Protein AF-0000000086522159 (afdb_homodimer)

Solvent-accessible surface area (backbone atoms only — not comparable to full-atom values): 21070 Å² total; per-residue (Å²): 92,30,36,34,30,39,19,24,39,53,48,74,91,33,70,42,49,50,53,43,54,50,51,44,50,50,29,46,77,69,67,41,26,76,42,64,46,77,48,65,32,40,73,54,78,67,75,79,82,60,75,47,71,80,69,70,34,63,71,46,48,67,60,43,49,64,52,46,52,52,42,49,67,29,39,26,37,36,44,30,33,39,54,52,95,70,27,58,40,68,65,42,58,47,56,51,71,75,44,48,66,57,51,42,37,56,24,34,27,39,46,32,18,33,18,78,45,87,59,24,64,52,32,52,34,53,48,57,46,62,62,20,51,40,19,16,34,22,55,49,46,51,59,46,64,42,46,41,40,84,30,33,86,49,92,56,61,87,56,31,43,65,68,64,26,52,50,51,57,53,48,50,53,48,54,39,44,40,51,33,42,46,22,60,32,33,48,55,41,60,72,66,49,60,78,63,52,90,83,66,60,61,53,114,93,30,35,35,29,40,19,26,37,53,49,73,93,32,70,43,49,51,51,43,55,50,50,44,50,50,29,46,76,69,68,42,26,76,41,64,47,79,49,65,32,41,74,55,78,65,76,78,82,60,74,46,69,80,69,71,34,64,71,47,48,68,60,44,49,64,52,46,51,54,43,49,66,30,39,27,37,35,44,30,34,38,54,53,95,71,26,59,41,68,64,41,57,45,56,51,70,74,44,48,67,58,52,44,38,56,23,33,27,38,45,31,18,33,18,78,45,86,58,24,64,51,31,53,33,51,47,57,47,64,61,20,51,39,18,15,35,22,56,50,47,52,59,46,62,43,46,41,39,83,31,33,86,50,90,56,61,88,54,30,43,66,69,63,26,51,50,50,56,53,48,49,52,49,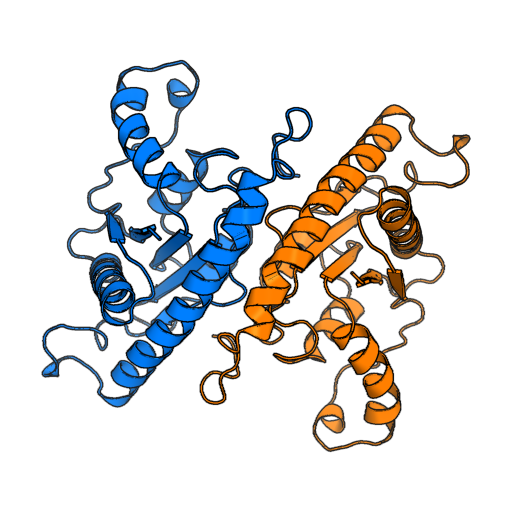54,38,44,41,49,33,41,44,21,60,32,33,48,56,39,61,71,68,48,60,79,63,50,89,83,65,58,62,52,116

Nearest PDB structures (foldseek):
  3gfr-assembly2_B  TM=8.279E-01  e=2.475E-09  Bacillus subtilis
  3gfq-assembly1_A  TM=8.383E-01  e=3.754E-09  Bacillus subtilis
  3gfs-assembly1_I  TM=8.110E-01  e=1.732E-09  Bacillus subtilis
  3k1y-assembly1_A  TM=7.826E-01  e=1.764E-08  Corynebacterium diphtheriae
  6dqp-assembly1_A  TM=7.479E-01  e=1.257E-07  Escherichia coli K-12

Foldseek 3Di:
DEEEEEQQDQAPPDLSVLVSVLLQVLCCVLVLDVYYYYDYCHVNLDDADDPCLVVVNPVNCVSCVVVLVVLQPHLAYEYEAEADPLEGDPSSLRVLVSAFCGSQALHEYEYEYEELADDGVSHVVVCVPPSQFGNHHHYDPDYHYHYNSQQESDPPPVSHDVVSNVVVSVVSSVVSNVSSVSSVVSVCVVVVCPSDDPVCNTGD/DEEEEEQQDQAPPDLSVLVSVLLQVLCCVLVLDVYYYYDYCHVNLDDADDPCLVVVNPVNCVSCVVVLVNLQPHLAYEYEAEADPLEGDPSSLRVLVSAFCGSQALHEYEYEYEELADDGVSHVVVCVVPSQFGNHHHYDPDYHYHYNSQQESDPPPVSHDVVSNVVVSVVSSVVSNVSSVSSVVSVCVVVVCPSDDPVCNTGD

Structure (mmCIF, N/CA/C/O backbone):
data_AF-0000000086522159-model_v1
#
loop_
_entity.id
_entity.type
_entity.pdbx_description
1 polymer 'NAD(P)H-dependent oxidoreductase'
#
loop_
_atom_site.group_PDB
_atom_site.id
_atom_site.type_symbol
_atom_site.label_atom_id
_atom_site.label_alt_id
_atom_site.label_comp_id
_atom_site.label_asym_id
_atom_site.label_entity_id
_atom_site.label_seq_id
_atom_site.pdbx_PDB_ins_code
_atom_site.Cartn_x
_atom_site.Cartn_y
_atom_site.Cartn_z
_atom_site.occupancy
_atom_site.B_iso_or_equiv
_atom_site.auth_seq_id
_atom_site.auth_comp_id
_atom_site.auth_asym_id
_atom_site.auth_atom_id
_atom_site.pdbx_PDB_model_num
ATOM 1 N N . MET A 1 1 ? 2.898 5.297 21.266 1 94.81 1 MET A N 1
ATOM 2 C CA . MET A 1 1 ? 3.09 5.324 19.812 1 94.81 1 MET A CA 1
ATOM 3 C C . MET A 1 1 ? 3.031 6.75 19.281 1 94.81 1 MET A C 1
ATOM 5 O O . MET A 1 1 ? 2.197 7.547 19.719 1 94.81 1 MET A O 1
ATOM 9 N N . LYS A 1 2 ? 3.945 7.098 18.438 1 98.69 2 LYS A N 1
ATOM 10 C CA . LYS A 1 2 ? 4.055 8.438 17.891 1 98.69 2 LYS A CA 1
ATOM 11 C C . LYS A 1 2 ? 3.633 8.461 16.422 1 98.69 2 LYS A C 1
ATOM 13 O O . LYS A 1 2 ? 4.137 7.68 15.609 1 98.69 2 LYS A O 1
ATOM 18 N N . ILE A 1 3 ? 2.662 9.359 16.109 1 98.88 3 ILE A N 1
ATOM 19 C CA . ILE A 1 3 ? 2.217 9.523 14.727 1 98.88 3 ILE A CA 1
ATOM 20 C C . ILE A 1 3 ? 2.572 10.922 14.227 1 98.88 3 ILE A C 1
ATOM 22 O O . ILE A 1 3 ? 2.291 11.914 14.898 1 98.88 3 ILE A O 1
ATOM 26 N N . MET A 1 4 ? 3.244 11.023 13.164 1 98.94 4 MET A N 1
ATOM 27 C CA . MET A 1 4 ? 3.568 12.305 12.547 1 98.94 4 MET A CA 1
ATOM 28 C C . MET A 1 4 ? 2.656 12.586 11.359 1 98.94 4 MET A C 1
ATOM 30 O O . MET A 1 4 ? 2.393 11.688 10.547 1 98.94 4 MET A O 1
ATOM 34 N N . LEU A 1 5 ? 2.1 13.766 11.312 1 98.94 5 LEU A N 1
ATOM 35 C CA . LEU A 1 5 ? 1.268 14.211 10.195 1 98.94 5 LEU A CA 1
ATOM 36 C C . LEU A 1 5 ? 2.033 15.172 9.297 1 98.94 5 LEU A C 1
ATOM 38 O O . LEU A 1 5 ? 2.535 16.203 9.766 1 98.94 5 LEU A O 1
ATOM 42 N N . ILE A 1 6 ? 2.188 14.797 8.031 1 98.81 6 ILE A N 1
ATOM 43 C CA . ILE A 1 6 ? 2.873 15.625 7.039 1 98.81 6 ILE A CA 1
ATOM 44 C C . ILE A 1 6 ? 1.85 16.406 6.215 1 98.81 6 ILE A C 1
ATOM 46 O O . ILE A 1 6 ? 1.111 15.812 5.422 1 98.81 6 ILE A O 1
ATOM 50 N N . SER A 1 7 ? 1.797 17.703 6.441 1 98.81 7 SER A N 1
ATOM 51 C CA . SER A 1 7 ? 0.912 18.562 5.668 1 98.81 7 SER A CA 1
ATOM 52 C C . SER A 1 7 ? 1.575 19.016 4.371 1 98.81 7 SER A C 1
ATOM 54 O O . SER A 1 7 ? 2.531 19.797 4.395 1 98.81 7 SER A O 1
ATOM 56 N N . GLY A 1 8 ? 1.04 18.672 3.23 1 98.38 8 GLY A N 1
ATOM 57 C CA . GLY A 1 8 ? 1.731 18.75 1.953 1 98.38 8 GLY A CA 1
ATOM 58 C C . GLY A 1 8 ? 1.525 20.062 1.241 1 98.38 8 GLY A C 1
ATOM 59 O O . GLY A 1 8 ? 2.17 20.344 0.225 1 98.38 8 GLY A O 1
ATOM 60 N N . SER A 1 9 ? 0.673 20.922 1.746 1 97.56 9 SER A N 1
ATOM 61 C CA . SER A 1 9 ? 0.435 22.219 1.104 1 97.56 9 SER A CA 1
ATOM 62 C C . SER A 1 9 ? 1.571 23.188 1.386 1 97.56 9 SER A C 1
ATOM 64 O O . SER A 1 9 ? 2.027 23.312 2.525 1 97.56 9 SER A O 1
ATOM 66 N N . HIS A 1 10 ? 1.956 23.891 0.335 1 95.94 10 HIS A N 1
ATOM 67 C CA . HIS A 1 10 ? 2.973 24.922 0.493 1 95.94 10 HIS A CA 1
ATOM 68 C C . HIS A 1 10 ? 2.35 26.25 0.932 1 95.94 10 HIS A C 1
ATOM 70 O O . HIS A 1 10 ? 3.064 27.203 1.249 1 95.94 10 HIS A O 1
ATOM 76 N N . ARG A 1 11 ? 1.117 26.328 0.998 1 96.19 11 ARG A N 1
ATOM 77 C CA . ARG A 1 11 ? 0.422 27.578 1.326 1 96.19 11 ARG A CA 1
ATOM 78 C C . ARG A 1 11 ? 0.356 27.781 2.836 1 96.19 11 ARG A C 1
ATOM 80 O O . ARG A 1 11 ? 0.158 26.828 3.59 1 96.19 11 ARG A O 1
ATOM 87 N N . MET A 1 12 ? 0.451 29.016 3.197 1 96.75 12 MET A N 1
ATOM 88 C CA . MET A 1 12 ? 0.231 29.359 4.598 1 96.75 12 MET A CA 1
ATOM 89 C C . MET A 1 12 ? -1.247 29.25 4.961 1 96.75 12 MET A C 1
ATOM 91 O O . MET A 1 12 ? -2.113 29.562 4.141 1 96.75 12 MET A O 1
ATOM 95 N N . ASN A 1 13 ? -1.503 28.828 6.145 1 95.12 13 ASN A N 1
ATOM 96 C CA . ASN A 1 13 ? -2.863 28.719 6.66 1 95.12 13 ASN A CA 1
ATOM 97 C C . ASN A 1 13 ? -3.74 27.875 5.734 1 95.12 13 ASN A C 1
ATOM 99 O O . ASN A 1 13 ? -4.852 28.281 5.387 1 95.12 13 ASN A O 1
ATOM 103 N N . SER A 1 14 ? -3.209 26.797 5.246 1 97.38 14 SER A N 1
ATOM 104 C CA . SER A 1 14 ? -3.885 25.953 4.266 1 97.38 14 SER A CA 1
ATOM 105 C C . SER A 1 14 ? -4.949 25.094 4.926 1 97.38 14 SER A C 1
ATOM 107 O O . SER A 1 14 ? -4.902 24.844 6.133 1 97.38 14 SER A O 1
ATOM 109 N N . GLN A 1 15 ? -5.902 24.641 4.141 1 97.94 15 GLN A N 1
ATOM 110 C CA . GLN A 1 15 ? -6.871 23.641 4.578 1 97.94 15 GLN A CA 1
ATOM 111 C C . GLN A 1 15 ? -6.176 22.344 4.984 1 97.94 15 GLN A C 1
ATOM 113 O O . GLN A 1 15 ? -6.617 21.656 5.91 1 97.94 15 GLN A O 1
ATOM 118 N N . SER A 1 16 ? -5.082 22.031 4.305 1 98.31 16 SER A N 1
ATOM 119 C CA . SER A 1 16 ? -4.309 20.844 4.652 1 98.31 16 SER A CA 1
ATOM 120 C C . SER A 1 16 ? -3.799 20.906 6.09 1 98.31 16 SER A C 1
ATOM 122 O O . SER A 1 16 ? -3.883 19.938 6.832 1 98.31 16 SER A O 1
ATOM 124 N N . GLU A 1 17 ? -3.291 22.016 6.469 1 98.06 17 GLU A N 1
ATOM 125 C CA . GLU A 1 17 ? -2.789 22.188 7.828 1 98.06 17 GLU A CA 1
ATOM 126 C C . GLU A 1 17 ? -3.922 22.125 8.852 1 98.06 17 GLU A C 1
ATOM 128 O O . GLU A 1 17 ? -3.768 21.531 9.914 1 98.06 17 GLU A O 1
ATOM 133 N N . LYS A 1 18 ? -5.07 22.719 8.539 1 98.44 18 LYS A N 1
ATOM 134 C CA . LYS A 1 18 ? -6.242 22.625 9.406 1 98.44 18 LYS A CA 1
ATOM 135 C C . LYS A 1 18 ? -6.621 21.172 9.672 1 98.44 18 LYS A C 1
ATOM 137 O O . LYS A 1 18 ? -6.781 20.781 10.828 1 98.44 18 LYS A O 1
ATOM 142 N N . VAL A 1 19 ? -6.699 20.406 8.625 1 98.81 19 VAL A N 1
ATOM 143 C CA . VAL A 1 19 ? -7.098 19 8.742 1 98.81 19 VAL A CA 1
ATOM 144 C C . VAL A 1 19 ? -6.035 18.234 9.508 1 98.81 19 VAL A C 1
ATOM 146 O O . VAL A 1 19 ? -6.355 17.375 10.352 1 98.81 19 VAL A O 1
ATOM 149 N N . ALA A 1 20 ? -4.746 18.531 9.273 1 98.88 20 ALA A N 1
ATOM 150 C CA . ALA A 1 20 ? -3.65 17.859 9.961 1 98.88 20 ALA A CA 1
ATOM 151 C C . ALA A 1 20 ? -3.748 18.062 11.477 1 98.88 20 ALA A C 1
ATOM 153 O O . ALA A 1 20 ? -3.635 17.109 12.242 1 98.88 20 ALA A O 1
ATOM 154 N N . HIS A 1 21 ? -3.961 19.266 11.875 1 98.75 21 HIS A N 1
ATOM 155 C CA . HIS A 1 21 ? -4.047 19.578 13.297 1 98.75 21 HIS A CA 1
ATOM 156 C C . HIS A 1 21 ? -5.281 18.922 13.922 1 98.75 21 HIS A C 1
ATOM 158 O O . HIS A 1 21 ? -5.219 18.422 15.047 1 98.75 21 HIS A O 1
ATOM 164 N N . TYR A 1 22 ? -6.367 18.938 13.234 1 98.81 22 TYR A N 1
ATOM 165 C CA . TYR A 1 22 ? -7.555 18.266 13.75 1 98.81 22 TYR A CA 1
ATOM 166 C C . TYR A 1 22 ? -7.289 16.781 13.953 1 98.81 22 TYR A C 1
ATOM 168 O O . TYR A 1 22 ? -7.609 16.234 15.008 1 98.81 22 TYR A O 1
ATOM 176 N N . MET A 1 23 ? -6.734 16.156 12.914 1 98.88 23 MET A N 1
ATOM 177 C CA . MET A 1 23 ? -6.496 14.711 12.992 1 98.88 23 MET A CA 1
ATOM 178 C C . MET A 1 23 ? -5.48 14.383 14.078 1 98.88 23 MET A C 1
ATOM 180 O O . MET A 1 23 ? -5.598 13.359 14.75 1 98.88 23 MET A O 1
ATOM 184 N N . ALA A 1 24 ? -4.453 15.242 14.25 1 98.88 24 ALA A N 1
ATOM 185 C CA . ALA A 1 24 ? -3.488 15.055 15.328 1 98.88 24 ALA A CA 1
ATOM 186 C C . ALA A 1 24 ? -4.184 15 16.688 1 98.88 24 ALA A C 1
ATOM 188 O O . ALA A 1 24 ? -3.926 14.102 17.484 1 98.88 24 ALA A O 1
ATOM 189 N N . GLN A 1 25 ? -5.047 15.938 16.891 1 98.75 25 GLN A N 1
ATOM 190 C CA . GLN A 1 25 ? -5.777 15.992 18.156 1 98.75 25 GLN A CA 1
ATOM 191 C C . GLN A 1 25 ? -6.742 14.812 18.281 1 98.75 25 GLN A C 1
ATOM 193 O O . GLN A 1 25 ? -6.883 14.234 19.359 1 98.75 25 GLN A O 1
ATOM 198 N N . SER A 1 26 ? -7.434 14.461 17.203 1 98.81 26 SER A N 1
ATOM 199 C CA . SER A 1 26 ? -8.359 13.328 17.188 1 98.81 26 SER A CA 1
ATOM 200 C C . SER A 1 26 ? -7.66 12.039 17.609 1 98.81 26 SER A C 1
ATOM 202 O O . SER A 1 26 ? -8.203 11.258 18.391 1 98.81 26 SER A O 1
ATOM 204 N N . LEU A 1 27 ? -6.426 11.773 17.078 1 98.88 27 LEU A N 1
ATOM 205 C CA . LEU A 1 27 ? -5.652 10.578 17.422 1 98.88 27 LEU A CA 1
ATOM 206 C C . LEU A 1 27 ? -5.375 10.531 18.922 1 98.88 27 LEU A C 1
ATOM 208 O O . LEU A 1 27 ? -5.457 9.461 19.531 1 98.88 27 LEU A O 1
ATOM 212 N N . LEU A 1 28 ? -5.035 11.68 19.531 1 98.81 28 LEU A N 1
ATOM 213 C CA . LEU A 1 28 ? -4.766 11.75 20.953 1 98.81 28 LEU A CA 1
ATOM 214 C C . LEU A 1 28 ? -6.043 11.547 21.766 1 98.81 28 LEU A C 1
ATOM 216 O O . LEU A 1 28 ? -6.07 10.75 22.703 1 98.81 28 LEU A O 1
ATOM 220 N N . ASP A 1 29 ? -7.09 12.18 21.375 1 98.69 29 ASP A N 1
ATOM 221 C CA . ASP A 1 29 ? -8.352 12.156 22.094 1 98.69 29 ASP A CA 1
ATOM 222 C C . ASP A 1 29 ? -8.938 10.75 22.141 1 98.69 29 ASP A C 1
ATOM 224 O O . ASP A 1 29 ? -9.602 10.375 23.109 1 98.69 29 ASP A O 1
ATOM 228 N N . ASN A 1 30 ? -8.672 9.992 21.109 1 98.5 30 ASN A N 1
ATOM 229 C CA . ASN A 1 30 ? -9.273 8.664 21.016 1 98.5 30 ASN A CA 1
ATOM 230 C C . ASN A 1 30 ? -8.281 7.578 21.422 1 98.5 30 ASN A C 1
ATOM 232 O O . ASN A 1 30 ? -8.523 6.391 21.172 1 98.5 30 ASN A O 1
ATOM 236 N N . GLY A 1 31 ? -7.105 7.965 21.938 1 98.38 31 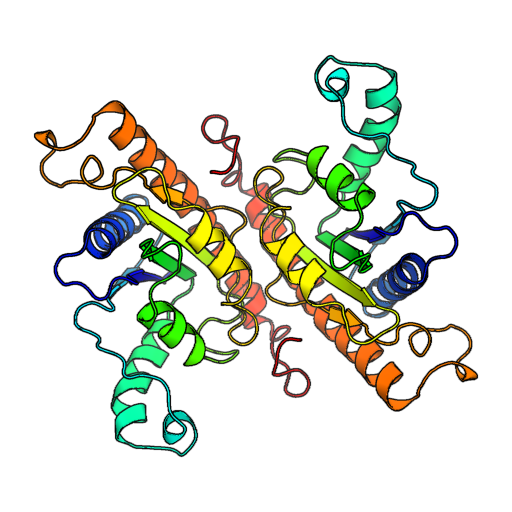GLY A N 1
ATOM 237 C CA . GLY A 1 31 ? -6.109 7.008 22.406 1 98.38 31 GLY A CA 1
ATOM 238 C C . GLY A 1 31 ? -5.461 6.227 21.281 1 98.38 31 GLY A C 1
ATOM 239 O O . GLY A 1 31 ? -5.023 5.09 21.469 1 98.38 31 GLY A O 1
ATOM 240 N N . GLN A 1 32 ? -5.461 6.809 20.125 1 98.56 32 GLN A N 1
ATOM 241 C CA . GLN A 1 32 ? -4.938 6.133 18.938 1 98.56 32 GLN A CA 1
ATOM 242 C C . GLN A 1 32 ? -3.471 6.488 18.703 1 98.56 32 GLN A C 1
ATOM 244 O O . GLN A 1 32 ? -2.809 5.891 17.859 1 98.56 32 GLN A O 1
ATOM 249 N N . ALA A 1 33 ? -2.967 7.434 19.469 1 98.75 33 ALA A N 1
ATOM 250 C CA . ALA A 1 33 ? -1.561 7.812 19.578 1 98.75 33 ALA A CA 1
ATOM 251 C C . ALA A 1 33 ? -1.253 8.391 20.953 1 98.75 33 ALA A C 1
ATOM 253 O O . ALA A 1 33 ? -2.131 8.961 21.609 1 98.75 33 ALA A O 1
ATOM 254 N N . THR A 1 34 ? -0.061 8.219 21.406 1 98.62 34 THR A N 1
ATOM 255 C CA . THR A 1 34 ? 0.351 8.836 22.656 1 98.62 34 THR A CA 1
ATOM 256 C C . THR A 1 34 ? 1.009 10.188 22.422 1 98.62 34 THR A C 1
ATOM 258 O O . THR A 1 34 ? 1.12 11.008 23.328 1 98.62 34 THR A O 1
ATOM 261 N N . ALA A 1 35 ? 1.518 10.391 21.25 1 98.75 35 ALA A N 1
ATOM 262 C CA . ALA A 1 35 ? 2.104 11.656 20.812 1 98.75 35 ALA A CA 1
ATOM 263 C C . ALA A 1 35 ? 1.871 11.883 19.312 1 98.75 35 ALA A C 1
ATOM 265 O O . ALA A 1 35 ? 1.85 10.93 18.531 1 98.75 35 ALA A O 1
ATOM 266 N N . THR A 1 36 ? 1.706 13.125 18.953 1 98.81 36 THR A N 1
ATOM 267 C CA . THR A 1 36 ? 1.588 13.508 17.547 1 98.81 36 THR A CA 1
ATOM 268 C C . THR A 1 36 ? 2.461 14.719 17.25 1 98.81 36 THR A C 1
ATOM 270 O O . THR A 1 36 ? 2.807 15.484 18.141 1 98.8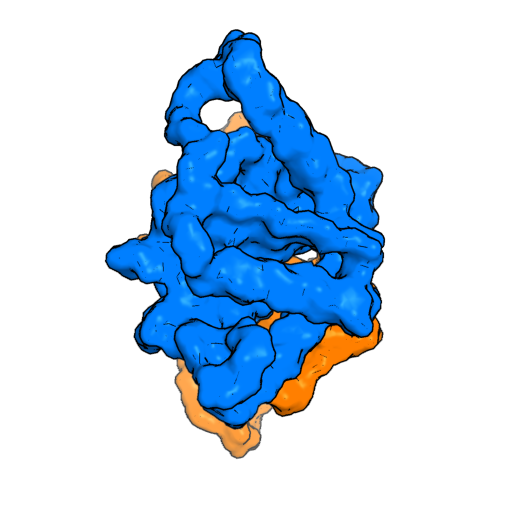1 36 THR A O 1
ATOM 273 N N . GLU A 1 37 ? 2.838 14.875 16.031 1 98.38 37 GLU A N 1
ATOM 274 C CA . GLU A 1 37 ? 3.555 16.047 15.523 1 98.38 37 GLU A CA 1
ATOM 275 C C . GLU A 1 37 ? 3.139 16.359 14.086 1 98.38 37 GLU A C 1
ATOM 277 O O . GLU A 1 37 ? 3.047 15.461 13.25 1 98.38 37 GLU A O 1
ATOM 282 N N . VAL A 1 38 ? 2.869 17.625 13.883 1 98.62 38 VAL A N 1
ATOM 283 C CA . VAL A 1 38 ? 2.547 18.062 12.523 1 98.62 38 VAL A CA 1
ATOM 284 C C . VAL A 1 38 ? 3.77 18.719 11.891 1 98.62 38 VAL A C 1
ATOM 286 O O . VAL A 1 38 ? 4.344 19.656 12.453 1 98.62 38 VAL A O 1
ATOM 289 N N . PHE A 1 39 ? 4.223 18.203 10.828 1 98.5 39 PHE A N 1
ATOM 290 C CA . PHE A 1 39 ? 5.211 18.859 9.977 1 98.5 39 PHE A CA 1
ATOM 291 C C . PHE A 1 39 ? 4.555 19.453 8.734 1 98.5 39 PHE A C 1
ATOM 293 O O . PHE A 1 39 ? 4.062 18.719 7.875 1 98.5 39 PHE A O 1
ATOM 300 N N . SER A 1 40 ? 4.621 20.719 8.625 1 98.38 40 SER A N 1
ATOM 301 C CA . SER A 1 40 ? 3.953 21.422 7.531 1 98.38 40 SER A CA 1
ATOM 302 C C . SER A 1 40 ? 4.957 21.891 6.484 1 98.38 40 SER A C 1
ATOM 304 O O . SER A 1 40 ? 6.031 22.375 6.828 1 98.38 40 SER A O 1
ATOM 306 N N . LEU A 1 41 ? 4.543 21.75 5.211 1 98.12 41 LEU A N 1
ATOM 307 C CA . LEU A 1 41 ? 5.391 22.234 4.125 1 98.12 41 LEU A CA 1
ATOM 308 C C . LEU A 1 41 ? 5.07 23.688 3.799 1 98.12 41 LEU A C 1
ATOM 310 O O . LEU A 1 41 ? 5.609 24.25 2.842 1 98.12 41 LEU A O 1
ATOM 314 N N . ALA A 1 42 ? 4.191 24.281 4.594 1 97.94 42 ALA A N 1
ATOM 315 C CA . ALA A 1 42 ? 3.871 25.703 4.426 1 97.94 42 ALA A CA 1
ATOM 316 C C . ALA A 1 42 ? 5.133 26.547 4.461 1 97.94 42 ALA A C 1
ATOM 318 O O . ALA A 1 42 ? 5.992 26.375 5.328 1 97.94 42 ALA A O 1
ATOM 319 N N . GLY A 1 43 ? 5.219 27.453 3.436 1 96.62 43 GLY A N 1
ATOM 320 C CA . GLY A 1 43 ? 6.363 28.344 3.365 1 96.62 43 GLY A CA 1
ATOM 321 C C . GLY A 1 43 ? 7.594 27.703 2.758 1 96.62 43 GLY A C 1
ATOM 322 O O . GLY A 1 43 ? 8.688 28.25 2.811 1 96.62 43 GLY A O 1
ATOM 323 N N . ASN A 1 44 ? 7.492 26.469 2.33 1 95.38 44 ASN A N 1
ATOM 324 C CA . ASN A 1 44 ? 8.539 25.766 1.609 1 95.38 44 ASN A CA 1
ATOM 325 C C . ASN A 1 44 ? 9.797 25.594 2.463 1 95.38 44 ASN A C 1
ATOM 327 O O . ASN A 1 44 ? 10.891 25.969 2.045 1 95.38 44 ASN A O 1
ATOM 331 N N . PRO A 1 45 ? 9.648 24.906 3.545 1 95.5 45 PRO A N 1
ATOM 332 C CA . PRO A 1 45 ? 10.797 24.75 4.445 1 95.5 45 PRO A CA 1
ATOM 333 C C . PRO A 1 45 ? 11.875 23.828 3.873 1 95.5 45 PRO A C 1
ATOM 335 O O . PRO A 1 45 ? 13 23.797 4.383 1 95.5 45 PRO A O 1
ATOM 338 N N . LEU A 1 46 ? 11.562 23.031 2.859 1 95.06 46 LEU A N 1
ATOM 339 C CA . LEU A 1 46 ? 12.516 22.125 2.229 1 95.06 46 LEU A CA 1
ATOM 340 C C . LEU A 1 46 ? 12.844 22.578 0.811 1 95.06 46 LEU A C 1
ATOM 342 O O . LEU A 1 46 ? 11.953 22.703 -0.029 1 95.06 46 LEU A O 1
ATOM 346 N N . PRO A 1 47 ? 14.156 22.844 0.564 1 92.81 47 PRO A N 1
ATOM 347 C CA . PRO A 1 47 ? 14.523 23.125 -0.825 1 92.81 47 PRO A CA 1
ATOM 348 C C . PRO A 1 47 ? 14.352 21.906 -1.736 1 92.81 47 PRO A C 1
ATOM 350 O O . PRO A 1 47 ? 14.227 20.781 -1.252 1 92.81 47 PRO A O 1
ATOM 353 N N . LEU A 1 48 ? 14.344 22.219 -3.035 1 93.56 48 LEU A N 1
ATOM 354 C CA . LEU A 1 48 ? 14.352 21.109 -3.982 1 93.56 48 LEU A CA 1
ATOM 355 C C . LEU A 1 48 ? 15.625 20.281 -3.844 1 93.56 48 LEU A C 1
ATOM 357 O O . LEU A 1 48 ? 16.719 20.844 -3.678 1 93.56 48 LEU A O 1
ATOM 361 N N . TRP A 1 49 ? 15.367 19.078 -3.838 1 88.62 49 TRP A N 1
ATOM 362 C CA . TRP A 1 49 ? 16.438 18.094 -3.725 1 88.62 49 TRP A CA 1
ATOM 363 C C . TRP A 1 49 ? 17.562 18.406 -4.695 1 88.62 49 TRP A C 1
ATOM 365 O O . TRP A 1 49 ? 17.328 18.781 -5.848 1 88.62 49 TRP A O 1
ATOM 375 N N . ASP A 1 50 ? 18.844 18.344 -4.23 1 88.69 50 ASP A N 1
ATOM 376 C CA . ASP A 1 50 ? 20.016 18.391 -5.094 1 88.69 50 ASP A CA 1
ATOM 377 C C . ASP A 1 50 ? 21.141 17.484 -4.562 1 88.69 50 ASP A C 1
ATOM 379 O O . ASP A 1 50 ? 20.953 16.797 -3.561 1 88.69 50 ASP A O 1
ATOM 383 N N . GLU A 1 51 ? 22.172 17.297 -5.234 1 88.31 51 GLU A N 1
ATOM 384 C CA . GLU A 1 51 ? 23.234 16.344 -4.957 1 88.31 51 GLU A CA 1
ATOM 385 C C . GLU A 1 51 ? 23.906 16.625 -3.613 1 88.31 51 GLU A C 1
ATOM 387 O O . GLU A 1 51 ? 24.641 15.789 -3.086 1 88.31 51 GLU A O 1
ATOM 392 N N . GLY A 1 52 ? 23.641 17.75 -3.053 1 87 52 GLY A N 1
ATOM 393 C CA . GLY A 1 52 ? 24.203 18.109 -1.766 1 87 52 GLY A CA 1
ATOM 394 C C . GLY A 1 52 ? 23.75 17.203 -0.638 1 87 52 GLY A C 1
ATOM 395 O O . GLY A 1 52 ? 24.453 17.062 0.374 1 87 52 GLY A O 1
ATOM 396 N N . ILE A 1 53 ? 22.656 16.578 -0.746 1 85.88 53 ILE A N 1
ATOM 397 C CA . ILE A 1 53 ? 22.094 15.695 0.276 1 85.88 53 ILE A CA 1
ATOM 398 C C . ILE A 1 53 ? 23.031 14.508 0.501 1 85.88 53 ILE A C 1
ATOM 400 O O . ILE A 1 53 ? 23.219 14.07 1.637 1 85.88 53 ILE A O 1
ATOM 404 N N . TRP A 1 54 ? 23.781 14.062 -0.527 1 81.5 54 TRP A N 1
ATOM 405 C CA . TRP A 1 54 ? 24.594 12.852 -0.444 1 81.5 54 TRP A CA 1
ATOM 406 C C . TRP A 1 54 ? 26.062 13.203 -0.278 1 81.5 54 TRP A C 1
ATOM 408 O O . TRP A 1 54 ? 26.891 12.32 -0.001 1 81.5 54 TRP A O 1
ATOM 418 N N . ASN A 1 55 ? 26.391 14.492 -0.499 1 87.44 55 ASN A N 1
ATOM 419 C CA . ASN A 1 55 ? 27.812 14.844 -0.45 1 87.44 55 ASN A CA 1
ATOM 420 C C . ASN A 1 55 ? 28.188 15.461 0.893 1 87.44 55 ASN A C 1
ATOM 422 O O . ASN A 1 55 ? 29.219 16.125 1.006 1 87.44 55 ASN A O 1
ATOM 426 N N . GLY A 1 56 ? 27.344 15.297 1.875 1 85 56 GLY A N 1
ATOM 427 C CA . GLY A 1 56 ? 27.672 15.758 3.213 1 85 56 GLY A CA 1
ATOM 428 C C . GLY A 1 56 ? 27.578 17.266 3.359 1 85 56 GLY A C 1
ATOM 429 O O . GLY A 1 56 ? 28.297 17.859 4.172 1 85 56 GLY A O 1
ATOM 430 N N . ASP A 1 57 ? 26.797 17.906 2.539 1 91 57 ASP A N 1
ATOM 431 C CA . ASP A 1 57 ? 26.594 19.344 2.621 1 91 57 ASP A CA 1
ATOM 432 C C . ASP A 1 57 ? 26.031 19.75 3.982 1 91 57 ASP A C 1
ATOM 434 O O . ASP A 1 57 ? 25.016 19.219 4.418 1 91 57 ASP A O 1
ATOM 438 N N . ALA A 1 58 ? 26.656 20.703 4.617 1 92.19 58 ALA A N 1
ATOM 439 C CA . ALA A 1 58 ? 26.328 21.094 5.988 1 92.19 58 ALA A CA 1
ATOM 440 C C . ALA A 1 58 ? 24.922 21.703 6.066 1 92.19 58 ALA A C 1
ATOM 442 O O . ALA A 1 58 ? 24.203 21.5 7.047 1 92.19 58 ALA A O 1
ATOM 443 N N . ALA A 1 59 ? 24.625 22.453 5.066 1 91.81 59 ALA A N 1
ATOM 444 C CA . ALA A 1 59 ? 23.297 23.078 5.055 1 91.81 59 ALA A CA 1
ATOM 445 C C . ALA A 1 59 ? 22.203 22.031 5.008 1 91.81 59 ALA A C 1
ATOM 447 O O . ALA A 1 59 ? 21.203 22.141 5.719 1 91.81 59 ALA A O 1
ATOM 448 N N . TRP A 1 60 ? 22.344 21.016 4.238 1 92.81 60 TRP A N 1
ATOM 449 C CA . TRP A 1 60 ? 21.391 19.922 4.148 1 92.81 60 TRP A CA 1
ATOM 450 C C . TRP A 1 60 ? 21.344 19.125 5.445 1 92.81 60 TRP A C 1
ATOM 452 O O . TRP A 1 60 ? 20.266 18.75 5.922 1 92.81 60 TRP A O 1
ATOM 462 N N . GLN A 1 61 ? 22.5 18.891 6 1 92.5 61 GLN A N 1
ATOM 463 C CA . GLN A 1 61 ? 22.547 18.141 7.25 1 92.5 61 GLN A CA 1
ATOM 464 C C . GLN A 1 61 ? 21.797 18.891 8.359 1 92.5 61 GLN A C 1
ATOM 466 O O . GLN A 1 61 ? 21.062 18.281 9.141 1 92.5 61 GLN A O 1
ATOM 471 N N . ALA A 1 62 ? 22 20.203 8.438 1 94.44 62 ALA A N 1
ATOM 472 C CA . ALA A 1 62 ? 21.344 21.016 9.453 1 94.44 62 ALA A CA 1
ATOM 473 C C . ALA A 1 62 ? 19.828 20.984 9.289 1 94.44 62 ALA A C 1
ATOM 475 O O . ALA A 1 62 ? 19.094 21.031 10.273 1 94.44 62 ALA A O 1
ATOM 476 N N . LEU A 1 63 ? 19.438 20.875 8.078 1 93.31 63 LEU A N 1
ATOM 477 C CA . LEU A 1 63 ? 18.016 20.891 7.77 1 93.31 63 LEU A CA 1
ATOM 478 C C . LEU A 1 63 ? 17.391 19.516 7.98 1 93.31 63 LEU A C 1
ATOM 480 O O . LEU A 1 63 ? 16.328 19.391 8.602 1 93.31 63 LEU A O 1
ATOM 484 N N . LEU A 1 64 ? 18.078 18.469 7.582 1 94.25 64 LEU A N 1
ATOM 485 C CA . LEU A 1 64 ? 17.438 17.156 7.465 1 94.25 64 LEU A CA 1
ATOM 486 C C . LEU A 1 64 ? 17.641 16.328 8.734 1 94.25 64 LEU A C 1
ATOM 488 O O . LEU A 1 64 ? 16.828 15.477 9.062 1 94.25 64 LEU A O 1
ATOM 492 N N . ASN A 1 65 ? 18.734 16.562 9.477 1 95.06 65 ASN A N 1
ATOM 493 C CA . ASN A 1 65 ? 19.031 15.719 10.633 1 95.06 65 ASN A CA 1
ATOM 494 C C . ASN A 1 65 ? 17.922 15.773 11.672 1 95.06 65 ASN A C 1
ATOM 496 O O . ASN A 1 65 ? 17.422 14.734 12.117 1 95.06 65 ASN A O 1
ATOM 500 N N . PRO A 1 66 ? 17.484 17.016 12.055 1 96.56 66 PRO A N 1
ATOM 501 C CA . PRO A 1 66 ? 16.391 17.047 13.023 1 96.56 66 PRO A CA 1
ATOM 502 C C . PRO A 1 66 ? 15.117 16.375 12.508 1 96.56 66 PRO A C 1
ATOM 504 O O . PRO A 1 66 ? 14.406 15.727 13.273 1 96.56 66 PRO A O 1
ATOM 507 N N . LEU A 1 67 ? 14.836 16.594 11.242 1 96.62 67 LEU A N 1
ATOM 508 C CA . LEU A 1 67 ? 13.656 15.977 10.641 1 96.62 67 LEU A CA 1
ATOM 509 C C . LEU A 1 67 ? 13.805 14.453 10.586 1 96.62 67 LEU A C 1
ATOM 511 O O . LEU A 1 67 ? 12.844 13.727 10.836 1 96.62 67 LEU A O 1
ATOM 515 N N . SER A 1 68 ? 14.992 14.008 10.266 1 96.5 68 SER A N 1
ATOM 516 C CA . SER A 1 68 ? 15.297 12.586 10.234 1 96.5 68 SER A CA 1
ATOM 517 C C . SER A 1 68 ? 15.031 11.938 11.594 1 96.5 68 SER A C 1
ATOM 519 O O . SER A 1 68 ? 14.445 10.852 11.664 1 96.5 68 SER A O 1
ATOM 521 N N . GLU A 1 69 ? 15.422 12.562 12.609 1 97.5 69 GLU A N 1
ATOM 522 C CA . GLU A 1 69 ? 15.211 12.047 13.961 1 97.5 69 GLU A CA 1
ATOM 523 C C . GLU A 1 69 ? 13.727 11.938 14.281 1 97.5 69 GLU A C 1
ATOM 525 O O . GLU A 1 69 ? 13.281 10.945 14.859 1 97.5 69 GLU A O 1
ATOM 530 N N . LYS A 1 70 ? 12.977 12.938 13.898 1 97.88 70 LYS A N 1
ATOM 531 C CA . LYS A 1 70 ? 11.547 12.938 14.164 1 97.88 70 LYS A CA 1
ATOM 532 C C . LYS A 1 70 ? 10.836 11.844 13.375 1 97.88 70 LYS A C 1
ATOM 534 O O . LYS A 1 70 ? 9.984 11.141 13.906 1 97.88 70 LYS A O 1
ATOM 539 N N . LEU A 1 71 ? 11.203 11.75 12.102 1 98.25 71 LEU A N 1
ATOM 540 C CA . LEU A 1 71 ? 10.625 10.711 11.258 1 98.25 71 LEU A CA 1
ATOM 541 C C . LEU A 1 71 ? 10.961 9.328 11.805 1 98.25 71 LEU A C 1
ATOM 543 O O . LEU A 1 71 ? 10.086 8.461 11.891 1 98.25 71 LEU A O 1
ATOM 547 N N . ALA A 1 72 ? 12.203 9.164 12.242 1 97.56 72 ALA A N 1
ATOM 548 C CA . ALA A 1 72 ? 12.664 7.875 12.758 1 97.56 72 ALA A CA 1
ATOM 549 C C . ALA A 1 72 ? 11.938 7.508 14.047 1 97.56 72 ALA A C 1
ATOM 551 O O . ALA A 1 72 ? 11.656 6.336 14.297 1 97.56 72 ALA A O 1
ATOM 552 N N . ALA A 1 73 ? 11.609 8.492 14.805 1 97.44 73 ALA A N 1
ATOM 553 C CA . ALA A 1 73 ? 10.984 8.266 16.109 1 97.44 73 ALA A CA 1
ATOM 554 C C . ALA A 1 73 ? 9.484 8.031 15.953 1 97.44 73 ALA A C 1
ATOM 556 O O . ALA A 1 73 ? 8.82 7.602 16.891 1 97.44 73 ALA A O 1
ATOM 557 N N . SER A 1 74 ? 8.938 8.281 14.781 1 98.62 74 SER A N 1
ATOM 558 C CA . SER A 1 74 ? 7.512 8.07 14.539 1 98.62 74 SER A CA 1
ATOM 559 C C . SER A 1 74 ? 7.215 6.613 14.219 1 98.62 74 SER A C 1
ATOM 561 O O . SER A 1 74 ? 8.039 5.93 13.602 1 98.62 74 SER A O 1
ATOM 563 N N . ASP A 1 75 ? 6.055 6.156 14.602 1 98.62 75 ASP A N 1
ATOM 564 C CA . ASP A 1 75 ? 5.648 4.777 14.359 1 98.62 75 ASP A CA 1
ATOM 565 C C . ASP A 1 75 ? 4.719 4.676 13.148 1 98.62 75 ASP A C 1
ATOM 567 O O . ASP A 1 75 ? 4.484 3.584 12.633 1 98.62 75 ASP A O 1
ATOM 571 N N . GLY A 1 76 ? 4.211 5.785 12.703 1 98.75 76 GLY A N 1
ATOM 572 C CA . GLY A 1 76 ? 3.324 5.879 11.555 1 98.75 76 GLY A CA 1
ATOM 573 C C . GLY A 1 76 ? 3.107 7.301 11.086 1 98.75 76 GLY A C 1
ATOM 574 O O . GLY A 1 76 ? 3.549 8.25 11.734 1 98.75 76 GLY A O 1
ATOM 575 N N . PHE A 1 77 ? 2.383 7.414 9.969 1 98.94 77 PHE A N 1
ATOM 576 C CA . PHE A 1 77 ? 2.277 8.727 9.344 1 98.94 77 PHE A CA 1
ATOM 577 C C . PHE A 1 77 ? 0.867 8.953 8.812 1 98.94 77 PHE A C 1
ATOM 579 O O . PHE A 1 77 ? 0.154 8 8.492 1 98.94 77 PHE A O 1
ATOM 586 N N . VAL A 1 78 ? 0.472 10.18 8.805 1 98.94 78 VAL A N 1
ATOM 587 C CA . VAL A 1 78 ? -0.626 10.68 7.98 1 98.94 78 VAL A CA 1
ATOM 588 C C . VAL A 1 78 ? -0.085 11.625 6.914 1 98.94 78 VAL A C 1
ATOM 590 O O . VAL A 1 78 ? 0.598 12.602 7.234 1 98.94 78 VAL A O 1
ATOM 593 N N . ILE A 1 79 ? -0.309 11.266 5.688 1 98.94 79 ILE A N 1
ATOM 594 C CA . ILE A 1 79 ? 0.157 12.086 4.574 1 98.94 79 ILE A CA 1
ATOM 595 C C . ILE A 1 79 ? -1.01 12.883 3.996 1 98.94 79 ILE A C 1
ATOM 597 O O . ILE A 1 79 ? -1.928 12.305 3.404 1 98.94 79 ILE A O 1
ATOM 601 N N . LEU A 1 80 ? -0.995 14.188 4.172 1 98.88 80 LEU A N 1
ATOM 602 C CA . LEU A 1 80 ? -2.078 15.039 3.693 1 98.88 80 LEU A CA 1
ATOM 603 C C . LEU A 1 80 ? -1.678 15.766 2.414 1 98.88 80 LEU A C 1
ATOM 605 O O . LEU A 1 80 ? -0.708 16.531 2.406 1 98.88 80 LEU A O 1
ATOM 609 N N . SER A 1 81 ? -2.406 15.539 1.347 1 98.69 81 SER A N 1
ATOM 610 C CA . SER A 1 81 ? -2.117 16.141 0.048 1 98.69 81 SER A CA 1
ATOM 611 C C . SER A 1 81 ? -3.316 16.922 -0.479 1 98.69 81 SER A C 1
ATOM 613 O O . SER A 1 81 ? -4.387 16.359 -0.703 1 98.69 81 SER A O 1
ATOM 615 N N . PRO A 1 82 ? -3.176 18.234 -0.673 1 98.19 82 PRO A N 1
ATOM 616 C CA . PRO A 1 82 ? -4.168 18.891 -1.532 1 98.19 82 PRO A CA 1
ATOM 617 C C . PRO A 1 82 ? -4.051 18.469 -2.994 1 98.19 82 PRO A C 1
ATOM 619 O O . PRO A 1 82 ? -3.1 17.781 -3.367 1 98.19 82 PRO A O 1
ATOM 622 N N . GLU A 1 83 ? -5.035 18.734 -3.732 1 97.19 83 GLU A N 1
ATOM 623 C CA . GLU A 1 83 ? -4.992 18.5 -5.172 1 97.19 83 GLU A CA 1
ATOM 624 C C . GLU A 1 83 ? -4.777 19.797 -5.941 1 97.19 83 GLU A C 1
ATOM 626 O O . GLU A 1 83 ? -5.648 20.672 -5.949 1 97.19 83 GLU A O 1
ATOM 631 N N . TRP A 1 84 ? -3.688 19.922 -6.57 1 95.75 84 TRP A N 1
ATOM 632 C CA . TRP A 1 84 ? -3.375 21.078 -7.402 1 95.75 84 TRP A CA 1
ATOM 633 C C . TRP A 1 84 ? -3.197 20.672 -8.859 1 95.75 84 TRP A C 1
ATOM 635 O O . TRP A 1 84 ? -2.307 19.875 -9.188 1 95.75 84 TRP A O 1
ATOM 645 N N . HIS A 1 85 ? -4.023 21.141 -9.727 1 94 85 HIS A N 1
ATOM 646 C CA . HIS A 1 85 ? -4.023 20.812 -11.148 1 94 85 HIS A CA 1
ATOM 647 C C . HIS A 1 85 ? -4.023 19.312 -11.367 1 94 85 HIS A C 1
ATOM 649 O O . HIS A 1 85 ? -3.299 18.797 -12.227 1 94 85 HIS A O 1
ATOM 655 N N . GLY A 1 86 ? -4.672 18.672 -10.484 1 93.38 86 GLY A N 1
ATOM 656 C CA . GLY A 1 86 ? -4.859 17.234 -10.625 1 93.38 86 GLY A CA 1
ATOM 657 C C . GLY A 1 86 ? -3.68 16.422 -10.117 1 93.38 86 GLY A C 1
ATOM 658 O O . GLY A 1 86 ? -3.547 15.242 -10.445 1 93.38 86 GLY A O 1
ATOM 659 N N . GLN A 1 87 ? -2.824 17.047 -9.352 1 95.56 87 GLN A N 1
ATOM 660 C CA . GLN A 1 87 ? -1.629 16.312 -8.953 1 95.56 87 GLN A CA 1
ATOM 661 C C . GLN A 1 87 ? -1.276 16.594 -7.492 1 95.56 87 GLN A C 1
ATOM 663 O O . GLN A 1 87 ? -1.854 17.484 -6.867 1 95.56 87 GLN A O 1
ATOM 668 N N . VAL A 1 88 ? -0.402 15.766 -6.906 1 97.75 88 VAL A N 1
ATOM 669 C CA . VAL A 1 88 ? 0.248 16.016 -5.625 1 97.75 88 VAL A CA 1
ATOM 670 C C . VAL A 1 88 ? 1.175 17.219 -5.742 1 97.75 88 VAL A C 1
ATOM 672 O O . VAL A 1 88 ? 1.908 17.359 -6.723 1 97.75 88 VAL A O 1
ATOM 675 N N . PRO A 1 89 ? 1.137 18.125 -4.762 1 97.5 89 PRO A N 1
ATOM 676 C CA . PRO A 1 89 ? 2.016 19.297 -4.828 1 97.5 89 PRO A CA 1
ATOM 677 C C . PRO A 1 89 ? 3.492 18.922 -4.926 1 97.5 89 PRO A C 1
ATOM 679 O O . PRO A 1 89 ? 3.93 17.953 -4.297 1 97.5 89 PRO A O 1
ATOM 682 N N . ALA A 1 90 ? 4.254 19.781 -5.609 1 96.44 90 ALA A N 1
ATOM 683 C CA . ALA A 1 90 ? 5.664 19.5 -5.879 1 96.44 90 ALA A CA 1
ATOM 684 C C . ALA A 1 90 ? 6.457 19.391 -4.582 1 96.44 90 ALA A C 1
ATOM 686 O O . ALA A 1 90 ? 7.371 18.562 -4.48 1 96.44 90 ALA A O 1
ATOM 687 N N . GLY A 1 91 ? 6.121 20.156 -3.588 1 96.88 91 GLY A N 1
ATOM 688 C CA . GLY A 1 91 ? 6.828 20.094 -2.318 1 96.88 91 GLY A CA 1
ATOM 689 C C . GLY A 1 91 ? 6.691 18.766 -1.614 1 96.88 91 GLY A C 1
ATOM 690 O O . GLY A 1 91 ? 7.648 18.266 -1.023 1 96.88 91 GLY A O 1
ATOM 691 N N . LEU A 1 92 ? 5.516 18.219 -1.656 1 98 92 LEU A N 1
ATOM 692 C CA . LEU A 1 92 ? 5.289 16.922 -1.035 1 98 92 LEU A CA 1
ATOM 693 C C . LEU A 1 92 ? 6.008 15.812 -1.802 1 98 92 LEU A C 1
ATOM 695 O O . LEU A 1 92 ? 6.578 14.898 -1.198 1 98 92 LEU A O 1
ATOM 699 N N . LYS A 1 93 ? 5.977 15.906 -3.113 1 96.88 93 LYS A N 1
ATOM 700 C CA . LYS A 1 93 ? 6.75 14.953 -3.908 1 96.88 93 LYS A CA 1
ATOM 701 C C . LYS A 1 93 ? 8.234 15.055 -3.586 1 96.88 93 LYS A C 1
ATOM 703 O O . LYS A 1 93 ? 8.922 14.031 -3.459 1 96.88 93 LYS A O 1
ATOM 708 N N . ASN A 1 94 ? 8.734 16.281 -3.467 1 96.38 94 ASN A N 1
ATOM 709 C CA . ASN A 1 94 ? 10.125 16.516 -3.086 1 96.38 94 ASN A CA 1
ATOM 710 C C . ASN A 1 94 ? 10.445 15.891 -1.728 1 96.38 94 ASN A C 1
ATOM 712 O O . ASN A 1 94 ? 11.5 15.289 -1.549 1 96.38 94 ASN A O 1
ATOM 716 N N . PHE A 1 95 ? 9.547 15.992 -0.781 1 97.12 95 PHE A N 1
ATOM 717 C CA . PHE A 1 95 ? 9.719 15.43 0.552 1 97.12 95 PHE A CA 1
ATOM 718 C C . PHE A 1 95 ? 10.055 13.945 0.471 1 97.12 95 PHE A C 1
ATOM 720 O O . PHE A 1 95 ? 11 13.477 1.11 1 97.12 95 PHE A O 1
ATOM 727 N N . PHE A 1 96 ? 9.383 13.188 -0.372 1 96.31 96 PHE A N 1
ATOM 728 C CA . PHE A 1 96 ? 9.539 11.742 -0.432 1 96.31 96 PHE A CA 1
ATOM 729 C C . PHE A 1 96 ? 10.852 11.359 -1.11 1 96.31 96 PHE A C 1
ATOM 731 O O . PHE A 1 96 ? 11.328 10.234 -0.966 1 96.31 96 PHE A O 1
ATOM 738 N N . LEU A 1 97 ? 11.469 12.242 -1.849 1 93.69 97 LEU A N 1
ATOM 739 C CA . LEU A 1 97 ? 12.742 11.977 -2.508 1 93.69 97 LEU A CA 1
ATOM 740 C C . LEU A 1 97 ? 13.891 12.07 -1.516 1 93.69 97 LEU A C 1
ATOM 742 O O . LEU A 1 97 ? 15 11.617 -1.801 1 93.69 97 LEU A O 1
ATOM 746 N N . LEU A 1 98 ? 13.633 12.633 -0.395 1 92.94 98 LEU A N 1
ATOM 747 C CA . LEU A 1 98 ? 14.711 12.969 0.53 1 92.94 98 LEU A CA 1
ATOM 748 C C . LEU A 1 98 ? 15.078 11.766 1.397 1 92.94 98 LEU A C 1
ATOM 750 O O . LEU A 1 98 ? 16.109 11.781 2.08 1 92.94 98 LEU A O 1
ATOM 754 N N . TRP A 1 99 ? 14.203 10.75 1.341 1 92.56 99 TRP A N 1
ATOM 755 C CA . TRP A 1 99 ? 14.367 9.664 2.299 1 92.56 99 TRP A CA 1
ATOM 756 C C . TRP A 1 99 ? 14.523 8.328 1.584 1 92.56 99 TRP A C 1
ATOM 758 O O . TRP A 1 99 ? 13.812 8.047 0.616 1 92.56 99 TRP A O 1
ATOM 768 N N . GLY A 1 100 ? 15.461 7.527 2.059 1 89.25 100 GLY A N 1
ATOM 769 C CA . GLY A 1 100 ? 15.633 6.16 1.592 1 89.25 100 GLY A CA 1
ATOM 770 C C . GLY A 1 100 ? 14.945 5.137 2.477 1 89.25 100 GLY A C 1
ATOM 771 O O . GLY A 1 100 ? 13.906 5.426 3.074 1 89.25 100 GLY A O 1
ATOM 772 N N . ALA A 1 101 ? 15.461 3.934 2.533 1 88.25 101 ALA A N 1
ATOM 773 C CA . ALA A 1 101 ? 14.828 2.818 3.234 1 88.25 101 ALA A CA 1
ATOM 774 C C . ALA A 1 101 ? 15.156 2.855 4.727 1 88.25 101 ALA A C 1
ATOM 776 O O . ALA A 1 101 ? 15.539 1.84 5.309 1 88.25 101 ALA A O 1
ATOM 777 N N . GLY A 1 102 ? 14.961 4.039 5.371 1 92.19 102 GLY A N 1
ATOM 778 C CA . GLY A 1 102 ? 15.258 4.195 6.785 1 92.19 102 GLY A CA 1
ATOM 779 C C . GLY A 1 102 ? 14.094 4.758 7.582 1 92.19 102 GLY A C 1
ATOM 780 O O . GLY A 1 102 ? 13.289 4.004 8.133 1 92.19 102 GLY A O 1
ATOM 781 N N . GLU A 1 103 ? 13.891 6.016 7.531 1 94.94 103 GLU A N 1
ATOM 782 C CA . GLU A 1 103 ? 13.039 6.742 8.469 1 94.94 103 GLU A CA 1
ATOM 783 C C . GLU A 1 103 ? 11.57 6.367 8.281 1 94.94 103 GLU A C 1
ATOM 785 O O . GLU A 1 103 ? 10.82 6.262 9.25 1 94.94 103 GLU A O 1
ATOM 790 N N . LEU A 1 104 ? 11.172 6.082 7.031 1 97.38 104 LEU A N 1
ATOM 791 C CA . LEU A 1 104 ? 9.766 5.848 6.738 1 97.38 104 LEU A CA 1
ATOM 792 C C . LEU A 1 104 ? 9.492 4.363 6.512 1 97.38 104 LEU A C 1
ATOM 794 O O . LEU A 1 104 ? 8.336 3.932 6.5 1 97.38 104 LEU A O 1
ATOM 798 N N . ALA A 1 105 ? 10.531 3.576 6.441 1 97.25 105 ALA A N 1
ATOM 799 C CA . ALA A 1 105 ? 10.461 2.232 5.879 1 97.25 105 ALA A CA 1
ATOM 800 C C . ALA A 1 105 ? 9.633 1.307 6.762 1 97.25 105 ALA A C 1
ATOM 802 O O . ALA A 1 105 ? 9.898 1.178 7.961 1 97.25 105 ALA A O 1
ATOM 803 N N . HIS A 1 106 ? 8.57 0.716 6.055 1 98.19 106 HIS A N 1
ATOM 804 C CA . HIS A 1 106 ? 7.711 -0.298 6.652 1 98.19 106 HIS A CA 1
ATOM 805 C C . HIS A 1 106 ? 6.949 0.264 7.848 1 98.19 106 HIS A C 1
ATOM 807 O O . HIS A 1 106 ? 6.645 -0.465 8.797 1 98.19 106 HIS A O 1
ATOM 813 N N . LYS A 1 107 ? 6.789 1.56 7.844 1 98.5 107 LYS A N 1
ATOM 814 C CA . LYS A 1 107 ? 5.852 2.234 8.734 1 98.5 107 LYS A CA 1
ATOM 815 C C . LYS A 1 107 ? 4.543 2.559 8.016 1 98.5 107 LYS A C 1
ATOM 817 O O . LYS A 1 107 ? 4.555 2.941 6.84 1 98.5 107 LYS A O 1
ATOM 822 N N . PRO A 1 108 ? 3.426 2.336 8.727 1 98.81 108 PRO A N 1
ATOM 823 C CA . PRO A 1 108 ? 2.141 2.57 8.062 1 98.81 108 PRO A CA 1
ATOM 824 C C . PRO A 1 108 ? 1.845 4.055 7.852 1 98.81 108 PRO A C 1
ATOM 826 O O . PRO A 1 108 ? 2.254 4.887 8.664 1 98.81 108 PRO A O 1
ATOM 829 N N . ALA A 1 109 ? 1.139 4.332 6.781 1 98.88 109 ALA A N 1
ATOM 830 C CA . ALA A 1 109 ? 0.736 5.707 6.492 1 98.88 109 ALA A CA 1
ATOM 831 C C . ALA A 1 109 ? -0.692 5.758 5.957 1 98.88 109 ALA A C 1
ATOM 833 O O . ALA A 1 109 ? -1.091 4.918 5.148 1 98.88 109 ALA A O 1
ATOM 834 N N . LEU A 1 110 ? -1.424 6.668 6.449 1 98.88 110 LEU A N 1
ATOM 835 C CA . LEU A 1 110 ? -2.762 6.992 5.965 1 98.88 110 LEU A CA 1
ATOM 836 C C . LEU A 1 110 ? -2.723 8.18 5.016 1 98.88 110 LEU A C 1
ATOM 838 O O . LEU A 1 110 ? -2.256 9.266 5.387 1 98.88 110 LEU A O 1
ATOM 842 N N . ILE A 1 111 ? -3.195 7.957 3.77 1 98.81 111 ILE A N 1
ATOM 843 C CA . ILE A 1 111 ? -3.295 9.055 2.814 1 98.81 111 ILE A CA 1
ATOM 844 C C . ILE A 1 111 ? -4.594 9.828 3.047 1 98.81 111 ILE A C 1
ATOM 846 O O . ILE A 1 111 ? -5.66 9.227 3.184 1 98.81 111 ILE A O 1
ATOM 850 N N . VAL A 1 112 ? -4.484 11.125 3.125 1 98.88 112 VAL A N 1
ATOM 851 C CA . VAL A 1 112 ? -5.629 12.023 3.191 1 98.88 112 VAL A CA 1
ATOM 852 C C . VAL A 1 112 ? -5.531 13.07 2.076 1 98.88 112 VAL A C 1
ATOM 854 O O . VAL A 1 112 ? -4.633 13.914 2.084 1 98.88 112 VAL A O 1
ATOM 857 N N . SER A 1 113 ? -6.395 13 1.125 1 98.62 113 SER A N 1
ATOM 858 C CA . SER A 1 113 ? -6.449 14.031 0.09 1 98.62 113 SER A CA 1
ATOM 859 C C . SER A 1 113 ? -7.48 15.102 0.428 1 98.62 113 SER A C 1
ATOM 861 O O . SER A 1 113 ? -8.547 14.797 0.965 1 98.62 113 SER A O 1
ATOM 863 N N . ILE A 1 114 ? -7.148 16.297 0.132 1 97.75 114 ILE A N 1
ATOM 864 C CA . ILE A 1 114 ? -7.949 17.469 0.483 1 97.75 114 ILE A CA 1
ATOM 865 C C . ILE A 1 114 ? -8.312 18.234 -0.782 1 97.75 114 ILE A C 1
ATOM 867 O O . ILE A 1 114 ? -7.453 18.516 -1.615 1 97.75 114 ILE A O 1
ATOM 871 N N . SER A 1 115 ? -9.57 18.562 -0.937 1 96.25 115 SER A N 1
ATOM 872 C CA . SER A 1 115 ? -10.016 19.312 -2.109 1 96.25 115 SER A CA 1
ATOM 873 C C . SER A 1 115 ? -11.07 20.344 -1.735 1 96.25 115 SER A C 1
ATOM 875 O O . SER A 1 115 ? -11.93 20.078 -0.886 1 96.25 115 SER A O 1
ATOM 877 N N . SER A 1 116 ? -11.031 21.453 -2.387 1 95.06 116 SER A N 1
ATOM 878 C CA . SER A 1 116 ? -12.062 22.484 -2.24 1 95.06 116 SER A CA 1
ATOM 879 C C . SER A 1 116 ? -13.289 22.156 -3.084 1 95.06 116 SER A C 1
ATOM 881 O O . SER A 1 116 ? -14.344 22.766 -2.912 1 95.06 116 SER A O 1
ATOM 883 N N . SER A 1 117 ? -13.18 21.203 -3.949 1 94.38 117 SER A N 1
ATOM 884 C CA . SER A 1 117 ? -14.266 20.781 -4.824 1 94.38 117 SER A CA 1
ATOM 885 C C . SER A 1 117 ? -14.477 19.281 -4.773 1 94.38 117 SER A C 1
ATOM 887 O O . SER A 1 117 ? -14.383 18.672 -3.707 1 94.38 117 SER A O 1
ATOM 889 N N . ASP A 1 118 ? -14.758 18.688 -5.918 1 91.56 118 ASP A N 1
ATOM 890 C CA . ASP A 1 118 ? -15.125 17.266 -5.926 1 91.56 118 ASP A CA 1
ATOM 891 C C . ASP A 1 118 ? -13.922 16.391 -6.262 1 91.56 118 ASP A C 1
ATOM 893 O O . ASP A 1 118 ? -14.062 15.18 -6.445 1 91.56 118 ASP A O 1
ATOM 897 N N . GLY A 1 119 ? -12.812 16.938 -6.293 1 93.81 119 GLY A N 1
ATOM 898 C CA . GLY A 1 119 ? -11.625 16.172 -6.648 1 93.81 119 GLY A CA 1
ATOM 899 C C . GLY A 1 119 ? -11.078 15.352 -5.492 1 93.81 119 GLY A C 1
ATOM 900 O O . GLY A 1 119 ? -11.82 14.969 -4.59 1 93.81 119 GLY A O 1
ATOM 901 N N . GLY A 1 120 ? -9.781 14.883 -5.559 1 95.06 120 GLY A N 1
ATOM 902 C CA . GLY A 1 120 ? -9.102 14.234 -4.449 1 95.06 120 GLY A CA 1
ATOM 903 C C . GLY A 1 120 ? -8.633 12.828 -4.77 1 95.06 120 GLY A C 1
ATOM 904 O O . GLY A 1 120 ? -7.719 12.312 -4.129 1 95.06 120 GLY A O 1
ATOM 905 N N . ALA A 1 121 ? -9.203 12.234 -5.777 1 95.19 121 ALA A N 1
ATOM 906 C CA . ALA A 1 121 ? -8.859 10.852 -6.09 1 95.19 121 ALA A CA 1
ATOM 907 C C . ALA A 1 121 ? -7.473 10.758 -6.719 1 95.19 121 ALA A C 1
ATOM 909 O O . ALA A 1 121 ? -6.734 9.797 -6.469 1 95.19 121 ALA A O 1
ATOM 910 N N . TYR A 1 122 ? -7.105 11.727 -7.508 1 95.5 122 TYR A N 1
ATOM 911 C CA . TYR A 1 122 ? -5.852 11.664 -8.25 1 95.5 122 TYR A CA 1
ATOM 912 C C . TYR A 1 122 ? -4.656 11.664 -7.309 1 95.5 122 TYR A C 1
ATOM 914 O O . TYR A 1 122 ? -3.752 10.836 -7.445 1 95.5 122 TYR A O 1
ATOM 922 N N . PRO A 1 123 ? -4.602 12.484 -6.277 1 97.06 123 PRO A N 1
ATOM 923 C CA . PRO A 1 123 ? -3.447 12.445 -5.375 1 97.06 123 PRO A CA 1
ATOM 924 C C . PRO A 1 123 ? -3.326 11.125 -4.629 1 97.06 123 PRO A C 1
ATOM 926 O O . PRO A 1 123 ? -2.213 10.656 -4.363 1 97.06 123 PRO A O 1
ATOM 929 N N . VAL A 1 124 ? -4.457 10.531 -4.27 1 97.62 124 VAL A N 1
ATOM 930 C CA . VAL A 1 124 ? -4.422 9.234 -3.609 1 97.62 124 VAL A CA 1
ATOM 931 C C . VAL A 1 124 ? -3.746 8.211 -4.52 1 97.62 124 VAL A C 1
ATOM 933 O O . VAL A 1 124 ? -2.809 7.523 -4.105 1 97.62 124 VAL A O 1
ATOM 936 N N . ALA A 1 125 ? -4.211 8.219 -5.766 1 96.44 125 ALA A N 1
ATOM 937 C CA . ALA A 1 125 ? -3.658 7.293 -6.75 1 96.44 125 ALA A CA 1
ATOM 938 C C . ALA A 1 125 ? -2.172 7.555 -6.973 1 96.44 125 ALA A C 1
ATOM 940 O O . ALA A 1 125 ? -1.367 6.621 -7.004 1 96.44 125 ALA A O 1
ATOM 941 N N . GLU A 1 126 ? -1.844 8.781 -7.129 1 96.62 126 GLU A N 1
ATOM 942 C CA . GLU A 1 126 ? -0.47 9.188 -7.41 1 96.62 126 GLU A CA 1
ATOM 943 C C . GLU A 1 126 ? 0.469 8.773 -6.281 1 96.62 126 GLU A C 1
ATOM 945 O O . GLU A 1 126 ? 1.542 8.219 -6.531 1 96.62 126 GLU A O 1
ATOM 950 N N . LEU A 1 127 ? 0.11 8.984 -5.051 1 97.5 127 LEU A N 1
ATOM 951 C CA . LEU A 1 127 ? 0.943 8.641 -3.902 1 97.5 127 LEU A CA 1
ATOM 952 C C . LEU A 1 127 ? 1.122 7.129 -3.799 1 97.5 127 LEU A C 1
ATOM 954 O O . LEU A 1 127 ? 2.221 6.648 -3.512 1 97.5 127 LEU A O 1
ATOM 958 N N . ARG A 1 128 ? 0.112 6.379 -4.043 1 96.62 128 ARG A N 1
ATOM 959 C CA . ARG A 1 128 ? 0.19 4.922 -3.965 1 96.62 128 ARG A CA 1
ATOM 960 C C . ARG A 1 128 ? 1.084 4.359 -5.066 1 96.62 128 ARG A C 1
ATOM 962 O O . ARG A 1 128 ? 1.793 3.375 -4.852 1 96.62 128 ARG A O 1
ATOM 969 N N . MET A 1 129 ? 1.143 5.055 -6.148 1 94.5 129 MET A N 1
ATOM 970 C CA . MET A 1 129 ? 1.88 4.57 -7.312 1 94.5 129 MET A CA 1
ATOM 971 C C . MET A 1 129 ? 3.375 4.82 -7.152 1 94.5 129 MET A C 1
ATOM 973 O O . MET A 1 129 ? 4.195 4.047 -7.648 1 94.5 129 MET A O 1
ATOM 977 N N . SER A 1 130 ? 3.896 5.875 -6.578 1 90.06 130 SER A N 1
ATOM 978 C CA . SER A 1 130 ? 5.305 6.207 -6.77 1 90.06 130 SER A CA 1
ATOM 979 C C . SER A 1 130 ? 5.922 6.758 -5.488 1 90.06 130 SER A C 1
ATOM 981 O O . SER A 1 130 ? 7.129 6.984 -5.426 1 90.06 130 SER A O 1
ATOM 983 N N . SER A 1 131 ? 5.336 7.004 -4.414 1 92.25 131 SER A N 1
ATOM 984 C CA . SER A 1 131 ? 5.945 7.668 -3.27 1 92.25 131 SER A CA 1
ATOM 985 C C . SER A 1 131 ? 6.422 6.66 -2.232 1 92.25 131 SER A C 1
ATOM 987 O O . SER A 1 131 ? 6.754 7.031 -1.104 1 92.25 131 SER A O 1
ATOM 989 N N . TYR A 1 132 ? 6.672 5.414 -2.631 1 94.75 132 TYR A N 1
ATOM 990 C CA . TYR A 1 132 ? 6.996 4.391 -1.646 1 94.75 132 TYR A CA 1
ATOM 991 C C . TYR A 1 132 ? 8.273 3.654 -2.025 1 94.75 132 TYR A C 1
ATOM 993 O O . TYR A 1 132 ? 8.914 3.023 -1.178 1 94.75 132 TYR A O 1
ATOM 1001 N N . LYS A 1 133 ? 8.641 3.668 -3.262 1 93.12 133 LYS A N 1
ATOM 1002 C CA . LYS A 1 133 ? 9.508 2.654 -3.854 1 93.12 133 LYS A CA 1
ATOM 1003 C C . LYS A 1 133 ? 10.789 2.484 -3.043 1 93.12 133 LYS A C 1
ATOM 1005 O O . LYS A 1 133 ? 11.141 1.368 -2.658 1 93.12 133 LYS A O 1
ATOM 1010 N N . ASN A 1 134 ? 11.438 3.596 -2.758 1 93.62 134 ASN A N 1
ATOM 1011 C CA . ASN A 1 134 ? 12.734 3.469 -2.1 1 93.62 134 ASN A CA 1
ATOM 1012 C C . ASN A 1 134 ? 12.648 3.82 -0.617 1 93.62 134 ASN A C 1
ATOM 1014 O O . ASN A 1 134 ? 13.461 3.363 0.184 1 93.62 134 ASN A O 1
ATOM 1018 N N . ASN A 1 135 ? 11.641 4.598 -0.26 1 94.75 135 ASN A N 1
ATOM 1019 C CA . ASN A 1 135 ? 11.508 4.895 1.163 1 94.75 135 ASN A CA 1
ATOM 1020 C C . ASN A 1 135 ? 10.648 3.855 1.878 1 94.75 135 ASN A C 1
ATOM 1022 O O . ASN A 1 135 ? 10.617 3.814 3.109 1 94.75 135 ASN A O 1
ATOM 1026 N N . ARG A 1 136 ? 9.914 2.998 1.184 1 97 136 ARG A N 1
ATOM 1027 C CA . ARG A 1 136 ? 9.242 1.775 1.612 1 97 136 ARG A CA 1
ATOM 1028 C C . ARG A 1 136 ? 8.133 2.082 2.611 1 97 136 ARG A C 1
ATOM 1030 O O . ARG A 1 136 ? 7.832 1.265 3.484 1 97 136 ARG A O 1
ATOM 1037 N N . ILE A 1 137 ? 7.586 3.305 2.545 1 98.06 137 ILE A N 1
ATOM 1038 C CA . ILE A 1 137 ? 6.426 3.633 3.367 1 98.06 137 ILE A CA 1
ATOM 1039 C C . ILE A 1 137 ? 5.266 2.705 3.018 1 98.06 137 ILE A C 1
ATOM 1041 O O . ILE A 1 137 ? 5.035 2.406 1.843 1 98.06 137 ILE A O 1
ATOM 1045 N N . CYS A 1 138 ? 4.555 2.178 4 1 98.5 138 CYS A N 1
ATOM 1046 C CA . CYS A 1 138 ? 3.467 1.229 3.799 1 98.5 138 CYS A CA 1
ATOM 1047 C C . CYS A 1 138 ? 2.115 1.929 3.867 1 98.5 138 CYS A C 1
ATOM 1049 O O . CYS A 1 138 ? 1.572 2.135 4.953 1 98.5 138 CYS A O 1
ATOM 1051 N N . TYR A 1 139 ? 1.522 2.17 2.729 1 98.5 139 TYR A N 1
ATOM 1052 C CA . TYR A 1 139 ? 0.211 2.809 2.713 1 98.5 139 TYR A CA 1
ATOM 1053 C C . TYR A 1 139 ? -0.881 1.82 3.107 1 98.5 139 TYR A C 1
ATOM 1055 O O . TYR A 1 139 ? -0.938 0.706 2.584 1 98.5 139 TYR A O 1
ATOM 1063 N N . LEU A 1 140 ? -1.722 2.25 3.996 1 98.25 140 LEU A N 1
ATOM 1064 C CA . LEU A 1 140 ? -2.877 1.462 4.41 1 98.25 140 LEU A CA 1
ATOM 1065 C C . LEU A 1 140 ? -3.838 1.249 3.246 1 98.25 140 LEU A C 1
ATOM 1067 O O . LEU A 1 140 ? -3.955 2.107 2.369 1 98.25 140 LEU A O 1
ATOM 1071 N N . PRO A 1 141 ? -4.484 0.063 3.238 1 97.12 141 PRO A N 1
ATOM 1072 C CA . PRO A 1 141 ? -5.566 -0.08 2.262 1 97.12 141 PRO A CA 1
ATOM 1073 C C . PRO A 1 141 ? -6.832 0.665 2.672 1 97.12 141 PRO A C 1
ATOM 1075 O O . PRO A 1 141 ? -7.934 0.111 2.592 1 97.12 141 PRO A O 1
ATOM 1078 N N . GLU A 1 142 ? -6.672 1.816 3.168 1 96.19 142 GLU A N 1
ATOM 1079 C CA . GLU A 1 142 ? -7.637 2.836 3.572 1 96.19 142 GLU A CA 1
ATOM 1080 C C . GLU A 1 142 ? -7.102 4.238 3.303 1 96.19 142 GLU A C 1
ATOM 1082 O O . GLU A 1 142 ? -5.895 4.473 3.369 1 96.19 142 GLU A O 1
ATOM 1087 N N . HIS A 1 143 ? -7.965 5.125 2.906 1 98.25 143 HIS A N 1
ATOM 1088 C CA . HIS A 1 143 ? -7.617 6.531 2.732 1 98.25 143 HIS A CA 1
ATOM 1089 C C . HIS A 1 143 ? -8.828 7.43 2.943 1 98.25 143 HIS A C 1
ATOM 1091 O O . HIS A 1 143 ? -9.953 6.938 3.064 1 98.25 143 HIS A O 1
ATOM 1097 N N . LEU A 1 144 ? -8.602 8.688 3.086 1 98.56 144 LEU A N 1
ATOM 1098 C CA . LEU A 1 144 ? -9.672 9.688 3.168 1 98.56 144 LEU A CA 1
ATOM 1099 C C . LEU A 1 144 ? -9.586 10.664 2.002 1 98.56 144 LEU A C 1
ATOM 1101 O O . LEU A 1 144 ? -8.492 11.078 1.604 1 98.56 144 LEU A O 1
ATOM 1105 N N . ILE A 1 145 ? -10.695 10.977 1.427 1 98.5 145 ILE A N 1
ATOM 1106 C CA . ILE A 1 145 ? -10.844 12.078 0.483 1 98.5 145 ILE A CA 1
ATOM 1107 C C . ILE A 1 145 ? -11.82 13.109 1.04 1 98.5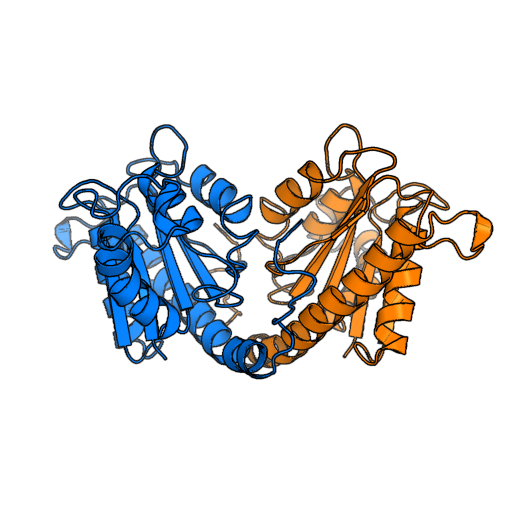 145 ILE A C 1
ATOM 1109 O O . ILE A 1 145 ? -13.039 12.883 1.041 1 98.5 145 ILE A O 1
ATOM 1113 N N . ILE A 1 146 ? -11.273 14.172 1.552 1 98.44 146 ILE A N 1
ATOM 1114 C CA . ILE A 1 146 ? -12.102 15.219 2.141 1 98.44 146 ILE A CA 1
ATOM 1115 C C . ILE A 1 146 ? -12.414 16.281 1.091 1 98.44 146 ILE A C 1
ATOM 1117 O O . ILE A 1 146 ? -11.586 17.156 0.828 1 98.44 146 ILE A O 1
ATOM 1121 N N . ARG A 1 147 ? -13.539 16.219 0.578 1 97.12 147 ARG A N 1
ATOM 1122 C CA . ARG A 1 147 ? -14.023 17.125 -0.449 1 97.12 147 ARG A CA 1
ATOM 1123 C C . ARG A 1 147 ? -14.766 18.312 0.174 1 97.12 147 ARG A C 1
ATOM 1125 O O . ARG A 1 147 ? -15.273 18.203 1.296 1 97.12 147 ARG A O 1
ATOM 1132 N N . ASN A 1 148 ? -14.891 19.375 -0.61 1 97.38 148 ASN A N 1
ATOM 1133 C CA . ASN A 1 148 ? -15.5 20.594 -0.08 1 97.38 148 ASN A CA 1
ATOM 1134 C C . ASN A 1 148 ? -15.016 20.891 1.334 1 97.38 148 ASN A C 1
ATOM 1136 O O . ASN A 1 148 ? -15.82 21.109 2.238 1 97.38 148 ASN A O 1
ATOM 1140 N N . VAL A 1 149 ? -13.734 20.906 1.506 1 98.19 149 VAL A N 1
ATOM 1141 C CA . VAL A 1 149 ? -13.062 20.859 2.801 1 98.19 149 VAL A CA 1
ATOM 1142 C C . VAL A 1 149 ? -13.398 22.125 3.594 1 98.19 149 VAL A C 1
ATOM 1144 O O . VAL A 1 149 ? -13.375 22.125 4.828 1 98.19 149 VAL A O 1
ATOM 1147 N N . GLU A 1 150 ? -13.758 23.203 3.014 1 98 150 GLU A N 1
ATOM 1148 C CA . GLU A 1 150 ? -14.102 24.453 3.703 1 98 150 GLU A CA 1
ATOM 1149 C C . GLU A 1 150 ? -15.352 24.281 4.559 1 98 150 GLU A C 1
ATOM 1151 O O . GLU A 1 150 ? -15.617 25.094 5.445 1 98 150 GLU A O 1
ATOM 1156 N N . SER A 1 151 ? -16.094 23.203 4.371 1 98.38 151 SER A N 1
ATOM 1157 C CA . SER A 1 151 ? -17.359 23.031 5.062 1 98.38 151 SER A CA 1
ATOM 1158 C C . SER A 1 151 ? -17.266 21.969 6.148 1 98.38 151 SER A C 1
ATOM 1160 O O . SER A 1 151 ? -18.281 21.531 6.684 1 98.38 151 SER A O 1
ATOM 1162 N N . VAL A 1 152 ? -16.047 21.531 6.445 1 98.56 152 VAL A N 1
ATOM 1163 C CA . VAL A 1 152 ? -15.922 20.5 7.469 1 98.56 152 VAL A CA 1
ATOM 1164 C C . VAL A 1 152 ? -14.711 20.781 8.352 1 98.56 152 VAL A C 1
ATOM 1166 O O . VAL A 1 152 ? -13.797 21.5 7.949 1 98.56 152 VAL A O 1
ATOM 1169 N N . LEU A 1 153 ? -14.758 20.312 9.594 1 98.5 153 LEU A N 1
ATOM 1170 C CA . LEU A 1 153 ? -13.656 20.266 10.547 1 98.5 153 LEU A CA 1
ATOM 1171 C C . LEU A 1 153 ? -13.211 21.656 10.945 1 98.5 153 LEU A C 1
ATOM 1173 O O . LEU A 1 153 ? -12.047 21.875 11.297 1 98.5 153 LEU A O 1
ATOM 1177 N N . ASN A 1 154 ? -14.039 22.594 10.781 1 98.12 154 ASN A N 1
ATOM 1178 C CA . ASN A 1 154 ? -13.758 23.938 11.273 1 98.12 154 ASN A CA 1
ATOM 1179 C C . ASN A 1 154 ? -14.008 24.047 12.773 1 98.12 154 ASN A C 1
ATOM 1181 O O . ASN A 1 154 ? -14.914 23.406 13.305 1 98.12 154 ASN A O 1
ATOM 1185 N N . ALA A 1 155 ? -13.203 24.875 13.43 1 96.38 155 ALA A N 1
ATOM 1186 C CA . ALA A 1 155 ? -13.414 25.141 14.852 1 96.38 155 ALA A CA 1
ATOM 1187 C C . ALA A 1 155 ? -14.766 25.797 15.094 1 96.38 155 ALA A C 1
ATOM 1189 O O . ALA A 1 155 ? -15.445 25.5 16.078 1 96.38 155 ALA A O 1
ATOM 1190 N N . ASP A 1 156 ? -15.094 26.688 14.156 1 96.69 156 ASP A N 1
ATOM 1191 C CA . ASP A 1 156 ? -16.406 27.328 14.18 1 96.69 156 ASP A CA 1
ATOM 1192 C C . ASP A 1 156 ? -17.484 26.406 13.609 1 96.69 156 ASP A C 1
ATOM 1194 O O . ASP A 1 156 ? -17.578 26.234 12.391 1 96.69 156 ASP A O 1
ATOM 1198 N N . ALA A 1 157 ? -18.25 25.859 14.43 1 95.62 157 ALA A N 1
ATOM 1199 C CA . ALA A 1 157 ? -19.234 24.844 14.055 1 95.62 157 ALA A CA 1
ATOM 1200 C C . ALA A 1 157 ? -20.219 25.391 13.023 1 95.62 157 ALA A C 1
ATOM 1202 O O . ALA A 1 157 ? -20.766 24.641 12.211 1 95.62 157 ALA A O 1
ATOM 1203 N N . SER A 1 158 ? -20.453 26.656 13.016 1 97.38 158 SER A N 1
ATOM 1204 C CA . SER A 1 158 ? -21.422 27.266 12.109 1 97.38 158 SER A CA 1
ATOM 1205 C C . SER A 1 158 ? -20.938 27.188 10.664 1 97.38 158 SER A C 1
ATOM 1207 O O . SER A 1 158 ? -21.734 27.375 9.734 1 97.38 158 SER A O 1
ATOM 1209 N N . LYS A 1 159 ? -19.75 26.938 10.461 1 97.94 159 LYS A N 1
ATOM 1210 C CA . LYS A 1 159 ? -19.172 26.859 9.125 1 97.94 159 LYS A CA 1
ATOM 1211 C C . LYS A 1 159 ? -19.25 25.438 8.57 1 97.94 159 LYS A C 1
ATOM 1213 O O . LYS A 1 159 ? -18.938 25.219 7.395 1 97.94 159 LYS A O 1
ATOM 1218 N N . ASN A 1 160 ? -19.594 24.516 9.422 1 98.38 160 ASN A N 1
ATOM 1219 C CA . ASN A 1 160 ? -19.594 23.109 9.023 1 98.38 160 ASN A CA 1
ATOM 1220 C C . ASN A 1 160 ? -20.984 22.688 8.539 1 98.38 160 ASN A C 1
ATOM 1222 O O . ASN A 1 160 ? -22 23.078 9.109 1 98.38 160 ASN A O 1
ATOM 1226 N N . ASN A 1 161 ? -20.969 21.969 7.398 1 98.19 161 ASN A N 1
ATOM 1227 C CA . ASN A 1 161 ? -22.156 21.188 7.082 1 98.19 161 ASN A CA 1
ATOM 1228 C C . ASN A 1 161 ? -22.344 20.031 8.07 1 98.19 161 ASN A C 1
ATOM 1230 O O . ASN A 1 161 ? -21.531 19.125 8.125 1 98.19 161 ASN A O 1
ATOM 1234 N N . PRO A 1 162 ? -23.391 20.047 8.859 1 97.62 162 PRO A N 1
ATOM 1235 C CA . PRO A 1 162 ? -23.484 19.141 10.008 1 97.62 162 PRO A CA 1
ATOM 1236 C C . PRO A 1 162 ? -23.359 17.672 9.617 1 97.62 162 PRO A C 1
ATOM 1238 O O . PRO A 1 162 ? -22.578 16.922 10.234 1 97.62 162 PRO A O 1
ATOM 1241 N N . GLU A 1 163 ? -24.047 17.234 8.594 1 97.5 163 GLU A N 1
ATOM 1242 C CA . GLU A 1 163 ? -24.031 15.82 8.219 1 97.5 163 GLU A CA 1
ATOM 1243 C C . GLU A 1 163 ? -22.672 15.398 7.684 1 97.5 163 GLU A C 1
ATOM 1245 O O . GLU A 1 163 ? -22.125 14.383 8.117 1 97.5 163 GLU A O 1
ATOM 1250 N N . THR A 1 164 ? -22.188 16.203 6.789 1 97.62 164 THR A N 1
ATOM 1251 C CA . THR A 1 164 ? -20.891 15.891 6.184 1 97.62 164 THR A CA 1
ATOM 1252 C C . THR A 1 164 ? -19.781 15.961 7.223 1 97.62 164 THR A C 1
ATOM 1254 O O . THR A 1 164 ? -18.859 15.133 7.215 1 97.62 164 THR A O 1
ATOM 1257 N N . ASP A 1 165 ? -19.828 16.922 8.031 1 98.5 165 ASP A N 1
ATOM 1258 C CA . ASP A 1 165 ? -18.828 17.078 9.086 1 98.5 165 ASP A CA 1
ATOM 1259 C C . ASP A 1 165 ? -18.828 15.875 10.023 1 98.5 165 ASP A C 1
ATOM 1261 O O . ASP A 1 165 ? -17.766 15.344 10.352 1 98.5 165 ASP A O 1
ATOM 1265 N N . ARG A 1 166 ? -20 15.461 10.477 1 97.81 166 ARG A N 1
ATOM 1266 C CA . ARG A 1 166 ? -20.109 14.289 11.336 1 97.81 166 ARG A CA 1
ATOM 1267 C C . ARG A 1 166 ? -19.531 13.055 10.656 1 97.81 166 ARG A C 1
ATOM 1269 O O . ARG A 1 166 ? -18.797 12.281 11.281 1 97.81 166 ARG A O 1
ATOM 1276 N N . TYR A 1 167 ? -19.844 12.938 9.398 1 97.75 167 TYR A N 1
ATOM 1277 C CA . TYR A 1 167 ? -19.344 11.805 8.633 1 97.75 167 TYR A CA 1
ATOM 1278 C C . TYR A 1 167 ? -17.828 11.75 8.672 1 97.75 167 TYR A C 1
ATOM 1280 O O . TYR A 1 167 ? -17.234 10.711 9 1 97.75 167 TYR A O 1
ATOM 1288 N N . PHE A 1 168 ? -17.172 12.836 8.383 1 98.44 168 PHE A N 1
ATOM 1289 C CA . PHE A 1 168 ? -15.719 12.836 8.289 1 98.44 168 PHE A CA 1
ATOM 1290 C C . PHE A 1 168 ? -15.086 12.695 9.672 1 98.44 168 PHE A C 1
ATOM 1292 O O . PHE A 1 168 ? -14.055 12.039 9.82 1 98.44 168 PHE A O 1
ATOM 1299 N N . ARG A 1 169 ? -15.672 13.32 10.672 1 98.5 169 ARG A N 1
ATOM 1300 C CA . ARG A 1 169 ? -15.141 13.156 12.023 1 98.5 169 ARG A CA 1
ATOM 1301 C C . ARG A 1 169 ? -15.172 11.688 12.453 1 98.5 169 ARG A C 1
ATOM 1303 O O . ARG A 1 169 ? -14.195 11.172 13 1 98.5 169 ARG A O 1
ATOM 1310 N N . GLU A 1 170 ? -16.266 11.016 12.148 1 98.19 170 GLU A N 1
ATOM 1311 C CA . GLU A 1 170 ? -16.391 9.602 12.484 1 98.19 170 GLU A CA 1
ATOM 1312 C C . GLU A 1 170 ? -15.445 8.75 11.641 1 98.19 170 GLU A C 1
ATOM 1314 O O . GLU A 1 170 ? -14.828 7.805 12.148 1 98.19 170 GLU A O 1
ATOM 1319 N N . ARG A 1 171 ? -15.32 9.031 10.398 1 98.12 171 ARG A N 1
ATOM 1320 C CA . ARG A 1 171 ? -14.461 8.25 9.508 1 98.12 171 ARG A CA 1
ATOM 1321 C C . ARG A 1 171 ? -12.992 8.445 9.859 1 98.12 171 ARG A C 1
ATOM 1323 O O . ARG A 1 171 ? -12.188 7.52 9.734 1 98.12 171 ARG A O 1
ATOM 1330 N N . ILE A 1 172 ? -12.664 9.68 10.266 1 98.69 172 ILE A N 1
ATOM 1331 C CA . ILE A 1 172 ? -11.305 9.961 10.703 1 98.69 172 ILE A CA 1
ATOM 1332 C C . ILE A 1 172 ? -10.961 9.094 11.914 1 98.69 172 ILE A C 1
ATOM 1334 O O . ILE A 1 172 ? -9.867 8.539 12 1 98.69 172 ILE A O 1
ATOM 1338 N N . VAL A 1 173 ? -11.875 8.953 12.844 1 98.56 173 VAL A N 1
ATOM 1339 C CA . VAL A 1 173 ? -11.656 8.109 14.016 1 98.56 173 VAL A CA 1
ATOM 1340 C C . VAL A 1 173 ? -11.484 6.656 13.586 1 98.56 173 VAL A C 1
ATOM 1342 O O . VAL A 1 173 ? -10.586 5.965 14.07 1 98.56 173 VAL A O 1
ATOM 1345 N N . TYR A 1 174 ? -12.289 6.219 12.68 1 98.31 174 TYR A N 1
ATOM 1346 C CA . TYR A 1 174 ? -12.195 4.852 12.172 1 98.31 174 TYR A CA 1
ATOM 1347 C C . TYR A 1 174 ? -10.836 4.602 11.523 1 98.31 174 TYR A C 1
ATOM 1349 O O . TYR A 1 174 ? -10.141 3.652 11.891 1 98.31 174 TYR A O 1
ATOM 1357 N N . ALA A 1 175 ? -10.461 5.492 10.594 1 98.56 175 ALA A N 1
ATOM 1358 C CA . ALA A 1 175 ? -9.188 5.352 9.883 1 98.56 175 ALA A CA 1
ATOM 1359 C C . ALA A 1 175 ? -8.008 5.461 10.844 1 98.56 175 ALA A C 1
ATOM 1361 O O . ALA A 1 175 ? -7.004 4.766 10.68 1 98.56 175 ALA A O 1
ATOM 1362 N N . GLY A 1 176 ? -8.125 6.34 11.844 1 98.75 176 GLY A N 1
ATOM 1363 C CA . GLY A 1 176 ? -7.094 6.473 12.859 1 98.75 176 GLY A CA 1
ATOM 1364 C C . GLY A 1 176 ? -6.883 5.203 13.664 1 98.75 176 GLY A C 1
ATOM 1365 O O . GLY A 1 176 ? -5.754 4.883 14.047 1 98.75 176 GLY A O 1
ATOM 1366 N N . GLY A 1 177 ? -7.973 4.516 13.961 1 98.56 177 GLY A N 1
ATOM 1367 C CA . GLY A 1 177 ? -7.867 3.234 14.641 1 98.56 177 GLY A CA 1
ATOM 1368 C C . GLY A 1 177 ? -7.102 2.195 13.852 1 98.56 177 GLY A C 1
ATOM 1369 O O . GLY A 1 177 ? -6.285 1.459 14.406 1 98.56 177 GLY A O 1
ATOM 1370 N N . ILE A 1 178 ? -7.375 2.174 12.57 1 98.5 178 ILE A N 1
ATOM 1371 C CA . ILE A 1 178 ? -6.668 1.244 11.703 1 98.5 178 ILE A CA 1
ATOM 1372 C C . ILE A 1 178 ? -5.18 1.597 11.672 1 98.5 178 ILE A C 1
ATOM 1374 O O . ILE A 1 178 ? -4.324 0.718 11.797 1 98.5 178 ILE A O 1
ATOM 1378 N N . LEU A 1 179 ? -4.867 2.893 11.523 1 98.81 179 LEU A N 1
ATOM 1379 C CA . LEU A 1 179 ? -3.482 3.352 11.508 1 98.81 179 LEU A CA 1
ATOM 1380 C C . LEU A 1 179 ? -2.758 2.939 12.781 1 98.81 179 LEU A C 1
ATOM 1382 O O . LEU A 1 179 ? -1.635 2.434 12.727 1 98.81 179 LEU A O 1
ATOM 1386 N N . SER A 1 180 ? -3.4 3.139 13.867 1 98.75 180 SER A N 1
ATOM 1387 C CA . SER A 1 180 ? -2.828 2.795 15.164 1 98.75 180 SER A CA 1
ATOM 1388 C C . SER A 1 180 ? -2.531 1.303 15.266 1 98.75 180 SER A C 1
ATOM 1390 O O . SER A 1 180 ? -1.453 0.907 15.711 1 98.75 180 SER A O 1
ATOM 1392 N N . ALA A 1 181 ? -3.469 0.471 14.844 1 98.62 181 ALA A N 1
ATOM 1393 C CA . ALA A 1 181 ? -3.289 -0.978 14.898 1 98.62 181 ALA A CA 1
ATOM 1394 C C . ALA A 1 181 ? -2.127 -1.418 14.008 1 98.62 181 ALA A C 1
ATOM 1396 O O . ALA A 1 181 ? -1.323 -2.266 14.406 1 98.62 181 ALA A O 1
ATOM 1397 N N . TYR A 1 182 ? -2.047 -0.853 12.844 1 98.81 182 TYR A N 1
ATOM 1398 C CA . TYR A 1 182 ? -0.951 -1.174 11.938 1 98.81 182 TYR A CA 1
ATOM 1399 C C . TYR A 1 182 ? 0.386 -0.734 12.523 1 98.81 182 TYR A C 1
ATOM 1401 O O . TYR A 1 182 ? 1.387 -1.445 12.406 1 98.81 182 TYR A O 1
ATOM 1409 N N . ALA A 1 183 ? 0.392 0.492 13.078 1 98.69 183 ALA A N 1
ATOM 1410 C CA . ALA A 1 183 ? 1.627 1.015 13.656 1 98.69 183 ALA A CA 1
ATOM 1411 C C . ALA A 1 183 ? 2.16 0.082 14.742 1 98.69 183 ALA A C 1
ATOM 1413 O O . ALA A 1 183 ? 3.361 -0.191 14.797 1 98.69 183 ALA A O 1
ATOM 1414 N N . ASN A 1 184 ? 1.293 -0.403 15.523 1 98.12 184 ASN A N 1
ATOM 1415 C CA . ASN A 1 184 ? 1.688 -1.348 16.562 1 98.12 184 ASN A CA 1
ATOM 1416 C C . ASN A 1 184 ? 2.182 -2.662 15.969 1 98.12 184 ASN A C 1
ATOM 1418 O O . ASN A 1 184 ? 3.215 -3.189 16.391 1 98.12 184 ASN A O 1
ATOM 1422 N N . ALA A 1 185 ? 1.479 -3.162 15.047 1 98.31 185 ALA A N 1
ATOM 1423 C CA . ALA A 1 185 ? 1.786 -4.465 14.461 1 98.31 185 ALA A CA 1
ATOM 1424 C C . ALA A 1 185 ? 3.115 -4.43 13.711 1 98.31 185 ALA A C 1
ATOM 1426 O O . ALA A 1 185 ? 3.906 -5.375 13.797 1 98.31 185 ALA A O 1
ATOM 1427 N N . LEU A 1 186 ? 3.41 -3.363 13 1 98.31 186 LEU A N 1
ATOM 1428 C CA . LEU A 1 186 ? 4.559 -3.334 12.094 1 98.31 186 LEU A CA 1
ATOM 1429 C C . LEU A 1 186 ? 5.836 -2.99 12.852 1 98.31 186 LEU A C 1
ATOM 1431 O O . LEU A 1 186 ? 6.934 -3.072 12.297 1 98.31 186 LEU A O 1
ATOM 1435 N N . LYS A 1 187 ? 5.668 -2.57 14.109 1 96.88 187 LYS A N 1
ATOM 1436 C CA . LYS A 1 187 ? 6.852 -2.4 14.945 1 96.88 187 LYS A CA 1
ATOM 1437 C C . LYS A 1 187 ? 7.668 -3.689 15.016 1 96.88 187 LYS A C 1
ATOM 1439 O O . LYS A 1 187 ? 8.891 -3.662 14.891 1 96.88 187 LYS A O 1
ATOM 1444 N N . GLY A 1 188 ? 6.949 -4.797 15.148 1 95.69 188 GLY A N 1
ATOM 1445 C CA . GLY A 1 188 ? 7.629 -6.082 15.195 1 95.69 188 GLY A CA 1
ATOM 1446 C C . GLY A 1 188 ? 8.344 -6.43 13.898 1 95.69 188 GLY A C 1
ATOM 1447 O O . GLY A 1 188 ? 9.422 -7.012 13.922 1 95.69 188 GLY A O 1
ATOM 1448 N N . VAL A 1 189 ? 7.758 -6.066 12.805 1 97.38 189 VAL A N 1
ATOM 1449 C CA . VAL A 1 189 ? 8.359 -6.316 11.5 1 97.38 189 VAL A CA 1
ATOM 1450 C C . VAL A 1 189 ? 9.664 -5.535 11.375 1 97.38 189 VAL A C 1
ATOM 1452 O O . VAL A 1 189 ? 10.703 -6.098 11 1 97.38 189 VAL A O 1
ATOM 1455 N N . ARG A 1 190 ? 9.625 -4.281 11.727 1 96.38 190 ARG A N 1
ATOM 1456 C CA . ARG A 1 190 ? 10.805 -3.43 11.641 1 96.38 190 ARG A CA 1
ATOM 1457 C C . ARG A 1 190 ? 11.898 -3.908 12.594 1 96.38 190 ARG A C 1
ATOM 1459 O O . ARG A 1 190 ? 13.078 -3.936 12.234 1 96.38 190 ARG A O 1
ATOM 1466 N N . GLU A 1 191 ? 11.555 -4.395 13.766 1 95.62 191 GLU A N 1
ATOM 1467 C CA . GLU A 1 191 ? 12.508 -4.785 14.789 1 95.62 191 GLU A CA 1
ATOM 1468 C C . GLU A 1 191 ? 13.094 -6.164 14.508 1 95.62 191 GLU A C 1
ATOM 1470 O O . GLU A 1 191 ? 14.148 -6.523 15.039 1 95.62 191 GLU A O 1
ATOM 1475 N N . SER A 1 192 ? 12.406 -6.949 13.711 1 95 192 SER A N 1
ATOM 1476 C CA . SER A 1 192 ? 12.859 -8.305 13.406 1 95 192 SER A CA 1
ATOM 1477 C C . SER A 1 192 ? 14.133 -8.281 12.57 1 95 192 SER A C 1
ATOM 1479 O O . SER A 1 192 ? 14.859 -9.281 12.508 1 95 192 SER A O 1
ATOM 1481 N N . GLY A 1 193 ? 14.359 -7.172 11.789 1 93.5 193 GLY A N 1
ATOM 1482 C CA . GLY A 1 193 ? 15.508 -7.047 10.914 1 93.5 193 GLY A CA 1
ATOM 1483 C C . GLY A 1 193 ? 15.273 -7.617 9.523 1 93.5 193 GLY A C 1
ATOM 1484 O O . GLY A 1 193 ? 16.125 -7.477 8.641 1 93.5 193 GLY A O 1
ATOM 1485 N N . ILE A 1 194 ? 14.086 -8.18 9.312 1 94.12 194 ILE A N 1
ATOM 1486 C CA . ILE A 1 194 ? 13.789 -8.883 8.07 1 94.12 194 ILE A CA 1
ATOM 1487 C C . ILE A 1 194 ? 13.742 -7.887 6.914 1 94.12 194 ILE A C 1
ATOM 1489 O O . ILE A 1 194 ? 13.93 -8.266 5.754 1 94.12 194 ILE A O 1
ATOM 1493 N N . THR A 1 195 ? 13.508 -6.598 7.223 1 93.94 195 THR A N 1
ATOM 1494 C CA . THR A 1 195 ? 13.305 -5.598 6.176 1 93.94 195 THR A CA 1
ATOM 1495 C C . THR A 1 195 ? 14.625 -4.965 5.77 1 93.94 195 THR A C 1
ATOM 1497 O O . THR A 1 195 ? 14.672 -4.156 4.84 1 93.94 195 THR A O 1
ATOM 1500 N N . HIS A 1 196 ? 15.656 -5.289 6.434 1 90.12 196 HIS A N 1
ATOM 1501 C CA . HIS A 1 196 ? 16.969 -4.719 6.145 1 90.12 196 HIS A CA 1
ATOM 1502 C C . HIS A 1 196 ? 17.75 -5.605 5.188 1 90.12 196 HIS A C 1
ATOM 1504 O O . HIS A 1 196 ? 17.797 -6.828 5.355 1 90.12 196 HIS A O 1
ATOM 1510 N N . SER A 1 197 ? 18.25 -4.961 4.199 1 90.62 197 SER A N 1
ATOM 1511 C CA . SER A 1 197 ? 19.109 -5.66 3.254 1 90.62 197 SER A CA 1
ATOM 1512 C C . SER A 1 197 ? 20.172 -4.723 2.676 1 90.62 197 SER A C 1
ATOM 1514 O O . SER A 1 197 ? 19.859 -3.617 2.236 1 90.62 197 SER A O 1
ATOM 1516 N N . ASP A 1 198 ? 21.406 -5.168 2.633 1 89 198 ASP A N 1
ATOM 1517 C CA . ASP A 1 198 ? 22.469 -4.414 1.981 1 89 198 ASP A CA 1
ATOM 1518 C C . ASP A 1 198 ? 22.5 -4.695 0.48 1 89 198 ASP A C 1
ATOM 1520 O O . ASP A 1 198 ? 23.094 -3.926 -0.287 1 89 198 ASP A O 1
ATOM 1524 N N . VAL A 1 199 ? 21.891 -5.73 0.142 1 91.06 199 VAL A N 1
ATOM 1525 C CA . VAL A 1 199 ? 21.938 -6.18 -1.245 1 91.06 199 VAL A CA 1
ATOM 1526 C C . VAL A 1 199 ? 20.781 -5.543 -2.027 1 91.06 199 VAL A C 1
ATOM 1528 O O . VAL A 1 199 ? 20.984 -5.055 -3.143 1 91.06 199 VAL A O 1
ATOM 1531 N N . PHE A 1 200 ? 19.641 -5.516 -1.427 1 92.31 200 PHE A N 1
ATOM 1532 C CA . PHE A 1 200 ? 18.453 -4.996 -2.098 1 92.31 200 PHE A CA 1
ATOM 1533 C C . PHE A 1 200 ? 18.031 -3.658 -1.495 1 92.31 200 PHE A C 1
ATOM 1535 O O . PHE A 1 200 ? 16.922 -3.527 -0.978 1 92.31 200 PHE A O 1
ATOM 1542 N N . ARG A 1 201 ? 18.812 -2.654 -1.656 1 86.94 201 ARG A N 1
ATOM 1543 C CA . ARG A 1 201 ? 18.641 -1.346 -1.031 1 86.94 201 ARG A CA 1
ATOM 1544 C C . ARG A 1 201 ? 17.531 -0.556 -1.7 1 86.94 201 ARG A C 1
ATOM 1546 O O . ARG A 1 201 ? 16.844 0.237 -1.049 1 86.94 201 ARG A O 1
ATOM 1553 N N . PHE A 1 202 ? 17.359 -0.814 -3.07 1 90.56 202 PHE A N 1
ATOM 1554 C CA . PHE A 1 202 ? 16.406 -0.042 -3.844 1 90.56 202 PHE A CA 1
ATOM 1555 C C . PHE A 1 202 ? 15.25 -0.924 -4.309 1 90.56 202 PHE A C 1
ATOM 1557 O O . PHE A 1 202 ? 15.445 -2.094 -4.641 1 90.56 202 PHE A O 1
ATOM 1564 N N . GLY A 1 203 ? 14.109 -0.291 -4.262 1 88.94 203 GLY A N 1
ATOM 1565 C CA . GLY A 1 203 ? 12.977 -0.955 -4.891 1 88.94 203 GLY A CA 1
ATOM 1566 C C . GLY A 1 203 ? 13.125 -1.094 -6.395 1 88.94 203 GLY A C 1
ATOM 1567 O O . GLY A 1 203 ? 13.93 -0.393 -7.012 1 88.94 203 GLY A O 1
ATOM 1568 N N . MET A 1 204 ? 12.328 -2.012 -6.934 1 91.12 204 MET A N 1
ATOM 1569 C CA . MET A 1 204 ? 12.383 -2.215 -8.375 1 91.12 204 MET A CA 1
ATOM 1570 C C . MET A 1 204 ? 11.438 -1.259 -9.094 1 91.12 204 MET A C 1
ATOM 1572 O O . MET A 1 204 ? 10.391 -0.892 -8.562 1 91.12 204 MET A O 1
ATOM 1576 N N . MET B 1 1 ? 1.371 -20.531 8.742 1 94.75 1 MET B N 1
ATOM 1577 C CA . MET B 1 1 ? 0.876 -19.438 7.918 1 94.75 1 MET B CA 1
ATOM 1578 C C . MET B 1 1 ? 0.664 -19.906 6.48 1 94.75 1 MET B C 1
ATOM 1580 O O . MET B 1 1 ? 1.48 -20.641 5.934 1 94.75 1 MET B O 1
ATOM 1584 N N . LYS B 1 2 ? -0.439 -19.562 5.91 1 98.69 2 LYS B N 1
ATOM 1585 C CA . LYS B 1 2 ? -0.811 -19.953 4.559 1 98.69 2 LYS B CA 1
ATOM 1586 C C . LYS B 1 2 ? -0.725 -18.781 3.59 1 98.69 2 LYS B C 1
ATOM 1588 O O . LYS B 1 2 ? -1.311 -17.734 3.834 1 98.69 2 LYS B O 1
ATOM 1593 N N . ILE B 1 3 ? 0.054 -18.984 2.504 1 98.88 3 ILE B N 1
ATOM 1594 C CA . ILE B 1 3 ? 0.171 -17.953 1.473 1 98.88 3 ILE B CA 1
ATOM 1595 C C . ILE B 1 3 ? -0.432 -18.469 0.167 1 98.88 3 ILE B C 1
ATOM 1597 O O . ILE B 1 3 ? -0.124 -19.578 -0.275 1 98.88 3 ILE B O 1
ATOM 1601 N N . MET B 1 4 ? -1.328 -17.766 -0.389 1 98.94 4 MET B N 1
ATOM 1602 C CA . MET B 1 4 ? -1.913 -18.109 -1.682 1 98.94 4 MET B CA 1
ATOM 1603 C C . MET B 1 4 ? -1.315 -17.25 -2.795 1 98.94 4 MET B C 1
ATOM 1605 O O . MET B 1 4 ? -1.14 -16.047 -2.627 1 98.94 4 MET B O 1
ATOM 1609 N N . LEU B 1 5 ? -0.906 -17.891 -3.875 1 98.94 5 LEU B N 1
ATOM 1610 C CA . LEU B 1 5 ? -0.386 -17.203 -5.055 1 98.94 5 LEU B CA 1
ATOM 1611 C C . LEU B 1 5 ? -1.427 -17.172 -6.168 1 98.94 5 LEU B C 1
ATOM 1613 O O . LEU B 1 5 ? -1.92 -18.219 -6.59 1 98.94 5 LEU B O 1
ATOM 1617 N N . ILE B 1 6 ? -1.813 -15.961 -6.586 1 98.81 6 ILE B N 1
ATOM 1618 C CA . ILE B 1 6 ? -2.781 -15.773 -7.66 1 98.81 6 ILE B CA 1
ATOM 1619 C C . ILE B 1 6 ? -2.049 -15.492 -8.969 1 98.81 6 ILE B C 1
ATOM 1621 O O . ILE B 1 6 ? -1.44 -14.438 -9.141 1 98.81 6 ILE B O 1
ATOM 1625 N N . SER B 1 7 ? -2.094 -16.469 -9.867 1 98.81 7 SER B N 1
ATOM 1626 C CA . SER B 1 7 ? -1.492 -16.297 -11.188 1 98.81 7 SER B CA 1
ATOM 1627 C C . SER B 1 7 ? -2.463 -15.641 -12.164 1 98.81 7 SER B C 1
ATOM 1629 O O . SER B 1 7 ? -3.469 -16.25 -12.547 1 98.81 7 SER B O 1
ATOM 1631 N N . GLY B 1 8 ? -2.154 -14.477 -12.664 1 98.38 8 GLY B N 1
ATOM 1632 C CA . GLY B 1 8 ? -3.111 -13.602 -13.32 1 98.38 8 GLY B CA 1
ATOM 1633 C C . GLY B 1 8 ? -3.207 -13.836 -14.82 1 98.38 8 GLY B C 1
ATOM 1634 O O . GLY B 1 8 ? -4.082 -13.281 -15.484 1 98.38 8 GLY B O 1
ATOM 1635 N N . SER B 1 9 ? -2.354 -14.672 -15.383 1 97.62 9 SER B N 1
ATOM 1636 C CA . SER B 1 9 ? -2.404 -14.938 -16.812 1 97.62 9 SER B CA 1
ATOM 1637 C C . SER B 1 9 ? -3.549 -15.883 -17.156 1 97.62 9 SER B C 1
ATOM 1639 O O . SER B 1 9 ? -3.744 -16.906 -16.5 1 97.62 9 SER B O 1
ATOM 1641 N N . HIS B 1 10 ? -4.234 -15.531 -18.219 1 95.88 10 HIS B N 1
ATOM 1642 C CA . HIS B 1 10 ? -5.297 -16.406 -18.719 1 95.88 10 HIS B CA 1
ATOM 1643 C C . HIS B 1 10 ? -4.742 -17.484 -19.641 1 95.88 10 HIS B C 1
ATOM 1645 O O . HIS B 1 10 ? -5.473 -18.391 -20.047 1 95.88 10 HIS B O 1
ATOM 1651 N N . ARG B 1 11 ? -3.537 -17.453 -19.938 1 96.19 11 ARG B N 1
ATOM 1652 C CA . ARG B 1 11 ? -2.926 -18.406 -20.875 1 96.19 11 ARG B CA 1
ATOM 1653 C C . ARG B 1 11 ? -2.551 -19.703 -20.156 1 96.19 11 ARG B C 1
ATOM 1655 O O . ARG B 1 11 ? -2.094 -19.672 -19.016 1 96.19 11 ARG B O 1
ATOM 1662 N N . MET B 1 12 ? -2.695 -20.75 -20.891 1 96.75 12 MET B N 1
ATOM 1663 C CA . MET B 1 12 ? -2.215 -22.031 -20.391 1 96.75 12 MET B CA 1
ATOM 1664 C C . MET B 1 12 ? -0.692 -22.094 -20.422 1 96.75 12 MET B C 1
ATOM 1666 O O . MET B 1 12 ? -0.063 -21.547 -21.328 1 96.75 12 MET B O 1
ATOM 1670 N N . ASN B 1 13 ? -0.141 -22.734 -19.453 1 95.12 13 ASN B N 1
ATOM 1671 C CA . ASN B 1 13 ? 1.303 -22.922 -19.344 1 95.12 13 ASN B CA 1
ATOM 1672 C C . ASN B 1 13 ? 2.041 -21.578 -19.422 1 95.12 13 ASN B C 1
ATOM 1674 O O . ASN B 1 13 ? 3 -21.438 -20.188 1 95.12 13 ASN B O 1
ATOM 1678 N N . SER B 1 14 ? 1.526 -20.609 -18.75 1 97.38 14 SER B N 1
ATOM 1679 C CA . SER B 1 14 ? 2.057 -19.25 -18.812 1 97.38 14 SER B CA 1
ATOM 1680 C C . SER B 1 14 ? 3.324 -19.109 -17.984 1 97.38 14 SER B C 1
ATOM 1682 O O . SER B 1 14 ? 3.568 -19.906 -17.078 1 97.38 14 SER B O 1
ATOM 1684 N N . GLN B 1 15 ? 4.125 -18.109 -18.297 1 97.94 15 GLN B N 1
ATOM 1685 C CA . GLN B 1 15 ? 5.266 -17.734 -17.469 1 97.94 15 GLN B CA 1
ATOM 1686 C C . GLN B 1 15 ? 4.816 -17.328 -16.062 1 97.94 15 GLN B C 1
ATOM 1688 O O . GLN B 1 15 ? 5.52 -17.578 -15.086 1 97.94 15 GLN B O 1
ATOM 1693 N N . SER B 1 16 ? 3.646 -16.719 -15.992 1 98.31 16 SER B N 1
ATOM 1694 C CA . SER B 1 16 ? 3.096 -16.344 -14.695 1 98.31 16 SER B CA 1
ATOM 1695 C C . SER B 1 16 ? 2.908 -17.562 -13.797 1 98.31 16 SER B C 1
ATOM 1697 O O . SER B 1 16 ? 3.26 -17.531 -12.617 1 98.31 16 SER B O 1
ATOM 1699 N N . GLU B 1 17 ? 2.387 -18.594 -14.328 1 98.06 17 GLU B N 1
ATOM 1700 C CA . GLU B 1 17 ? 2.18 -19.828 -13.555 1 98.06 17 GLU B CA 1
ATOM 1701 C C . GLU B 1 17 ? 3.51 -20.453 -13.156 1 98.06 17 GLU B C 1
ATOM 1703 O O . GLU B 1 17 ? 3.656 -20.938 -12.031 1 98.06 17 GLU B O 1
ATOM 1708 N N . LYS B 1 18 ? 4.488 -20.453 -14.047 1 98.5 18 LYS B N 1
ATOM 1709 C CA . LYS B 1 18 ? 5.824 -20.953 -13.727 1 98.5 18 LYS B CA 1
ATOM 1710 C C . LYS B 1 18 ? 6.402 -20.219 -12.516 1 98.5 18 LYS B C 1
ATOM 1712 O O . LYS B 1 18 ? 6.855 -20.859 -11.562 1 98.5 18 LYS B O 1
ATOM 1717 N N . VAL B 1 19 ? 6.34 -18.922 -12.547 1 98.81 19 VAL B N 1
ATOM 1718 C CA . VAL B 1 19 ? 6.902 -18.109 -11.469 1 98.81 19 VAL B CA 1
ATOM 1719 C C . VAL B 1 19 ? 6.117 -18.344 -10.18 1 98.81 19 VAL B C 1
ATOM 1721 O O . VAL B 1 19 ? 6.707 -18.438 -9.102 1 98.81 19 VAL B O 1
ATOM 1724 N N . ALA B 1 20 ? 4.789 -18.484 -10.273 1 98.88 20 ALA B N 1
ATOM 1725 C CA . ALA B 1 20 ? 3.945 -18.719 -9.102 1 98.88 20 ALA B CA 1
ATOM 1726 C C . ALA B 1 20 ? 4.344 -20.016 -8.406 1 98.88 20 ALA B C 1
ATOM 1728 O O . ALA B 1 20 ? 4.504 -20.047 -7.18 1 98.88 20 ALA B O 1
ATOM 1729 N N . HIS B 1 21 ? 4.508 -21.062 -9.164 1 98.75 21 HIS B N 1
ATOM 1730 C CA . HIS B 1 21 ? 4.867 -22.344 -8.586 1 98.75 21 HIS B CA 1
ATOM 1731 C C . HIS B 1 21 ? 6.27 -22.312 -7.984 1 98.75 21 HIS B C 1
ATOM 1733 O O . HIS B 1 21 ? 6.504 -22.875 -6.914 1 98.75 21 HIS B O 1
ATOM 1739 N N . TYR B 1 22 ? 7.168 -21.656 -8.633 1 98.81 22 TYR B N 1
ATOM 1740 C CA . TYR B 1 22 ? 8.508 -21.516 -8.062 1 98.81 22 TYR B CA 1
ATOM 1741 C C . TYR B 1 22 ? 8.453 -20.797 -6.723 1 98.81 22 TYR B C 1
ATOM 1743 O O . TYR B 1 22 ? 9.047 -21.25 -5.746 1 98.81 22 TYR B O 1
ATOM 1751 N N . MET B 1 23 ? 7.746 -19.656 -6.719 1 98.88 23 MET B N 1
ATOM 1752 C CA . MET B 1 23 ? 7.684 -18.859 -5.5 1 98.88 23 MET B CA 1
ATOM 1753 C C . MET B 1 23 ? 6.973 -19.609 -4.383 1 98.88 23 MET B C 1
ATOM 1755 O O . MET B 1 23 ? 7.34 -19.484 -3.215 1 98.88 23 MET B O 1
ATOM 1759 N N . ALA B 1 24 ? 5.926 -20.391 -4.73 1 98.88 24 ALA B N 1
ATOM 1760 C CA . ALA B 1 24 ? 5.242 -21.219 -3.742 1 98.88 24 ALA B CA 1
ATOM 1761 C C . ALA B 1 24 ? 6.219 -22.172 -3.059 1 98.88 24 ALA B C 1
ATOM 1763 O O . ALA B 1 24 ? 6.242 -22.266 -1.829 1 98.88 24 ALA B O 1
ATOM 1764 N N . GLN B 1 25 ? 6.996 -22.812 -3.854 1 98.69 25 GLN B N 1
ATOM 1765 C CA . GLN B 1 25 ? 7.973 -23.75 -3.316 1 98.69 25 GLN B CA 1
ATOM 1766 C C . GLN B 1 25 ? 9.062 -23.031 -2.533 1 98.69 25 GLN B C 1
ATOM 1768 O O . GLN B 1 25 ? 9.5 -23.5 -1.48 1 98.69 25 GLN B O 1
ATOM 1773 N N . SER B 1 26 ? 9.539 -21.891 -3.045 1 98.81 26 SER B N 1
ATOM 1774 C CA . SER B 1 26 ? 10.555 -21.094 -2.365 1 98.81 26 SER B CA 1
ATOM 1775 C C . SER B 1 26 ? 10.102 -20.703 -0.961 1 98.81 26 SER B C 1
ATOM 1777 O O . SER B 1 26 ? 10.883 -20.781 -0.01 1 98.81 26 SER B O 1
ATOM 1779 N N . LEU B 1 27 ? 8.828 -20.25 -0.785 1 98.88 27 LEU B N 1
ATOM 1780 C CA . LEU B 1 27 ? 8.281 -19.875 0.513 1 98.88 27 LEU B CA 1
ATOM 1781 C C . LEU B 1 27 ? 8.336 -21.047 1.491 1 98.88 27 LEU B C 1
ATOM 1783 O O . LEU B 1 27 ? 8.664 -20.859 2.666 1 98.88 27 LEU B O 1
ATOM 1787 N N . LEU B 1 28 ? 8.016 -22.25 1.015 1 98.81 28 LEU B N 1
ATOM 1788 C CA . LEU B 1 28 ? 8.055 -23.453 1.853 1 98.81 28 LEU B CA 1
ATOM 1789 C C . LEU B 1 28 ? 9.492 -23.812 2.207 1 98.81 28 LEU B C 1
ATOM 1791 O O . LEU B 1 28 ? 9.812 -24.047 3.377 1 98.81 28 LEU B O 1
ATOM 1795 N N . ASP B 1 29 ? 10.344 -23.781 1.251 1 98.69 29 ASP B N 1
ATOM 1796 C CA . ASP B 1 29 ? 11.734 -24.203 1.425 1 98.69 29 ASP B CA 1
ATOM 1797 C C . ASP B 1 29 ? 12.461 -23.312 2.424 1 98.69 29 ASP B C 1
ATOM 1799 O O . ASP B 1 29 ? 13.352 -23.766 3.139 1 98.69 29 ASP B O 1
ATOM 1803 N N . ASN B 1 30 ? 12.07 -22.078 2.469 1 98.5 30 ASN B N 1
ATOM 1804 C CA . ASN B 1 30 ? 12.773 -21.125 3.322 1 98.5 30 ASN B CA 1
ATOM 1805 C C . ASN B 1 30 ? 12.016 -20.875 4.625 1 98.5 30 ASN B C 1
ATOM 1807 O O . ASN B 1 30 ? 12.328 -19.922 5.355 1 98.5 30 ASN B O 1
ATOM 1811 N N . GLY B 1 31 ? 10.938 -21.641 4.875 1 98.38 31 GLY B N 1
ATOM 1812 C CA . GLY B 1 31 ? 10.18 -21.531 6.109 1 98.38 31 GLY B CA 1
ATOM 1813 C C . GLY B 1 31 ? 9.391 -20.234 6.207 1 98.38 31 GLY B C 1
ATOM 1814 O O . GLY B 1 31 ? 9.133 -19.734 7.305 1 98.38 31 GLY B O 1
ATOM 1815 N N . GLN B 1 32 ? 9.078 -19.688 5.078 1 98.56 32 GLN B N 1
ATOM 1816 C CA . GLN B 1 32 ? 8.391 -18.406 5.031 1 98.56 32 GLN B CA 1
ATOM 1817 C C . GLN B 1 32 ? 6.875 -18.594 4.938 1 98.56 32 GLN B C 1
ATOM 1819 O O . GLN B 1 32 ? 6.117 -17.625 5.047 1 98.56 32 GLN B O 1
ATOM 1824 N N . ALA B 1 33 ? 6.469 -19.828 4.754 1 98.75 33 ALA B N 1
ATOM 1825 C CA . ALA B 1 33 ? 5.086 -20.297 4.824 1 98.75 33 ALA B CA 1
ATOM 1826 C C . ALA B 1 33 ? 5.023 -21.766 5.242 1 98.75 33 ALA B C 1
ATOM 1828 O O . ALA B 1 33 ? 5.961 -22.531 4.988 1 98.75 33 ALA B O 1
ATOM 1829 N N . THR B 1 34 ? 3.975 -22.125 5.891 1 98.62 34 THR B N 1
ATOM 1830 C CA . THR B 1 34 ? 3.783 -23.531 6.238 1 98.62 34 THR B CA 1
ATOM 1831 C C . THR B 1 34 ? 2.943 -24.234 5.18 1 98.62 34 THR B C 1
ATOM 1833 O O . THR B 1 34 ? 2.939 -25.469 5.102 1 98.62 34 THR B O 1
ATOM 1836 N N . ALA B 1 35 ? 2.182 -23.5 4.449 1 98.75 35 ALA B N 1
ATOM 1837 C CA . ALA B 1 35 ? 1.381 -24 3.336 1 98.75 35 ALA B CA 1
ATOM 1838 C C . ALA B 1 35 ? 1.258 -22.953 2.234 1 98.75 35 ALA B C 1
ATOM 1840 O O . ALA B 1 35 ? 1.209 -21.75 2.518 1 98.75 35 ALA B O 1
ATOM 1841 N N . THR B 1 36 ? 1.21 -23.422 1.02 1 98.81 36 THR B N 1
ATOM 1842 C CA . THR B 1 36 ? 0.979 -22.547 -0.126 1 98.81 36 THR B CA 1
ATOM 1843 C C . THR B 1 36 ? -0.062 -23.156 -1.064 1 98.81 36 THR B C 1
ATOM 1845 O O . THR B 1 36 ? -0.281 -24.359 -1.06 1 98.81 36 THR B O 1
ATOM 1848 N N . GLU B 1 37 ? -0.715 -22.344 -1.811 1 98.38 37 GLU B N 1
ATOM 1849 C CA . GLU B 1 37 ? -1.646 -22.734 -2.865 1 98.38 37 GLU B CA 1
ATOM 1850 C C . GLU B 1 37 ? -1.584 -21.766 -4.043 1 98.38 37 GLU B C 1
ATOM 1852 O O . GLU B 1 37 ? -1.576 -20.547 -3.855 1 98.38 37 GLU B O 1
ATOM 1857 N N . VAL B 1 38 ? -1.492 -22.359 -5.219 1 98.62 38 VAL B N 1
ATOM 1858 C CA . VAL B 1 38 ? -1.521 -21.531 -6.426 1 98.62 38 VAL B CA 1
ATOM 1859 C C . VAL B 1 38 ? -2.914 -21.578 -7.043 1 98.62 38 VAL B C 1
ATOM 1861 O O . VAL B 1 38 ? -3.449 -22.656 -7.32 1 98.62 38 VAL B O 1
ATOM 1864 N N . PHE B 1 39 ? -3.533 -20.484 -7.148 1 98.56 39 PHE B N 1
ATOM 1865 C CA . PHE B 1 39 ? -4.75 -20.312 -7.938 1 98.56 39 PHE B CA 1
ATOM 1866 C C . PHE B 1 39 ? -4.441 -19.641 -9.273 1 98.56 39 PHE B C 1
ATOM 1868 O O . PHE B 1 39 ? -4.078 -18.469 -9.305 1 98.56 39 PHE B O 1
ATOM 1875 N N . SER B 1 40 ? -4.668 -20.344 -10.328 1 98.38 40 SER B N 1
ATOM 1876 C CA . SER B 1 40 ? -4.336 -19.844 -11.656 1 98.38 40 SER B CA 1
ATOM 1877 C C . SER B 1 40 ? -5.59 -19.422 -12.422 1 98.38 40 SER B C 1
ATOM 1879 O O . SER B 1 40 ? -6.609 -20.109 -12.367 1 98.38 40 SER B O 1
ATOM 1881 N N . LEU B 1 41 ? -5.457 -18.297 -13.148 1 98.12 41 LEU B N 1
ATOM 1882 C CA . LEU B 1 41 ? -6.566 -17.844 -13.984 1 98.12 41 LEU B CA 1
ATOM 1883 C C . LEU B 1 41 ? -6.484 -18.453 -15.383 1 98.12 41 LEU B C 1
ATOM 1885 O O . LEU B 1 41 ? -7.277 -18.109 -16.266 1 98.12 41 LEU B O 1
ATOM 1889 N N . ALA B 1 42 ? -5.52 -19.328 -15.562 1 97.94 42 ALA B N 1
ATOM 1890 C CA . ALA B 1 42 ? -5.398 -20.031 -16.844 1 97.94 42 ALA B CA 1
ATOM 1891 C C . ALA B 1 42 ? -6.707 -20.719 -17.219 1 97.94 42 ALA B C 1
ATOM 1893 O O . ALA B 1 42 ? -7.332 -21.375 -16.375 1 97.94 42 ALA B O 1
ATOM 1894 N N . GLY B 1 43 ? -7.109 -20.469 -18.5 1 96.62 43 GLY B N 1
ATOM 1895 C CA . GLY B 1 43 ? -8.336 -21.094 -18.984 1 96.62 43 GLY B CA 1
ATOM 1896 C C . GLY B 1 43 ? -9.586 -20.344 -18.578 1 96.62 43 GLY B C 1
ATOM 1897 O O . GLY B 1 43 ? -10.695 -20.844 -18.734 1 96.62 43 GLY B O 1
ATOM 1898 N N . ASN B 1 44 ? -9.445 -19.234 -17.891 1 95.44 44 ASN B N 1
ATOM 1899 C CA . ASN B 1 44 ? -10.539 -18.344 -17.531 1 95.44 44 ASN B CA 1
ATOM 1900 C C . ASN B 1 44 ? -11.555 -19.047 -16.625 1 95.44 44 ASN B C 1
ATOM 1902 O O . ASN B 1 44 ? -12.75 -19.062 -16.922 1 95.44 44 ASN B O 1
ATOM 1906 N N . PRO B 1 45 ? -11.109 -19.453 -15.477 1 95.38 45 PRO B N 1
ATOM 1907 C CA . PRO B 1 45 ? -12.008 -20.188 -14.586 1 95.38 45 PRO B CA 1
ATOM 1908 C C . PRO B 1 45 ? -13.086 -19.297 -13.977 1 95.38 45 PRO B C 1
ATOM 1910 O O . PRO B 1 45 ? -14.062 -19.797 -13.414 1 95.38 45 PRO B O 1
ATOM 1913 N N . LEU B 1 46 ? -12.922 -17.984 -14 1 94.94 46 LEU B N 1
ATOM 1914 C CA . LEU B 1 46 ? -13.891 -17.031 -13.453 1 94.94 46 LEU B CA 1
ATOM 1915 C C . LEU B 1 46 ? -14.562 -16.25 -14.57 1 94.94 46 LEU B C 1
ATOM 1917 O O . LEU B 1 46 ? -13.891 -15.57 -15.352 1 94.94 46 LEU B O 1
ATOM 1921 N N . PRO B 1 47 ? -15.906 -16.344 -14.633 1 92.69 47 PRO B N 1
ATOM 1922 C CA . PRO B 1 47 ? -16.594 -15.469 -15.586 1 92.69 47 PRO B CA 1
ATOM 1923 C C . PRO B 1 47 ? -16.5 -13.992 -15.211 1 92.69 47 PRO B C 1
ATOM 1925 O O . PRO B 1 47 ? -16.141 -13.664 -14.07 1 92.69 47 PRO B O 1
ATOM 1928 N N . LEU B 1 48 ? -16.812 -13.172 -16.219 1 93.44 48 LEU B N 1
ATOM 1929 C CA . LEU B 1 48 ? -16.906 -11.75 -15.898 1 93.44 48 LEU B CA 1
ATOM 1930 C C . LEU B 1 48 ? -18.031 -11.484 -14.906 1 93.44 48 LEU B C 1
ATOM 1932 O O . LEU B 1 48 ? -19.109 -12.07 -15.016 1 93.44 48 LEU B O 1
ATOM 1936 N N . TRP B 1 49 ? -17.641 -10.734 -14 1 88.56 49 TRP B N 1
ATOM 1937 C CA . TRP B 1 49 ? -18.562 -10.328 -12.938 1 88.56 49 TRP B CA 1
ATOM 1938 C C . TRP B 1 49 ? -19.906 -9.883 -13.516 1 88.56 49 TRP B C 1
ATOM 1940 O O . TRP B 1 49 ? -19.938 -9.188 -14.531 1 88.56 49 TRP B O 1
ATOM 1950 N N . ASP B 1 50 ? -21.031 -10.336 -12.922 1 88.62 50 ASP B N 1
ATOM 1951 C CA . ASP B 1 50 ? -22.375 -9.828 -13.219 1 88.62 50 ASP B CA 1
ATOM 1952 C C . ASP B 1 50 ? -23.234 -9.805 -11.961 1 88.62 50 ASP B C 1
ATOM 1954 O O . ASP B 1 50 ? -22.781 -10.141 -10.875 1 88.62 50 ASP B O 1
ATOM 1958 N N . GLU B 1 51 ? -24.375 -9.266 -11.992 1 88.25 51 GLU B N 1
ATOM 1959 C CA . GLU B 1 51 ? -25.25 -9.008 -10.852 1 88.25 51 GLU B CA 1
ATOM 1960 C C . GLU B 1 51 ? -25.641 -10.305 -10.141 1 88.25 51 GLU B C 1
ATOM 1962 O O . GLU B 1 51 ? -26.141 -10.281 -9.016 1 88.25 51 GLU B O 1
ATOM 1967 N N . GLY B 1 52 ? -25.375 -11.406 -10.75 1 87.31 52 GLY B N 1
ATOM 1968 C CA . GLY B 1 52 ? -25.688 -12.695 -10.148 1 87.31 52 GLY B CA 1
ATOM 1969 C C . GLY B 1 52 ? -24.906 -12.961 -8.875 1 87.31 52 GLY B C 1
ATOM 1970 O O . GLY B 1 52 ? -25.344 -13.734 -8.023 1 87.31 52 GLY B O 1
ATOM 1971 N N . ILE B 1 53 ? -23.781 -12.383 -8.695 1 85.94 53 ILE B N 1
ATOM 1972 C CA . ILE B 1 53 ? -22.922 -12.57 -7.535 1 85.94 53 ILE B CA 1
ATOM 1973 C C . ILE B 1 53 ? -23.641 -12.102 -6.277 1 85.94 53 ILE B C 1
ATOM 1975 O O . ILE B 1 53 ? -23.531 -12.734 -5.219 1 85.94 53 ILE B O 1
ATOM 1979 N N . TRP B 1 54 ? -24.531 -11.094 -6.367 1 81.38 54 TRP B N 1
ATOM 1980 C CA . TRP B 1 54 ? -25.156 -10.484 -5.195 1 81.38 54 TRP B CA 1
ATOM 1981 C C . TRP B 1 54 ? -26.594 -10.969 -5.039 1 81.38 54 TRP B C 1
ATOM 1983 O O . TRP B 1 54 ? -27.234 -10.703 -4.02 1 81.38 54 TRP B O 1
ATOM 1993 N N . ASN B 1 55 ? -27.109 -11.656 -6.09 1 87.5 55 ASN B N 1
ATOM 1994 C CA . ASN B 1 55 ? -28.5 -12.047 -6.027 1 87.5 55 ASN B CA 1
ATOM 1995 C C . ASN B 1 55 ? -28.656 -13.516 -5.645 1 87.5 55 ASN B C 1
ATOM 1997 O O . ASN B 1 55 ? -29.703 -14.117 -5.883 1 87.5 55 ASN B O 1
ATOM 2001 N N . GLY B 1 56 ? -27.609 -14.086 -5.121 1 84.88 56 GLY B N 1
ATOM 2002 C CA . GLY B 1 56 ? -27.703 -15.453 -4.629 1 84.88 56 GLY B CA 1
ATOM 2003 C C . GLY B 1 56 ? -27.75 -16.484 -5.742 1 84.88 56 GLY B C 1
ATOM 2004 O O . GLY B 1 56 ? -28.344 -17.547 -5.578 1 84.88 56 GLY B O 1
ATOM 2005 N N . ASP B 1 57 ? -27.219 -16.172 -6.887 1 91.06 57 ASP B N 1
ATOM 2006 C CA . ASP B 1 57 ? -27.172 -17.094 -8.008 1 91.06 57 ASP B CA 1
ATOM 2007 C C . ASP B 1 57 ? -26.375 -18.344 -7.648 1 91.06 57 ASP B C 1
ATOM 2009 O O . ASP B 1 57 ? -25.234 -18.25 -7.195 1 91.06 57 ASP B O 1
ATOM 2013 N N . ALA B 1 58 ? -26.938 -19.5 -7.891 1 92.06 58 ALA B N 1
ATOM 2014 C CA . ALA B 1 58 ? -26.375 -20.766 -7.461 1 92.06 58 ALA B CA 1
ATOM 2015 C C . ALA B 1 58 ? -25.062 -21.062 -8.195 1 92.06 58 ALA B C 1
ATOM 2017 O O . ALA B 1 58 ? -24.141 -21.641 -7.621 1 92.06 58 ALA B O 1
ATOM 2018 N N . ALA B 1 59 ? -25.047 -20.719 -9.438 1 91.75 59 ALA B N 1
ATOM 2019 C CA . ALA B 1 59 ? -23.844 -20.953 -10.211 1 91.75 59 ALA B CA 1
ATOM 2020 C C . ALA B 1 59 ? -22.672 -20.156 -9.656 1 91.75 59 ALA B C 1
ATOM 2022 O O . ALA B 1 59 ? -21.547 -20.688 -9.539 1 91.75 59 ALA B O 1
ATOM 2023 N N . TRP B 1 60 ? -22.859 -18.938 -9.281 1 92.75 60 TRP B N 1
ATOM 2024 C CA . TRP B 1 60 ? -21.828 -18.094 -8.688 1 92.75 60 TRP B CA 1
ATOM 2025 C C . TRP B 1 60 ? -21.438 -18.625 -7.316 1 92.75 60 TRP B C 1
ATOM 2027 O O . TRP B 1 60 ? -20.25 -18.656 -6.98 1 92.75 60 TRP B O 1
ATOM 2037 N N . GLN B 1 61 ? -22.406 -19.016 -6.566 1 92.38 61 GLN B N 1
ATOM 2038 C CA . GLN B 1 61 ? -22.109 -19.547 -5.238 1 92.38 61 GLN B CA 1
ATOM 2039 C C . GLN B 1 61 ? -21.234 -20.797 -5.324 1 92.38 61 GLN B C 1
ATOM 2041 O O . GLN B 1 61 ? -20.281 -20.953 -4.555 1 92.38 61 GLN B O 1
ATOM 2046 N N . ALA B 1 62 ? -21.547 -21.688 -6.262 1 94.38 62 ALA B N 1
ATOM 2047 C CA . ALA B 1 62 ? -20.781 -22.922 -6.453 1 94.38 62 ALA B CA 1
ATOM 2048 C C . ALA B 1 62 ? -19.344 -22.609 -6.848 1 94.38 62 ALA B C 1
ATOM 2050 O O . ALA B 1 62 ? -18.422 -23.344 -6.461 1 94.38 62 ALA B O 1
ATOM 2051 N N . LEU B 1 63 ? -19.188 -21.562 -7.547 1 93.25 63 LEU B N 1
ATOM 2052 C CA . LEU B 1 63 ? -17.875 -21.188 -8.047 1 93.25 63 LEU B CA 1
ATOM 2053 C C . LEU B 1 63 ? -17.078 -20.438 -6.98 1 93.25 63 LEU B C 1
ATOM 2055 O O . LEU B 1 63 ? -15.906 -20.734 -6.746 1 93.25 63 LEU B O 1
ATOM 2059 N N . LEU B 1 64 ? -17.719 -19.547 -6.25 1 94.19 64 LEU B N 1
ATOM 2060 C CA . LEU B 1 64 ? -16.984 -18.578 -5.43 1 94.19 64 LEU B CA 1
ATOM 2061 C C . LEU B 1 64 ? -16.828 -19.094 -4.004 1 94.19 64 LEU B C 1
ATOM 2063 O O . LEU B 1 64 ? -15.867 -18.75 -3.318 1 94.19 64 LEU B O 1
ATOM 2067 N N . ASN B 1 65 ? -17.75 -19.938 -3.525 1 95.06 65 ASN B N 1
ATOM 2068 C CA . ASN B 1 65 ? -17.703 -20.359 -2.127 1 95.06 65 ASN B CA 1
ATOM 2069 C C . ASN B 1 65 ? -16.406 -21.078 -1.801 1 95.06 65 ASN B C 1
ATOM 2071 O O . ASN B 1 65 ? -15.727 -20.734 -0.835 1 95.06 65 ASN B O 1
ATOM 2075 N N . PRO B 1 66 ? -16.031 -22.094 -2.623 1 96.5 66 PRO B N 1
ATOM 2076 C CA . PRO B 1 66 ? -14.773 -22.766 -2.314 1 96.5 66 PRO B CA 1
ATOM 2077 C C . PRO B 1 66 ? -13.57 -21.812 -2.379 1 96.5 66 PRO B C 1
ATOM 2079 O O . PRO B 1 66 ? -12.648 -21.938 -1.573 1 96.5 66 PRO B O 1
ATOM 2082 N N . LEU B 1 67 ? -13.586 -20.922 -3.348 1 96.69 67 LEU B N 1
ATOM 2083 C CA . LEU B 1 67 ? -12.508 -19.953 -3.473 1 96.69 67 LEU B CA 1
ATOM 2084 C C . LEU B 1 67 ? -12.5 -18.984 -2.291 1 96.69 67 LEU B C 1
ATOM 2086 O O . LEU B 1 67 ? -11.438 -18.625 -1.778 1 96.69 67 LEU B O 1
ATOM 2090 N N . SER B 1 68 ? -13.672 -18.594 -1.868 1 96.44 68 SER B N 1
ATOM 2091 C CA . SER B 1 68 ? -13.82 -17.719 -0.703 1 96.44 68 SER B CA 1
ATOM 2092 C C . SER B 1 68 ? -13.195 -18.359 0.537 1 96.44 68 SER B C 1
ATOM 2094 O O . SER B 1 68 ? -12.5 -17.688 1.299 1 96.44 68 SER B O 1
ATOM 2096 N N . GLU B 1 69 ? -13.422 -19.578 0.716 1 97.5 69 GLU B N 1
ATOM 2097 C CA . GLU B 1 69 ? -12.875 -20.297 1.861 1 97.5 69 GLU B CA 1
ATOM 2098 C C . GLU B 1 69 ? -11.352 -20.328 1.814 1 97.5 69 GLU B C 1
ATOM 2100 O O . GLU B 1 69 ? -10.688 -20.125 2.834 1 97.5 69 GLU B O 1
ATOM 2105 N N . LYS B 1 70 ? -10.812 -20.562 0.653 1 97.88 70 LYS B N 1
ATOM 2106 C CA . LYS B 1 70 ? -9.367 -20.625 0.491 1 97.88 70 LYS B CA 1
ATOM 2107 C C . LYS B 1 70 ? -8.727 -19.25 0.729 1 97.88 70 LYS B C 1
ATOM 2109 O O . LYS B 1 70 ? -7.707 -19.141 1.411 1 97.88 70 LYS B O 1
ATOM 2114 N N . LEU B 1 71 ? -9.352 -18.234 0.137 1 98.25 71 LEU B N 1
ATOM 2115 C CA . LEU B 1 71 ? -8.867 -16.875 0.334 1 98.25 71 LEU B CA 1
ATOM 2116 C C . LEU B 1 71 ? -8.922 -16.484 1.807 1 98.25 71 LEU B C 1
ATOM 2118 O O . LEU B 1 71 ? -7.965 -15.93 2.344 1 98.25 71 LEU B O 1
ATOM 2122 N N . ALA B 1 72 ? -10.023 -16.859 2.461 1 97.56 72 ALA B N 1
ATOM 2123 C CA . ALA B 1 72 ? -10.219 -16.516 3.867 1 97.56 72 ALA B CA 1
ATOM 2124 C C . ALA B 1 72 ? -9.188 -17.234 4.75 1 97.56 72 ALA B C 1
ATOM 2126 O O . ALA B 1 72 ? -8.734 -16.672 5.754 1 97.56 72 ALA B O 1
ATOM 2127 N N . ALA B 1 73 ? -8.812 -18.391 4.363 1 97.5 73 ALA B N 1
ATOM 2128 C CA . ALA B 1 73 ? -7.898 -19.203 5.156 1 97.5 73 ALA B CA 1
ATOM 2129 C C . ALA B 1 73 ? -6.449 -18.781 4.93 1 97.5 73 ALA B C 1
ATOM 2131 O O . ALA B 1 73 ? -5.551 -19.188 5.672 1 97.5 73 ALA B O 1
ATOM 2132 N N . SER B 1 74 ? -6.199 -17.953 3.93 1 98.62 74 SER B N 1
ATOM 2133 C CA . SER B 1 74 ? -4.848 -17.484 3.643 1 98.62 74 SER B CA 1
ATOM 2134 C C . SER B 1 74 ? -4.473 -16.312 4.527 1 98.62 74 SER B C 1
ATOM 2136 O O . SER B 1 74 ? -5.332 -15.492 4.883 1 98.62 74 SER B O 1
ATOM 2138 N N . ASP B 1 75 ? -3.219 -16.188 4.852 1 98.62 75 ASP B N 1
ATOM 2139 C CA . ASP B 1 75 ? -2.727 -15.117 5.703 1 98.62 75 ASP B CA 1
ATOM 2140 C C . ASP B 1 75 ? -2.076 -14.016 4.875 1 98.62 75 ASP B C 1
ATOM 2142 O O . ASP B 1 75 ? -1.844 -12.906 5.371 1 98.62 75 ASP B O 1
ATOM 2146 N N . GLY B 1 76 ? -1.794 -14.289 3.639 1 98.75 76 GLY B N 1
ATOM 2147 C CA . GLY B 1 76 ? -1.193 -13.352 2.701 1 98.75 76 GLY B CA 1
ATOM 2148 C C . GLY B 1 76 ? -1.238 -13.836 1.264 1 98.75 76 GLY B C 1
ATOM 2149 O O . GLY B 1 76 ? -1.625 -14.977 1 1 98.75 76 GLY B O 1
ATOM 2150 N N . PHE B 1 77 ? -0.793 -12.961 0.365 1 98.94 77 PHE B N 1
ATOM 2151 C CA . PHE B 1 77 ? -0.967 -13.258 -1.051 1 98.94 77 PHE B CA 1
ATOM 2152 C C . PHE B 1 77 ? 0.261 -12.844 -1.849 1 98.94 77 PHE B C 1
ATOM 2154 O O . PHE B 1 77 ? 0.985 -11.93 -1.447 1 98.94 77 PHE B O 1
ATOM 2161 N N . VAL B 1 78 ? 0.511 -13.539 -2.895 1 98.94 78 VAL B N 1
ATOM 2162 C CA . VAL B 1 78 ? 1.346 -13.094 -4.004 1 98.94 78 VAL B CA 1
ATOM 2163 C C . VAL B 1 78 ? 0.488 -12.898 -5.25 1 98.94 78 VAL B C 1
ATOM 2165 O O . VAL B 1 78 ? -0.21 -13.82 -5.68 1 98.94 78 VAL B O 1
ATOM 2168 N N . ILE B 1 79 ? 0.474 -11.703 -5.738 1 98.94 79 ILE B N 1
ATOM 2169 C CA . ILE B 1 79 ? -0.31 -11.383 -6.926 1 98.94 79 ILE B CA 1
ATOM 2170 C C . ILE B 1 79 ? 0.61 -11.297 -8.141 1 98.94 79 ILE B C 1
ATOM 2172 O O . ILE B 1 79 ? 1.427 -10.375 -8.242 1 98.94 79 ILE B O 1
ATOM 2176 N N . LEU B 1 80 ? 0.498 -12.234 -9.055 1 98.88 80 LEU B N 1
ATOM 2177 C CA . LEU B 1 80 ? 1.355 -12.266 -10.234 1 98.88 80 LEU B CA 1
ATOM 2178 C C . LEU B 1 80 ? 0.61 -11.758 -11.461 1 98.88 80 LEU B C 1
ATOM 2180 O O . LEU B 1 80 ? -0.416 -12.32 -11.852 1 98.88 80 LEU B O 1
ATOM 2184 N N . SER B 1 81 ? 1.103 -10.719 -12.07 1 98.75 81 SER B N 1
ATOM 2185 C CA . SER B 1 81 ? 0.479 -10.102 -13.234 1 98.75 81 SER B CA 1
ATOM 2186 C C . SER B 1 81 ? 1.448 -10.047 -14.414 1 98.75 81 SER B C 1
ATOM 2188 O O . SER B 1 81 ? 2.498 -9.406 -14.328 1 98.75 81 SER B O 1
ATOM 2190 N N . PRO B 1 82 ? 1.135 -10.711 -15.523 1 98.19 82 PRO B N 1
ATOM 2191 C CA . PRO B 1 82 ? 1.845 -10.336 -16.75 1 98.19 82 PRO B CA 1
ATOM 2192 C C . PRO B 1 82 ? 1.463 -8.945 -17.25 1 98.19 82 PRO B C 1
ATOM 2194 O O . PRO B 1 82 ? 0.531 -8.328 -16.719 1 98.19 82 PRO B O 1
ATOM 2197 N N . GLU B 1 83 ? 2.23 -8.43 -18.109 1 97.19 83 GLU B N 1
ATOM 2198 C CA . GLU B 1 83 ? 1.9 -7.16 -18.75 1 97.19 83 GLU B CA 1
ATOM 2199 C C . GLU B 1 83 ? 1.387 -7.383 -20.172 1 97.19 83 GLU B C 1
ATOM 2201 O O . GLU B 1 83 ? 2.137 -7.824 -21.047 1 97.19 83 GLU B O 1
ATOM 2206 N N . TRP B 1 84 ? 0.177 -7.082 -20.406 1 95.88 84 TRP B N 1
ATOM 2207 C CA . TRP B 1 84 ? -0.432 -7.176 -21.734 1 95.88 84 TRP B CA 1
ATOM 2208 C C . TRP B 1 84 ? -0.874 -5.801 -22.219 1 95.88 84 TRP B C 1
ATOM 2210 O O . TRP B 1 84 ? -1.726 -5.156 -21.609 1 95.88 84 TRP B O 1
ATOM 2220 N N . HIS B 1 85 ? -0.313 -5.324 -23.281 1 94.12 85 HIS B N 1
ATOM 2221 C CA . HIS B 1 85 ? -0.586 -4.012 -23.859 1 94.12 85 HIS B CA 1
ATOM 2222 C C . HIS B 1 85 ? -0.468 -2.912 -22.812 1 94.12 85 HIS B C 1
ATOM 2224 O O . HIS B 1 85 ? -1.305 -2.008 -22.75 1 94.12 85 HIS B O 1
ATOM 2230 N N . GLY B 1 86 ? 0.432 -3.148 -21.922 1 93.62 86 GLY B N 1
ATOM 2231 C CA . GLY B 1 86 ? 0.738 -2.137 -20.922 1 93.62 86 GLY B CA 1
ATOM 2232 C C . GLY B 1 86 ? -0.216 -2.156 -19.75 1 93.62 86 GLY B C 1
ATOM 2233 O O . GLY B 1 86 ? -0.304 -1.182 -19 1 93.62 86 GLY B O 1
ATOM 2234 N N . GLN B 1 87 ? -0.942 -3.229 -19.594 1 95.75 87 GLN B N 1
ATOM 2235 C CA . GLN B 1 87 ? -1.936 -3.221 -18.531 1 95.75 87 GLN B CA 1
ATOM 2236 C C . GLN B 1 87 ? -1.997 -4.574 -17.812 1 95.75 87 GLN B C 1
ATOM 2238 O O . GLN B 1 87 ? -1.399 -5.547 -18.281 1 95.75 87 GLN B O 1
ATOM 2243 N N . VAL B 1 88 ? -2.639 -4.617 -16.641 1 97.75 88 VAL B N 1
ATOM 2244 C CA . VAL B 1 88 ? -3.018 -5.84 -15.945 1 97.75 88 VAL B CA 1
ATOM 2245 C C . VAL B 1 88 ? -4.074 -6.59 -16.75 1 97.75 88 VAL B C 1
ATOM 2247 O O . VAL B 1 88 ? -5.012 -5.98 -17.281 1 97.75 88 VAL B O 1
ATOM 2250 N N . PRO B 1 89 ? -3.926 -7.91 -16.906 1 97.56 89 PRO B N 1
ATOM 2251 C CA . PRO B 1 89 ? -4.922 -8.672 -17.672 1 97.56 89 PRO B CA 1
ATOM 2252 C C . PRO B 1 89 ? -6.332 -8.516 -17.109 1 97.56 89 PRO B C 1
ATOM 2254 O O . PRO B 1 89 ? -6.516 -8.461 -15.891 1 97.56 89 PRO B O 1
ATOM 2257 N N . ALA B 1 90 ? -7.312 -8.594 -18.016 1 96.5 90 ALA B N 1
ATOM 2258 C CA . ALA B 1 90 ? -8.703 -8.359 -17.656 1 96.5 90 ALA B CA 1
ATOM 2259 C C . ALA B 1 90 ? -9.18 -9.391 -16.625 1 96.5 90 ALA B C 1
ATOM 2261 O O . ALA B 1 90 ? -9.953 -9.062 -15.719 1 96.5 90 ALA B O 1
ATOM 2262 N N . GLY B 1 91 ? -8.727 -10.602 -16.703 1 96.88 91 GLY B N 1
ATOM 2263 C CA . GLY B 1 91 ? -9.133 -11.633 -15.766 1 96.88 91 GLY B CA 1
ATOM 2264 C C . GLY B 1 91 ? -8.703 -11.344 -14.344 1 96.88 91 GLY B C 1
ATOM 2265 O O . GLY B 1 91 ? -9.453 -11.602 -13.398 1 96.88 91 GLY B O 1
ATOM 2266 N N . LEU B 1 92 ? -7.504 -10.859 -14.203 1 97.94 92 LEU B N 1
ATOM 2267 C CA . LEU B 1 92 ? -7.008 -10.523 -12.875 1 97.94 92 LEU B CA 1
ATOM 2268 C C . LEU B 1 92 ? -7.754 -9.32 -12.305 1 97.94 92 LEU B C 1
ATOM 2270 O O . LEU B 1 92 ? -8.078 -9.297 -11.117 1 97.94 92 LEU B O 1
ATOM 2274 N N . LYS B 1 93 ? -8.016 -8.352 -13.148 1 96.88 93 LYS B N 1
ATOM 2275 C CA . LYS B 1 93 ? -8.836 -7.223 -12.703 1 96.88 93 LYS B CA 1
ATOM 2276 C C . LYS B 1 93 ? -10.219 -7.688 -12.266 1 96.88 93 LYS B C 1
ATOM 2278 O O . LYS B 1 93 ? -10.742 -7.23 -11.25 1 96.88 93 LYS B O 1
ATOM 2283 N N . ASN B 1 94 ? -10.812 -8.594 -13.047 1 96.31 94 ASN B N 1
ATOM 2284 C CA . ASN B 1 94 ? -12.102 -9.18 -12.703 1 96.31 94 ASN B CA 1
ATOM 2285 C C . ASN B 1 94 ? -12.055 -9.898 -11.359 1 96.31 94 ASN B C 1
ATOM 2287 O O . ASN B 1 94 ? -12.977 -9.781 -10.555 1 96.31 94 ASN B O 1
ATOM 2291 N N . PHE B 1 95 ? -11 -10.602 -11.07 1 97.06 95 PHE B N 1
ATOM 2292 C CA . PHE B 1 95 ? -10.812 -11.312 -9.812 1 97.06 95 PHE B CA 1
ATOM 2293 C C . PHE B 1 95 ? -10.992 -10.367 -8.625 1 97.06 95 PHE B C 1
ATOM 2295 O O . PHE B 1 95 ? -11.727 -10.68 -7.684 1 97.06 95 PHE B O 1
ATOM 2302 N N . PHE B 1 96 ? -10.445 -9.172 -8.672 1 96.31 96 PHE B N 1
ATOM 2303 C CA . PHE B 1 96 ? -10.453 -8.25 -7.539 1 96.31 96 PHE B CA 1
ATOM 2304 C C . PHE B 1 96 ? -11.836 -7.633 -7.355 1 96.31 96 PHE B C 1
ATOM 2306 O O . PHE B 1 96 ? -12.148 -7.113 -6.285 1 96.31 96 PHE B O 1
ATOM 2313 N N . LEU B 1 97 ? -12.68 -7.66 -8.344 1 93.75 97 LEU B N 1
ATOM 2314 C CA . LEU B 1 97 ? -14.031 -7.117 -8.25 1 93.75 97 LEU B CA 1
ATOM 2315 C C . LEU B 1 97 ? -14.953 -8.078 -7.5 1 93.75 97 LEU B C 1
ATOM 2317 O O . LEU B 1 97 ? -16.047 -7.688 -7.07 1 93.75 97 LEU B O 1
ATOM 2321 N N . LEU B 1 98 ? -14.523 -9.273 -7.348 1 92.88 98 LEU B N 1
ATOM 2322 C CA . LEU B 1 98 ? -15.406 -10.312 -6.84 1 92.88 98 LEU B CA 1
ATOM 2323 C C . LEU B 1 98 ? -15.445 -10.297 -5.316 1 92.88 98 LEU B C 1
ATOM 2325 O O . LEU B 1 98 ? -16.297 -10.953 -4.703 1 92.88 98 LEU B O 1
ATOM 2329 N N . TRP B 1 99 ? -14.508 -9.531 -4.734 1 92.44 99 TRP B N 1
ATOM 2330 C CA . TRP B 1 99 ? -14.352 -9.633 -3.287 1 92.44 99 TRP B CA 1
ATOM 2331 C C . TRP B 1 99 ? -14.523 -8.266 -2.627 1 92.44 99 TRP B C 1
ATOM 2333 O O . TRP B 1 99 ? -14.023 -7.258 -3.139 1 92.44 99 TRP B O 1
ATOM 2343 N N . GLY B 1 100 ? -15.227 -8.242 -1.508 1 89.25 100 GLY B N 1
ATOM 2344 C CA . GLY B 1 100 ? -15.352 -7.059 -0.678 1 89.25 100 GLY B CA 1
ATOM 2345 C C . GLY B 1 100 ? -14.375 -7.035 0.483 1 89.25 100 GLY B C 1
ATOM 2346 O O . GLY B 1 100 ? -13.258 -7.555 0.374 1 89.25 100 GLY B O 1
ATOM 2347 N N . ALA B 1 101 ? -14.75 -6.414 1.577 1 88.88 101 ALA B N 1
ATOM 2348 C CA . ALA B 1 101 ? -13.859 -6.195 2.715 1 88.88 101 ALA B CA 1
ATOM 2349 C C . ALA B 1 101 ? -13.828 -7.414 3.629 1 88.88 101 ALA B C 1
ATOM 2351 O O . ALA B 1 101 ? -13.93 -7.285 4.852 1 88.88 101 ALA B O 1
ATOM 2352 N N . GLY B 1 102 ? -13.664 -8.633 3.043 1 92.19 102 GLY B N 1
ATOM 2353 C CA . GLY B 1 102 ? -13.648 -9.859 3.818 1 92.19 102 GLY B CA 1
ATOM 2354 C C . GLY B 1 102 ? -12.406 -10.695 3.592 1 92.19 102 GLY B C 1
ATOM 2355 O O . GLY B 1 102 ? -11.43 -10.578 4.336 1 92.19 102 GLY B O 1
ATOM 2356 N N . GLU B 1 103 ? -12.359 -11.422 2.543 1 94.94 103 GLU B N 1
ATOM 2357 C CA . GLU B 1 103 ? -11.406 -12.516 2.344 1 94.94 103 GLU B CA 1
ATOM 2358 C C . GLU B 1 103 ? -9.977 -11.977 2.203 1 94.94 103 GLU B C 1
ATOM 2360 O O . GLU B 1 103 ? -9.031 -12.594 2.695 1 94.94 103 GLU B O 1
ATOM 2365 N N . LEU B 1 104 ? -9.836 -10.789 1.606 1 97.38 104 LEU B N 1
ATOM 2366 C CA . LEU B 1 104 ? -8.508 -10.266 1.307 1 97.38 104 LEU B CA 1
ATOM 2367 C C . LEU B 1 104 ? -8.133 -9.148 2.273 1 97.38 104 LEU B C 1
ATOM 2369 O O . LEU B 1 104 ? -6.965 -8.758 2.355 1 97.38 104 LEU B O 1
ATOM 2373 N N . ALA B 1 105 ? -9.062 -8.711 3.072 1 97.25 105 ALA B N 1
ATOM 2374 C CA . ALA B 1 105 ? -8.969 -7.43 3.773 1 97.25 105 ALA B CA 1
ATOM 2375 C C . ALA B 1 105 ? -7.875 -7.465 4.836 1 97.25 105 ALA B C 1
ATOM 2377 O O . ALA B 1 105 ? -7.863 -8.352 5.695 1 97.25 105 ALA B O 1
ATOM 2378 N N . HIS B 1 106 ? -6.938 -6.434 4.648 1 98.19 106 HIS B N 1
ATOM 2379 C CA . HIS B 1 106 ? -5.863 -6.188 5.605 1 98.19 106 HIS B CA 1
ATOM 2380 C C . HIS B 1 106 ? -4.926 -7.387 5.699 1 98.19 106 HIS B C 1
ATOM 2382 O O . HIS B 1 106 ? -4.348 -7.648 6.758 1 98.19 106 HIS B O 1
ATOM 2388 N N . LYS B 1 107 ? -4.902 -8.164 4.648 1 98.5 107 LYS B N 1
ATOM 2389 C CA . LYS B 1 107 ? -3.871 -9.172 4.441 1 98.5 107 LYS B CA 1
ATOM 2390 C C . LYS B 1 107 ? -2.795 -8.672 3.482 1 98.5 107 LYS B C 1
ATOM 2392 O O . LYS B 1 107 ? -3.098 -7.992 2.5 1 98.5 107 LYS B O 1
ATOM 2397 N N . PRO B 1 108 ? -1.534 -8.969 3.842 1 98.81 108 PRO B N 1
ATOM 2398 C CA . PRO B 1 108 ? -0.455 -8.461 2.992 1 98.81 108 PRO B CA 1
ATOM 2399 C C . PRO B 1 108 ? -0.369 -9.18 1.648 1 98.81 108 PRO B C 1
ATOM 2401 O O . PRO B 1 108 ? -0.68 -10.367 1.562 1 98.81 108 PRO B O 1
ATOM 2404 N N . ALA B 1 109 ? 0.058 -8.438 0.645 1 98.88 109 ALA B N 1
ATOM 2405 C CA . ALA B 1 109 ? 0.24 -9.016 -0.685 1 98.88 109 ALA B CA 1
ATOM 2406 C C . ALA B 1 109 ? 1.505 -8.477 -1.348 1 98.88 109 ALA B C 1
ATOM 2408 O O . ALA B 1 109 ? 1.805 -7.285 -1.25 1 98.88 109 ALA B O 1
ATOM 2409 N N . LEU B 1 110 ? 2.217 -9.344 -1.939 1 98.88 110 LEU B N 1
ATOM 2410 C CA . LEU B 1 110 ? 3.375 -9.016 -2.768 1 98.88 110 LEU B CA 1
ATOM 2411 C C . LEU B 1 110 ? 3 -9.016 -4.246 1 98.88 110 LEU B C 1
ATOM 2413 O O . LEU B 1 110 ? 2.518 -10.016 -4.773 1 98.88 110 LEU B O 1
ATOM 2417 N N . ILE B 1 111 ? 3.207 -7.852 -4.898 1 98.81 111 ILE B N 1
ATOM 2418 C CA . ILE B 1 111 ? 2.979 -7.766 -6.34 1 98.81 111 ILE B CA 1
ATOM 2419 C C . ILE B 1 111 ? 4.203 -8.281 -7.086 1 98.81 111 ILE B C 1
ATOM 2421 O O . ILE B 1 111 ? 5.336 -7.906 -6.773 1 98.81 111 ILE B O 1
ATOM 2425 N N . VAL B 1 112 ? 3.98 -9.156 -8.039 1 98.88 112 VAL B N 1
ATOM 2426 C CA . VAL B 1 112 ? 5.008 -9.641 -8.945 1 98.88 112 VAL B CA 1
ATOM 2427 C C . VAL B 1 112 ? 4.562 -9.422 -10.391 1 98.88 112 VAL B C 1
ATOM 2429 O O . VAL B 1 112 ? 3.605 -10.047 -10.859 1 98.88 112 VAL B O 1
ATOM 2432 N N . SER B 1 113 ? 5.203 -8.547 -11.078 1 98.62 113 SER B N 1
ATOM 2433 C CA . SER B 1 113 ? 4.922 -8.359 -12.5 1 98.62 113 SER B CA 1
ATOM 2434 C C . SER B 1 113 ? 5.883 -9.172 -13.367 1 98.62 113 SER B C 1
ATOM 2436 O O . SER B 1 113 ? 7.066 -9.289 -13.039 1 98.62 113 SER B O 1
ATOM 2438 N N . ILE B 1 114 ? 5.367 -9.711 -14.398 1 97.75 114 ILE B N 1
ATOM 2439 C CA . ILE B 1 114 ? 6.094 -10.617 -15.281 1 97.75 114 ILE B CA 1
ATOM 2440 C C . ILE B 1 114 ? 6.09 -10.062 -16.703 1 97.75 114 ILE B C 1
ATOM 2442 O O . ILE B 1 114 ? 5.043 -9.672 -17.219 1 97.75 114 ILE B O 1
ATOM 2446 N N . SER B 1 115 ? 7.242 -10 -17.328 1 96.38 115 SER B N 1
ATOM 2447 C CA . SER B 1 115 ? 7.34 -9.492 -18.688 1 96.38 115 SER B CA 1
ATOM 2448 C C . SER B 1 115 ? 8.328 -10.305 -19.516 1 96.38 115 SER B C 1
ATOM 2450 O O . SER B 1 115 ? 9.375 -10.727 -19 1 96.38 115 SER B O 1
ATOM 2452 N N . SER B 1 116 ? 8.023 -10.492 -20.75 1 95.12 116 SER B N 1
ATOM 2453 C CA . SER B 1 116 ? 8.945 -11.125 -21.703 1 95.12 116 SER B CA 1
ATOM 2454 C C . SER B 1 116 ? 9.984 -10.141 -22.203 1 95.12 116 SER B C 1
ATOM 2456 O O . SER B 1 116 ? 10.977 -10.531 -22.828 1 95.12 116 SER B O 1
ATOM 2458 N N . SER B 1 117 ? 9.805 -8.891 -21.938 1 94.5 117 SER B N 1
ATOM 2459 C CA . SER B 1 117 ? 10.711 -7.828 -22.359 1 94.5 117 SER B CA 1
ATOM 2460 C C . SER B 1 117 ? 11.086 -6.918 -21.203 1 94.5 117 SER B C 1
ATOM 2462 O O . SER B 1 117 ? 11.289 -7.383 -20.078 1 94.5 117 SER B O 1
ATOM 2464 N N . ASP B 1 118 ? 11.188 -5.625 -21.469 1 91.75 118 ASP B N 1
ATOM 2465 C CA . ASP B 1 118 ? 11.688 -4.707 -20.453 1 91.75 118 ASP B CA 1
ATOM 2466 C C . ASP B 1 118 ? 10.531 -4.043 -19.703 1 91.75 118 ASP B C 1
ATOM 2468 O O . ASP B 1 118 ? 10.758 -3.141 -18.875 1 91.75 118 ASP B O 1
ATOM 2472 N N . GLY B 1 119 ? 9.391 -4.473 -19.906 1 93.88 119 GLY B N 1
ATOM 2473 C CA . GLY B 1 119 ? 8.242 -3.861 -19.25 1 93.88 119 GLY B CA 1
ATOM 2474 C C . GLY B 1 119 ? 8.047 -4.32 -17.828 1 93.88 119 GLY B C 1
ATOM 2475 O O . GLY B 1 119 ? 9.008 -4.699 -17.156 1 93.88 119 GLY B O 1
ATOM 2476 N N . GLY B 1 120 ? 6.832 -4.109 -17.203 1 95.06 120 GLY B N 1
ATOM 2477 C CA . GLY B 1 120 ? 6.484 -4.652 -15.906 1 95.06 120 GLY B CA 1
ATOM 2478 C C . GLY B 1 120 ? 6.117 -3.586 -14.891 1 95.06 120 GLY B C 1
ATOM 2479 O O . GLY B 1 120 ? 5.426 -3.867 -13.906 1 95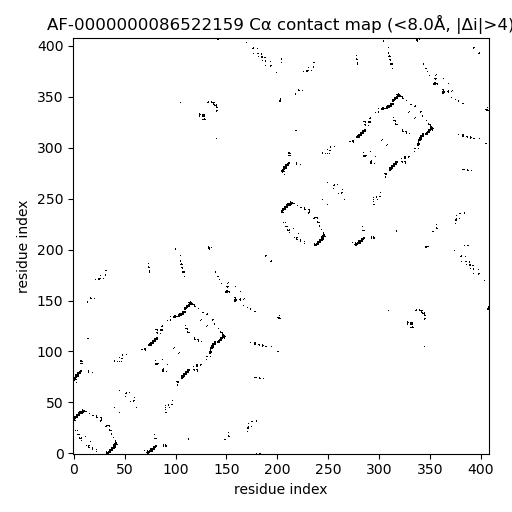.06 120 GLY B O 1
ATOM 2480 N N . ALA B 1 121 ? 6.52 -2.379 -15.141 1 95.25 121 ALA B N 1
ATOM 2481 C CA . ALA B 1 121 ? 6.266 -1.317 -14.172 1 95.25 121 ALA B CA 1
ATOM 2482 C C . ALA B 1 121 ? 4.793 -0.917 -14.164 1 95.25 121 ALA B C 1
ATOM 2484 O O . ALA B 1 121 ? 4.234 -0.604 -13.109 1 95.25 121 ALA B O 1
ATOM 2485 N N . TYR B 1 122 ? 4.156 -0.947 -15.297 1 95.56 122 TYR B N 1
ATOM 2486 C CA . TYR B 1 122 ? 2.787 -0.465 -15.422 1 95.56 122 TYR B CA 1
ATOM 2487 C C . TYR B 1 122 ? 1.83 -1.324 -14.602 1 95.56 122 TYR B C 1
ATOM 2489 O O . TYR B 1 122 ? 1.011 -0.802 -13.844 1 95.56 122 TYR B O 1
ATOM 2497 N N . PRO B 1 123 ? 1.916 -2.637 -14.625 1 97.19 123 PRO B N 1
ATOM 2498 C CA . PRO B 1 123 ? 0.993 -3.439 -13.82 1 97.19 123 PRO B CA 1
ATOM 2499 C C . PRO B 1 123 ? 1.179 -3.221 -12.32 1 97.19 123 PRO B C 1
ATOM 2501 O O . PRO B 1 123 ? 0.207 -3.266 -11.562 1 97.19 123 PRO B O 1
ATOM 2504 N N . VAL B 1 124 ? 2.42 -3.016 -11.898 1 97.62 124 VAL B N 1
ATOM 2505 C CA . VAL B 1 124 ? 2.666 -2.736 -10.492 1 97.62 124 VAL B CA 1
ATOM 2506 C C . VAL B 1 124 ? 1.922 -1.469 -10.078 1 97.62 124 VAL B C 1
ATOM 2508 O O . VAL B 1 124 ? 1.175 -1.473 -9.094 1 97.62 124 VAL B O 1
ATOM 2511 N N . ALA B 1 125 ? 2.104 -0.448 -10.914 1 96.44 125 ALA B N 1
ATOM 2512 C CA . ALA B 1 125 ? 1.448 0.83 -10.641 1 96.44 125 ALA B CA 1
ATOM 2513 C C . ALA B 1 125 ? -0.07 0.683 -10.664 1 96.44 125 ALA B C 1
ATOM 2515 O O . ALA B 1 125 ? -0.762 1.196 -9.781 1 96.44 125 ALA B O 1
ATOM 2516 N N . GLU B 1 126 ? -0.559 0.009 -11.641 1 96.69 126 GLU B N 1
ATOM 2517 C CA . GLU B 1 126 ? -1.995 -0.17 -11.82 1 96.69 126 GLU B CA 1
ATOM 2518 C C . GLU B 1 126 ? -2.619 -0.898 -10.633 1 96.69 126 GLU B C 1
ATOM 2520 O O . GLU B 1 126 ? -3.656 -0.479 -10.117 1 96.69 126 GLU B O 1
ATOM 2525 N N . LEU B 1 127 ? -2.025 -1.947 -10.156 1 97.5 127 LEU B N 1
ATOM 2526 C CA . LEU B 1 127 ? -2.549 -2.719 -9.031 1 97.5 127 LEU B CA 1
ATOM 2527 C C . LEU B 1 127 ? -2.541 -1.89 -7.75 1 97.5 127 LEU B C 1
ATOM 2529 O O . LEU B 1 127 ? -3.496 -1.934 -6.973 1 97.5 127 LEU B O 1
ATOM 2533 N N . ARG B 1 128 ? -1.537 -1.135 -7.527 1 96.62 128 ARG B N 1
ATOM 2534 C CA . ARG B 1 128 ? -1.442 -0.308 -6.328 1 96.62 128 ARG B CA 1
ATOM 2535 C C . ARG B 1 128 ? -2.49 0.799 -6.34 1 96.62 128 ARG B C 1
ATOM 2537 O O . ARG B 1 128 ? -3.027 1.166 -5.293 1 96.62 128 ARG B O 1
ATOM 2544 N N . MET B 1 129 ? -2.846 1.207 -7.508 1 94.5 129 MET B N 1
ATOM 2545 C CA . MET B 1 129 ? -3.766 2.332 -7.652 1 94.5 129 MET B CA 1
ATOM 2546 C C . MET B 1 129 ? -5.207 1.89 -7.43 1 94.5 129 MET B C 1
ATOM 2548 O O . MET B 1 129 ? -6.031 2.662 -6.934 1 94.5 129 MET B O 1
ATOM 2552 N N . SER B 1 130 ? -5.688 0.724 -7.805 1 90.38 130 SER B N 1
ATOM 2553 C CA . SER B 1 130 ? -7.129 0.516 -7.883 1 90.38 130 SER B CA 1
ATOM 2554 C C . SER B 1 130 ? -7.512 -0.888 -7.426 1 90.38 130 SER B C 1
ATOM 2556 O O . SER B 1 130 ? -8.695 -1.208 -7.309 1 90.38 130 SER B O 1
ATOM 2558 N N . SER B 1 131 ? -6.734 -1.786 -7.102 1 92.38 131 SER B N 1
ATOM 2559 C CA . SER B 1 131 ? -7.148 -3.156 -6.82 1 92.38 131 SER B CA 1
ATOM 2560 C C . SER B 1 131 ? -7.293 -3.396 -5.32 1 92.38 131 SER B C 1
ATOM 2562 O O . SER B 1 131 ? -7.406 -4.543 -4.879 1 92.38 131 SER B O 1
ATOM 2564 N N . TYR B 1 132 ? -7.488 -2.346 -4.531 1 94.75 132 TYR B N 1
ATOM 2565 C CA . TYR B 1 132 ? -7.48 -2.525 -3.086 1 94.75 132 TYR B CA 1
ATOM 2566 C C . TYR B 1 132 ? -8.727 -1.913 -2.453 1 94.75 132 TYR B C 1
ATOM 2568 O O . TYR B 1 132 ? -9.094 -2.26 -1.328 1 94.75 132 TYR B O 1
ATOM 2576 N N . LYS B 1 133 ? -9.359 -0.987 -3.1 1 93.19 133 LYS B N 1
ATOM 2577 C CA . LYS B 1 133 ? -10.219 0.005 -2.461 1 93.19 133 LYS B CA 1
ATOM 2578 C C . LYS B 1 133 ? -11.266 -0.663 -1.575 1 93.19 133 LYS B C 1
ATOM 2580 O O . LYS B 1 133 ? -11.406 -0.315 -0.4 1 93.19 133 LYS B O 1
ATOM 2585 N N . ASN B 1 134 ? -11.938 -1.642 -2.131 1 93.62 134 ASN B N 1
ATOM 2586 C CA . ASN B 1 134 ? -13.039 -2.219 -1.362 1 93.62 134 ASN B CA 1
ATOM 2587 C C . ASN B 1 134 ? -12.664 -3.584 -0.792 1 93.62 134 ASN B C 1
ATOM 2589 O O . ASN B 1 134 ? -13.234 -4.02 0.207 1 93.62 134 ASN B O 1
ATOM 2593 N N . ASN B 1 135 ? -11.703 -4.234 -1.417 1 94.81 135 ASN B N 1
ATOM 2594 C CA . ASN B 1 135 ? -11.297 -5.516 -0.848 1 94.81 135 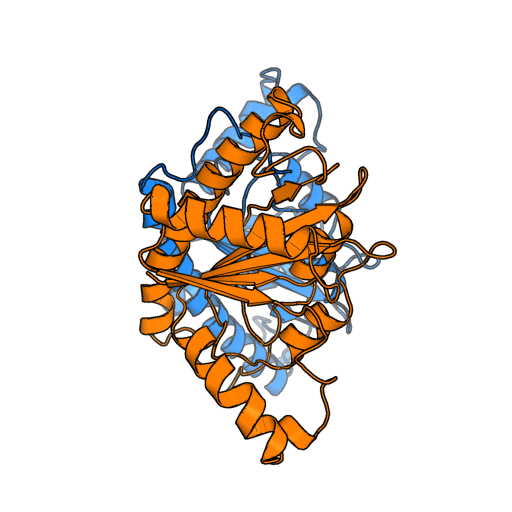ASN B CA 1
ATOM 2595 C C . ASN B 1 135 ? -10.195 -5.344 0.197 1 94.81 135 ASN B C 1
ATOM 2597 O O . ASN B 1 135 ? -9.883 -6.281 0.934 1 94.81 135 ASN B O 1
ATOM 2601 N N . ARG B 1 136 ? -9.539 -4.184 0.303 1 96.94 136 ARG B N 1
ATOM 2602 C CA . ARG B 1 136 ? -8.664 -3.693 1.361 1 96.94 136 ARG B CA 1
ATOM 2603 C C . ARG B 1 136 ? -7.406 -4.547 1.472 1 96.94 136 ARG B C 1
ATOM 2605 O O . ARG B 1 136 ? -6.844 -4.699 2.559 1 96.94 136 ARG B O 1
ATOM 2612 N N . ILE B 1 137 ? -7.027 -5.195 0.36 1 98.06 137 ILE B N 1
ATOM 2613 C CA . ILE B 1 137 ? -5.758 -5.914 0.332 1 98.06 137 ILE B CA 1
ATOM 2614 C C . ILE B 1 137 ? -4.609 -4.945 0.6 1 98.06 137 ILE B C 1
ATOM 2616 O O . ILE B 1 137 ? -4.609 -3.818 0.096 1 98.06 137 ILE B O 1
ATOM 2620 N N . CYS B 1 138 ? -3.645 -5.312 1.427 1 98.5 138 CYS B N 1
ATOM 2621 C CA . CYS B 1 138 ? -2.533 -4.453 1.815 1 98.5 138 CYS B CA 1
ATOM 2622 C C . CYS B 1 138 ? -1.277 -4.793 1.02 1 98.5 138 CYS B C 1
ATOM 2624 O O . CYS B 1 138 ? -0.539 -5.711 1.38 1 98.5 138 CYS B O 1
ATOM 2626 N N . TYR B 1 139 ? -0.966 -3.988 0.036 1 98.5 139 TYR B N 1
ATOM 2627 C CA . TYR B 1 139 ? 0.236 -4.23 -0.754 1 98.5 139 TYR B CA 1
ATOM 2628 C C . TYR B 1 139 ? 1.485 -3.812 0.012 1 98.5 139 TYR B C 1
ATOM 2630 O O . TYR B 1 139 ? 1.545 -2.707 0.559 1 98.5 139 TYR B O 1
ATOM 2638 N N . LEU B 1 140 ? 2.439 -4.672 0.02 1 98.25 140 LEU B N 1
ATOM 2639 C CA . LEU B 1 140 ? 3.736 -4.387 0.624 1 98.25 140 LEU B CA 1
ATOM 2640 C C . LEU B 1 140 ? 4.434 -3.24 -0.104 1 98.25 140 LEU B C 1
ATOM 2642 O O . LEU B 1 140 ? 4.262 -3.072 -1.312 1 98.25 140 LEU B O 1
ATOM 2646 N N . PRO B 1 141 ? 5.188 -2.439 0.68 1 97.19 141 PRO B N 1
ATOM 2647 C CA . PRO B 1 141 ? 6.039 -1.477 -0.019 1 97.19 141 PRO B CA 1
ATOM 2648 C C . PRO B 1 141 ? 7.277 -2.125 -0.638 1 97.19 141 PRO B C 1
ATOM 2650 O O . PRO B 1 141 ? 8.383 -1.605 -0.495 1 97.19 141 PRO B O 1
ATOM 2653 N N . GLU B 1 142 ? 7.105 -3.234 -1.208 1 96.19 142 GLU B N 1
ATOM 2654 C CA . GLU B 1 142 ? 8.016 -4.074 -1.975 1 96.19 142 GLU B CA 1
ATOM 2655 C C . GLU B 1 142 ? 7.289 -4.785 -3.113 1 96.19 142 GLU B C 1
ATOM 2657 O O . GLU B 1 142 ? 6.109 -5.113 -2.992 1 96.19 142 GLU B O 1
ATOM 2662 N N . HIS B 1 143 ? 7.945 -4.926 -4.23 1 98.25 143 HIS B N 1
ATOM 2663 C CA . HIS B 1 143 ? 7.426 -5.691 -5.355 1 98.25 143 HIS B CA 1
ATOM 2664 C C . HIS B 1 143 ? 8.555 -6.281 -6.195 1 98.25 143 HIS B C 1
ATOM 2666 O O . HIS B 1 143 ? 9.727 -5.949 -5.984 1 98.25 143 HIS B O 1
ATOM 2672 N N . LEU B 1 144 ? 8.227 -7.191 -7.043 1 98.56 144 LEU B N 1
ATOM 2673 C CA . LEU B 1 144 ? 9.172 -7.758 -8 1 98.56 144 LEU B CA 1
ATOM 2674 C C . LEU B 1 144 ? 8.734 -7.461 -9.438 1 98.56 144 LEU B C 1
ATOM 2676 O O . LEU B 1 144 ? 7.543 -7.52 -9.75 1 98.56 144 LEU B O 1
ATOM 2680 N N . ILE B 1 145 ? 9.648 -7.082 -10.258 1 98.5 145 ILE B N 1
ATOM 2681 C CA . ILE B 1 145 ? 9.469 -7.008 -11.703 1 98.5 145 ILE B CA 1
ATOM 2682 C C . ILE B 1 145 ? 10.43 -7.969 -12.398 1 98.5 145 ILE B C 1
ATOM 2684 O O . ILE B 1 145 ? 11.633 -7.699 -12.477 1 98.5 145 ILE B O 1
ATOM 2688 N N . ILE B 1 146 ? 9.891 -9.07 -12.805 1 98.44 146 ILE B N 1
ATOM 2689 C CA . ILE B 1 146 ? 10.711 -10.086 -13.453 1 98.44 146 ILE B CA 1
ATOM 2690 C C . ILE B 1 146 ? 10.672 -9.891 -14.969 1 98.44 146 ILE B C 1
ATOM 2692 O O . ILE B 1 146 ? 9.727 -10.328 -15.633 1 98.44 146 ILE B O 1
ATOM 2696 N N . ARG B 1 147 ? 11.656 -9.32 -15.469 1 97.19 147 ARG B N 1
ATOM 2697 C CA . ARG B 1 147 ? 11.805 -9.023 -16.891 1 97.19 147 ARG B CA 1
ATOM 2698 C C . ARG B 1 147 ? 12.531 -10.156 -17.609 1 97.19 147 ARG B C 1
ATOM 2700 O O . ARG B 1 147 ? 13.281 -10.914 -16.984 1 97.19 147 ARG B O 1
ATOM 2707 N N . ASN B 1 148 ? 12.359 -10.18 -18.922 1 97.38 148 ASN B N 1
ATOM 2708 C CA . ASN B 1 148 ? 12.945 -11.273 -19.688 1 97.38 148 ASN B CA 1
ATOM 2709 C C . ASN B 1 148 ? 12.75 -12.617 -19 1 97.38 148 ASN B C 1
ATOM 2711 O O . ASN B 1 148 ? 13.711 -13.375 -18.812 1 97.38 148 ASN B O 1
ATOM 2715 N N . VAL B 1 149 ? 11.547 -12.906 -18.625 1 98.19 149 VAL B N 1
ATOM 2716 C CA . VAL B 1 149 ? 11.188 -13.969 -17.688 1 98.19 149 VAL B CA 1
ATOM 2717 C C . VAL B 1 149 ? 11.547 -15.328 -18.281 1 98.19 149 VAL B C 1
ATOM 2719 O O . VAL B 1 149 ? 11.797 -16.297 -17.547 1 98.19 149 VAL B O 1
ATOM 2722 N N . GLU B 1 150 ? 11.656 -15.5 -19.547 1 98 150 GLU B N 1
ATOM 2723 C CA . GLU B 1 150 ? 12 -16.766 -20.188 1 98 150 GLU B CA 1
ATOM 2724 C C . GLU B 1 150 ? 13.422 -17.188 -19.828 1 98 150 GLU B C 1
ATOM 2726 O O . GLU B 1 150 ? 13.789 -18.359 -20 1 98 150 GLU B O 1
ATOM 2731 N N . SER B 1 151 ? 14.203 -16.297 -19.266 1 98.38 151 SER B N 1
ATOM 2732 C CA . SER B 1 151 ? 15.609 -16.594 -19.016 1 98.38 151 SER B CA 1
ATOM 2733 C C . SER B 1 151 ? 15.867 -16.797 -17.531 1 98.38 151 SER B C 1
ATOM 2735 O O . SER B 1 151 ? 17.016 -16.844 -17.094 1 98.38 151 SER B O 1
ATOM 2737 N N . VAL B 1 152 ? 14.797 -16.906 -16.75 1 98.56 152 VAL B N 1
ATOM 2738 C CA . VAL B 1 152 ? 15.023 -17.078 -15.312 1 98.56 152 VAL B CA 1
ATOM 2739 C C . VAL B 1 152 ? 14.008 -18.078 -14.758 1 98.56 152 VAL B C 1
ATOM 2741 O O . VAL B 1 152 ? 12.953 -18.297 -15.352 1 98.56 152 VAL B O 1
ATOM 2744 N N . LEU B 1 153 ? 14.375 -18.75 -13.656 1 98.56 153 LEU B N 1
ATOM 2745 C CA . LEU B 1 153 ? 13.516 -19.578 -12.812 1 98.56 153 LEU B CA 1
ATOM 2746 C C . LEU B 1 153 ? 13.031 -20.812 -13.578 1 98.56 153 LEU B C 1
ATOM 2748 O O . LEU B 1 153 ? 11.961 -21.344 -13.273 1 98.56 153 LEU B O 1
ATOM 2752 N N . ASN B 1 154 ? 13.688 -21.156 -14.586 1 98.06 154 ASN B N 1
ATOM 2753 C CA . ASN B 1 154 ? 13.383 -22.391 -15.297 1 98.06 154 ASN B CA 1
ATOM 2754 C C . ASN B 1 154 ? 13.938 -23.609 -14.562 1 98.06 154 ASN B C 1
ATOM 2756 O O . ASN B 1 154 ? 15 -23.531 -13.938 1 98.06 154 ASN B O 1
ATOM 2760 N N . ALA B 1 155 ? 13.203 -24.719 -14.633 1 96.38 155 ALA B N 1
ATOM 2761 C CA . ALA B 1 155 ? 13.688 -25.984 -14.062 1 96.38 155 ALA B CA 1
ATOM 2762 C C . ALA B 1 155 ? 14.984 -26.422 -14.727 1 96.38 155 ALA B C 1
ATOM 2764 O O . ALA B 1 155 ? 15.883 -26.938 -14.07 1 96.38 155 ALA B O 1
ATOM 2765 N N . ASP B 1 156 ? 15 -26.203 -16.047 1 96.75 156 ASP B N 1
ATOM 2766 C CA . ASP B 1 156 ? 16.203 -26.469 -16.812 1 96.75 156 ASP B CA 1
ATOM 2767 C C . ASP B 1 156 ? 17.219 -25.328 -16.656 1 96.75 156 ASP B C 1
ATOM 2769 O O . ASP B 1 156 ? 17.078 -24.266 -17.266 1 96.75 156 ASP B O 1
ATOM 2773 N N . ALA B 1 157 ? 18.203 -25.562 -15.93 1 95.69 157 ALA B N 1
ATOM 2774 C CA . ALA B 1 157 ? 19.188 -24.547 -15.562 1 95.69 157 ALA B CA 1
ATOM 2775 C C . ALA B 1 157 ? 19.859 -23.969 -16.812 1 95.69 157 ALA B C 1
ATOM 2777 O O . ALA B 1 157 ? 20.297 -22.812 -16.812 1 95.69 157 ALA B O 1
ATOM 2778 N N . SER B 1 158 ? 19.969 -24.719 -17.859 1 97.38 158 SER B N 1
ATOM 2779 C CA . SER B 1 158 ? 20.641 -24.266 -19.062 1 97.38 158 SER B CA 1
ATOM 2780 C C . SER B 1 158 ? 19.875 -23.141 -19.75 1 97.38 158 SER B C 1
ATOM 2782 O O . SER B 1 158 ? 20.406 -22.453 -20.609 1 97.38 158 SER B O 1
ATOM 2784 N N . LYS B 1 159 ? 18.703 -22.953 -19.406 1 97.94 159 LYS B N 1
ATOM 2785 C CA . LYS B 1 159 ? 17.859 -21.922 -20 1 97.94 159 LYS B CA 1
ATOM 2786 C C . LYS B 1 159 ? 17.953 -20.609 -19.234 1 97.94 159 LYS B C 1
ATOM 2788 O O . LYS B 1 159 ? 17.438 -19.578 -19.672 1 97.94 159 LYS B O 1
ATOM 2793 N N . ASN B 1 160 ? 18.562 -20.672 -18.094 1 98.38 160 ASN B N 1
ATOM 2794 C CA . ASN B 1 160 ? 18.641 -19.5 -17.219 1 98.38 160 ASN B CA 1
ATOM 2795 C C . ASN B 1 160 ? 19.922 -18.703 -17.453 1 98.38 160 ASN B C 1
ATOM 2797 O O . ASN B 1 160 ? 20.984 -19.281 -17.656 1 98.38 160 ASN B O 1
ATOM 2801 N N . ASN B 1 161 ? 19.734 -17.391 -17.594 1 98.19 161 ASN B N 1
ATOM 2802 C CA . ASN B 1 161 ? 20.906 -16.531 -17.406 1 98.19 161 ASN B CA 1
ATOM 2803 C C . ASN B 1 161 ? 21.422 -16.578 -15.977 1 98.19 161 ASN B C 1
ATOM 2805 O O . ASN B 1 161 ? 20.75 -16.141 -15.047 1 98.19 161 ASN B O 1
ATOM 2809 N N . PRO B 1 162 ? 22.609 -17.078 -15.75 1 97.69 162 PRO B N 1
ATOM 2810 C CA . PRO B 1 162 ? 23.047 -17.422 -14.391 1 97.69 162 PRO B CA 1
ATOM 2811 C C . PRO B 1 162 ? 23 -16.219 -13.445 1 97.69 162 PRO B C 1
ATOM 2813 O O . PRO B 1 162 ? 22.469 -16.328 -12.336 1 97.69 162 PRO B O 1
ATOM 2816 N N . GLU B 1 163 ? 23.5 -15.086 -13.852 1 97.56 163 GLU B N 1
ATOM 2817 C CA . GLU B 1 163 ? 23.562 -13.922 -12.969 1 97.56 163 GLU B CA 1
ATOM 2818 C C . GLU B 1 163 ? 22.172 -13.383 -12.648 1 97.56 163 GLU B C 1
ATOM 2820 O O . GLU B 1 163 ? 21.844 -13.164 -11.484 1 97.56 163 GLU B O 1
ATOM 2825 N N . THR B 1 164 ? 21.422 -13.234 -13.695 1 97.69 164 THR B N 1
ATOM 2826 C CA . THR B 1 164 ? 20.062 -12.711 -13.523 1 97.69 164 THR B CA 1
ATOM 2827 C C . THR B 1 164 ? 19.203 -13.688 -12.734 1 97.69 164 THR B C 1
ATOM 2829 O O . THR B 1 164 ? 18.406 -13.273 -11.891 1 97.69 164 THR B O 1
ATOM 2832 N N . ASP B 1 165 ? 19.328 -14.906 -13.031 1 98.5 165 ASP B N 1
ATOM 2833 C CA . ASP B 1 165 ? 18.578 -15.93 -12.32 1 98.5 165 ASP B CA 1
ATOM 2834 C C . ASP B 1 165 ? 18.906 -15.93 -10.828 1 98.5 165 ASP B C 1
ATOM 2836 O O . ASP B 1 165 ? 18 -15.969 -9.992 1 98.5 165 ASP B O 1
ATOM 2840 N N . ARG B 1 166 ? 20.188 -15.898 -10.492 1 97.81 166 ARG B N 1
ATOM 2841 C CA . ARG B 1 166 ? 20.594 -15.844 -9.102 1 97.81 166 ARG B CA 1
ATOM 2842 C C . ARG B 1 166 ? 20.016 -14.609 -8.406 1 97.81 166 ARG B C 1
ATOM 2844 O O . ARG B 1 166 ? 19.531 -14.703 -7.273 1 97.81 166 ARG B O 1
ATOM 2851 N N . TYR B 1 167 ? 20.062 -13.531 -9.117 1 97.75 167 TYR B N 1
ATOM 2852 C CA . TYR B 1 167 ? 19.516 -12.289 -8.57 1 97.75 167 TYR B CA 1
ATOM 2853 C C . TYR B 1 167 ? 18.062 -12.453 -8.172 1 97.75 167 TYR B C 1
ATOM 2855 O O . TYR B 1 167 ? 17.672 -12.133 -7.047 1 97.75 167 TYR B O 1
ATOM 2863 N N . PHE B 1 168 ? 17.25 -12.961 -9.055 1 98.44 168 PHE B N 1
ATOM 2864 C CA . PHE B 1 168 ? 15.82 -13.047 -8.797 1 98.44 168 PHE B CA 1
ATOM 2865 C C . PHE B 1 168 ? 15.523 -14.102 -7.738 1 98.44 168 PHE B C 1
ATOM 2867 O O . PHE B 1 168 ? 14.625 -13.93 -6.914 1 98.44 168 PHE B O 1
ATOM 2874 N N . ARG B 1 169 ? 16.25 -15.203 -7.773 1 98.5 169 ARG B N 1
ATOM 2875 C CA . ARG B 1 169 ? 16.031 -16.219 -6.742 1 98.5 169 ARG B CA 1
ATOM 2876 C C . ARG B 1 169 ? 16.312 -15.648 -5.355 1 98.5 169 ARG B C 1
ATOM 2878 O O . ARG B 1 169 ? 15.539 -15.867 -4.422 1 98.5 169 ARG B O 1
ATOM 2885 N N . GLU B 1 170 ? 17.391 -14.883 -5.227 1 98.19 170 GLU B N 1
ATOM 2886 C CA . GLU B 1 170 ? 17.734 -14.266 -3.947 1 98.19 170 GLU B CA 1
ATOM 2887 C C . GLU B 1 170 ? 16.719 -13.188 -3.568 1 98.19 170 GLU B C 1
ATOM 2889 O O . GLU B 1 170 ? 16.344 -13.062 -2.402 1 98.19 170 GLU B O 1
ATOM 2894 N N . ARG B 1 171 ? 16.297 -12.398 -4.5 1 98.12 171 ARG B N 1
ATOM 2895 C CA . ARG B 1 171 ? 15.359 -11.32 -4.219 1 98.12 171 ARG B CA 1
ATOM 2896 C C . ARG B 1 171 ? 13.984 -11.867 -3.85 1 98.12 171 ARG B C 1
ATOM 2898 O O . ARG B 1 171 ? 13.281 -11.281 -3.023 1 98.12 171 ARG B O 1
ATOM 2905 N N . ILE B 1 172 ? 13.625 -12.977 -4.496 1 98.69 172 ILE B N 1
ATOM 2906 C CA . ILE B 1 172 ? 12.367 -13.641 -4.164 1 98.69 172 ILE B CA 1
ATOM 2907 C C . ILE B 1 172 ? 12.391 -14.094 -2.703 1 98.69 172 ILE B C 1
ATOM 2909 O O . ILE B 1 172 ? 11.406 -13.93 -1.981 1 98.69 172 ILE B O 1
ATOM 2913 N N . VAL B 1 173 ? 13.5 -14.625 -2.252 1 98.56 173 VAL B N 1
ATOM 2914 C CA . VAL B 1 173 ? 13.625 -15.055 -0.863 1 98.56 173 VAL B CA 1
ATOM 2915 C C . VAL B 1 173 ? 13.523 -13.844 0.06 1 98.56 173 VAL B C 1
ATOM 2917 O O . VAL B 1 173 ? 12.836 -13.883 1.08 1 98.56 173 VAL B O 1
ATOM 2920 N N . TYR B 1 174 ? 14.156 -12.773 -0.301 1 98.31 174 TYR B N 1
ATOM 2921 C CA . TYR B 1 174 ? 14.109 -11.547 0.488 1 98.31 174 TYR B CA 1
ATOM 2922 C C . TYR B 1 174 ? 12.68 -11.031 0.607 1 98.31 174 TYR B C 1
ATOM 2924 O O . TYR B 1 174 ? 12.18 -10.812 1.714 1 98.31 174 TYR B O 1
ATOM 2932 N N . ALA B 1 175 ? 12.008 -10.898 -0.553 1 98.56 175 ALA B N 1
ATOM 2933 C CA . ALA B 1 175 ? 10.641 -10.391 -0.582 1 98.56 175 ALA B CA 1
ATOM 2934 C C . ALA B 1 175 ? 9.688 -11.336 0.148 1 98.56 175 ALA B C 1
ATOM 2936 O O . ALA B 1 175 ? 8.75 -10.891 0.817 1 98.56 175 ALA B O 1
ATOM 2937 N N . GLY B 1 176 ? 9.922 -12.648 0.02 1 98.75 176 GLY B N 1
ATOM 2938 C CA . GLY B 1 176 ? 9.125 -13.633 0.734 1 98.75 176 GLY B CA 1
ATOM 2939 C C . GLY B 1 176 ? 9.227 -13.5 2.242 1 98.75 176 GLY B C 1
ATOM 2940 O O . GLY B 1 176 ? 8.25 -13.719 2.957 1 98.75 176 GLY B O 1
ATOM 2941 N N . GLY B 1 177 ? 10.43 -13.188 2.721 1 98.56 177 GLY B N 1
ATOM 2942 C CA . GLY B 1 177 ? 10.609 -12.945 4.145 1 98.56 177 GLY B CA 1
ATOM 2943 C C . GLY B 1 177 ? 9.805 -11.766 4.656 1 98.56 177 GLY B C 1
ATOM 2944 O O . GLY B 1 177 ? 9.219 -11.836 5.734 1 98.56 177 GLY B O 1
ATOM 2945 N N . ILE B 1 178 ? 9.797 -10.734 3.869 1 98.5 178 ILE B N 1
ATOM 2946 C CA . ILE B 1 178 ? 9.023 -9.555 4.238 1 98.5 178 ILE B CA 1
ATOM 2947 C C . ILE B 1 178 ? 7.535 -9.898 4.266 1 98.5 178 ILE B C 1
ATOM 2949 O O . ILE B 1 178 ? 6.824 -9.547 5.207 1 98.5 178 ILE B O 1
ATOM 2953 N N . LEU B 1 179 ? 7.059 -10.617 3.234 1 98.81 179 LEU B N 1
ATOM 2954 C CA . LEU B 1 179 ? 5.664 -11.039 3.166 1 98.81 179 LEU B CA 1
ATOM 2955 C C . LEU B 1 179 ? 5.281 -11.859 4.391 1 98.81 179 LEU B C 1
ATOM 2957 O O . LEU B 1 179 ? 4.234 -11.625 5 1 98.81 179 LEU B O 1
ATOM 2961 N N . SER B 1 180 ? 6.113 -12.758 4.734 1 98.75 180 SER B N 1
ATOM 2962 C CA . SER B 1 180 ? 5.879 -13.625 5.891 1 98.75 180 SER B CA 1
ATOM 2963 C C . SER B 1 180 ? 5.77 -12.812 7.176 1 98.75 180 SER B C 1
ATOM 2965 O O . SER B 1 180 ? 4.863 -13.031 7.98 1 98.75 180 SER B O 1
ATOM 2967 N N . ALA B 1 181 ? 6.684 -11.867 7.383 1 98.62 181 ALA B N 1
ATOM 2968 C CA . ALA B 1 181 ? 6.672 -11.031 8.578 1 98.62 181 ALA B CA 1
ATOM 2969 C C . ALA B 1 181 ? 5.398 -10.195 8.656 1 98.62 181 ALA B C 1
ATOM 2971 O O . ALA B 1 181 ? 4.793 -10.07 9.727 1 98.62 181 ALA B O 1
ATOM 2972 N N . TYR B 1 182 ? 5 -9.641 7.547 1 98.81 182 TYR B N 1
ATOM 2973 C CA . TYR B 1 182 ? 3.773 -8.859 7.504 1 98.81 182 TYR B CA 1
ATOM 2974 C C . TYR B 1 182 ? 2.557 -9.727 7.789 1 98.81 182 TYR B C 1
ATOM 2976 O O . TYR B 1 182 ? 1.636 -9.305 8.492 1 98.81 182 TYR B O 1
ATOM 2984 N N . ALA B 1 183 ? 2.547 -10.914 7.16 1 98.69 183 ALA B N 1
ATOM 2985 C CA . ALA B 1 183 ? 1.422 -11.828 7.363 1 98.69 183 ALA B CA 1
ATOM 2986 C C . ALA B 1 183 ? 1.238 -12.156 8.844 1 98.69 183 ALA B C 1
ATOM 2988 O O . ALA B 1 183 ? 0.113 -12.164 9.344 1 98.69 183 ALA B O 1
ATOM 2989 N N . ASN B 1 184 ? 2.301 -12.367 9.492 1 98.06 184 ASN B N 1
ATOM 2990 C CA . ASN B 1 184 ? 2.244 -12.641 10.93 1 98.06 184 ASN B CA 1
ATOM 2991 C C . ASN B 1 184 ? 1.773 -11.422 11.711 1 98.06 184 ASN B C 1
ATOM 2993 O O . ASN B 1 184 ? 0.916 -11.531 12.586 1 98.06 184 ASN B O 1
ATOM 2997 N N . ALA B 1 185 ? 2.307 -10.312 11.406 1 98.31 185 ALA B N 1
ATOM 2998 C CA . ALA B 1 185 ? 2.021 -9.086 12.148 1 98.31 185 ALA B CA 1
ATOM 2999 C C . ALA B 1 185 ? 0.564 -8.672 11.969 1 98.31 185 ALA B C 1
ATOM 3001 O O . ALA B 1 185 ? -0.085 -8.242 12.93 1 98.31 185 ALA B O 1
ATOM 3002 N N . LEU B 1 186 ? 0.009 -8.805 10.781 1 98.31 186 LEU B N 1
ATOM 3003 C CA . LEU B 1 186 ? -1.303 -8.242 10.477 1 98.31 186 LEU B CA 1
ATOM 3004 C C . LEU B 1 186 ? -2.414 -9.18 10.93 1 98.31 186 LEU B C 1
ATOM 3006 O O . LEU B 1 186 ? -3.592 -8.812 10.906 1 98.31 186 LEU B O 1
ATOM 3010 N N . LYS B 1 187 ? -2.021 -10.406 11.297 1 96.94 187 LYS B N 1
ATOM 3011 C CA . LYS B 1 187 ? -3.008 -11.289 11.914 1 96.94 187 LYS B CA 1
ATOM 3012 C C . LYS B 1 187 ? -3.645 -10.633 13.133 1 96.94 187 LYS B C 1
ATOM 3014 O O . LYS B 1 187 ? -4.863 -10.688 13.312 1 96.94 187 LYS B O 1
ATOM 3019 N N . GLY B 1 188 ? -2.799 -9.977 13.922 1 95.69 188 GLY B N 1
ATOM 3020 C CA . GLY B 1 188 ? -3.309 -9.297 15.102 1 95.69 188 GLY B CA 1
ATOM 3021 C C . GLY B 1 188 ? -4.238 -8.141 14.773 1 95.69 188 GLY B C 1
ATOM 3022 O O . GLY B 1 188 ? -5.223 -7.91 15.477 1 95.69 188 GLY B O 1
ATOM 3023 N N . VAL B 1 189 ? -3.955 -7.449 13.719 1 97.38 189 VAL B N 1
ATOM 3024 C CA . VAL B 1 189 ? -4.793 -6.34 13.281 1 97.38 189 VAL B CA 1
ATOM 3025 C C . VAL B 1 189 ? -6.172 -6.859 12.883 1 97.38 189 VAL B C 1
ATOM 3027 O O . VAL B 1 189 ? -7.195 -6.332 13.328 1 97.38 189 VAL B O 1
ATOM 3030 N N . ARG B 1 190 ? -6.199 -7.902 12.102 1 96.38 190 ARG B N 1
ATOM 3031 C CA . ARG B 1 190 ? -7.457 -8.484 11.641 1 96.38 190 ARG B CA 1
ATOM 3032 C C . ARG B 1 190 ? -8.258 -9.055 12.805 1 96.38 190 ARG B C 1
ATOM 3034 O O . ARG B 1 190 ? -9.477 -8.875 12.875 1 96.38 190 ARG B O 1
ATOM 3041 N N . GLU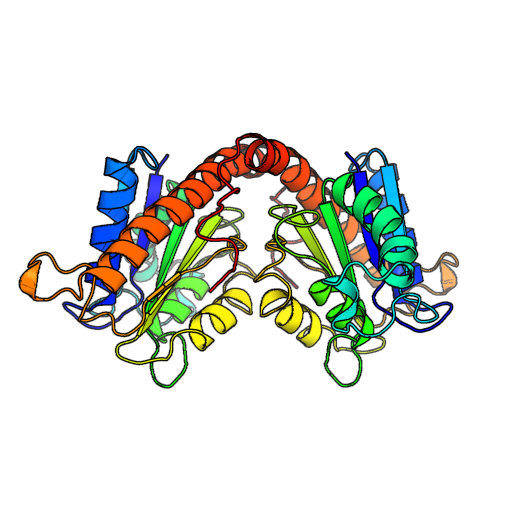 B 1 191 ? -7.609 -9.625 13.797 1 95.69 191 GLU B N 1
ATOM 3042 C CA . GLU B 1 191 ? -8.273 -10.289 14.914 1 95.69 191 GLU B CA 1
ATOM 3043 C C . GLU B 1 191 ? -8.758 -9.273 15.945 1 95.69 191 GLU B C 1
ATOM 3045 O O . GLU B 1 191 ? -9.633 -9.578 16.766 1 95.69 191 GLU B O 1
ATOM 3050 N N . SER B 1 192 ? -8.18 -8.102 15.953 1 95 192 SER B N 1
ATOM 3051 C CA . SER B 1 192 ? -8.539 -7.074 16.922 1 95 192 SER B CA 1
ATOM 3052 C C . SER B 1 192 ? -9.961 -6.566 16.688 1 95 192 SER B C 1
ATOM 3054 O O . SER B 1 192 ? -10.57 -5.98 17.594 1 95 192 SER B O 1
ATOM 3056 N N . GLY B 1 193 ? -10.469 -6.68 15.406 1 93.56 193 GLY B N 1
ATOM 3057 C CA . GLY B 1 193 ? -11.797 -6.199 15.047 1 93.56 193 GLY B CA 1
ATOM 3058 C C . GLY B 1 193 ? -11.805 -4.742 14.625 1 93.56 193 GLY B C 1
ATOM 3059 O O . GLY B 1 193 ? -12.836 -4.227 14.18 1 93.56 193 GLY B O 1
ATOM 3060 N N . ILE B 1 194 ? -10.641 -4.094 14.688 1 94.25 194 ILE B N 1
ATOM 3061 C CA . ILE B 1 194 ? -10.547 -2.66 14.445 1 94.25 194 ILE B CA 1
ATOM 3062 C C . ILE B 1 194 ? -10.852 -2.361 12.984 1 94.25 194 ILE B C 1
ATOM 3064 O O . ILE B 1 194 ? -11.242 -1.242 12.641 1 94.25 194 ILE B O 1
ATOM 3068 N N . THR B 1 195 ? -10.695 -3.365 12.102 1 94 195 THR B N 1
ATOM 3069 C CA . THR B 1 195 ? -10.828 -3.139 10.664 1 94 195 THR B CA 1
ATOM 3070 C C . THR B 1 195 ? -12.273 -3.342 10.219 1 94 195 THR B C 1
ATOM 3072 O O . THR B 1 195 ? -12.609 -3.111 9.055 1 94 195 THR B O 1
ATOM 3075 N N . HIS B 1 196 ? -13.102 -3.781 11.086 1 90.19 196 HIS B N 1
ATOM 3076 C CA . HIS B 1 196 ? -14.5 -4.043 10.75 1 90.19 196 HIS B CA 1
ATOM 3077 C C . HIS B 1 196 ? -15.375 -2.834 11.062 1 90.19 196 HIS B C 1
ATOM 3079 O O . HIS B 1 196 ? -15.25 -2.229 12.125 1 90.19 196 HIS B O 1
ATOM 3085 N N . SER B 1 197 ? -16.125 -2.51 10.078 1 90.56 197 SER B N 1
ATOM 3086 C CA . SER B 1 197 ? -17.094 -1.437 10.273 1 90.56 197 SER B CA 1
ATOM 3087 C C . SER B 1 197 ? -18.359 -1.668 9.43 1 90.56 197 SER B C 1
ATOM 3089 O O . SER B 1 197 ? -18.266 -1.959 8.234 1 90.56 197 SER B O 1
ATOM 3091 N N . ASP B 1 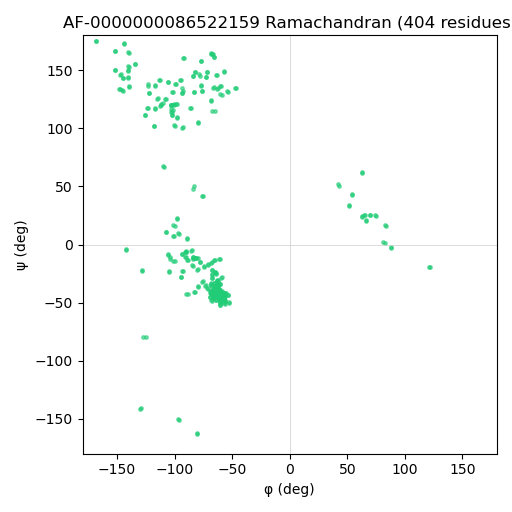198 ? -19.5 -1.504 10.016 1 89.06 198 ASP B N 1
ATOM 3092 C CA . ASP B 1 198 ? -20.766 -1.572 9.281 1 89.06 198 ASP B CA 1
ATOM 3093 C C . ASP B 1 198 ? -21.094 -0.233 8.625 1 89.06 198 ASP B C 1
ATOM 3095 O O . ASP B 1 198 ? -21.906 -0.171 7.699 1 89.06 198 ASP B O 1
ATOM 3099 N N . VAL B 1 199 ? -20.469 0.743 9.109 1 90.94 199 VAL B N 1
ATOM 3100 C CA . VAL B 1 199 ? -20.75 2.098 8.648 1 90.94 199 VAL B CA 1
ATOM 3101 C C . VAL B 1 199 ? -19.875 2.432 7.445 1 90.94 199 VAL B C 1
ATOM 3103 O O . VAL B 1 199 ? -20.344 2.986 6.453 1 90.94 199 VAL B O 1
ATOM 3106 N N . PHE B 1 200 ? -18.641 2.047 7.535 1 92.44 200 PHE B N 1
ATOM 3107 C CA . PHE B 1 200 ? -17.688 2.371 6.48 1 92.44 200 PHE B CA 1
ATOM 3108 C C . PHE B 1 200 ? -17.281 1.119 5.707 1 92.44 200 PHE B C 1
ATOM 3110 O O . PHE B 1 200 ? -16.109 0.751 5.676 1 92.44 200 PHE B O 1
ATOM 3117 N N . ARG B 1 201 ? -18.172 0.55 4.988 1 86.94 201 ARG B N 1
ATOM 3118 C CA . ARG B 1 201 ? -18.016 -0.726 4.301 1 86.94 201 ARG B CA 1
ATOM 3119 C C . ARG B 1 201 ? -17.156 -0.569 3.047 1 86.94 201 ARG B C 1
ATOM 3121 O O . ARG B 1 201 ? -16.438 -1.494 2.662 1 86.94 201 ARG B O 1
ATOM 3128 N N . PHE B 1 202 ? -17.266 0.662 2.408 1 90.69 202 PHE B N 1
ATOM 3129 C CA . PHE B 1 202 ? -16.578 0.899 1.147 1 90.69 202 PHE B CA 1
ATOM 3130 C C . PHE B 1 202 ? -15.469 1.928 1.323 1 90.69 202 PHE B C 1
ATOM 3132 O O . PHE B 1 202 ? -15.617 2.889 2.082 1 90.69 202 PHE B O 1
ATOM 3139 N N . GLY B 1 203 ? -14.422 1.629 0.623 1 89.5 203 GLY B N 1
ATOM 3140 C CA . GLY B 1 203 ? -13.398 2.652 0.533 1 89.5 203 GLY B CA 1
ATOM 3141 C C . GLY B 1 203 ? -13.852 3.893 -0.213 1 89.5 203 GLY B C 1
ATOM 3142 O O . GLY B 1 203 ? -14.836 3.852 -0.952 1 89.5 203 GLY B O 1
ATOM 3143 N N . MET B 1 204 ? -13.102 4.973 0.011 1 91.38 204 MET B N 1
ATOM 3144 C CA . MET B 1 204 ? -13.453 6.215 -0.671 1 91.38 204 MET B CA 1
ATOM 3145 C C . MET B 1 204 ? -12.805 6.285 -2.049 1 91.38 204 MET B C 1
ATOM 3147 O O . MET B 1 204 ? -11.711 5.746 -2.25 1 91.38 204 MET B O 1
#

Sequence (408 aa):
MKIMLISGSHRMNSQSEKVAHYMAQSLLDNGQATATEVFSLAGNPLPLWDEGIWNGDAAWQALLNPLSEKLAASDGFVILSPEWHGQVPAGLKNFFLLWGAGELAHKPALIVSISSSDGGAYPVAELRMSSYKNNRICYLPEHLIIRNVESVLNADASKNNPETDRYFRERIVYAGGILSAYANALKGVRESGITHSDVFRFGMMKIMLISGSHRMNSQSEKVAHYMAQSLLDNGQATATEVFSLAGNPLPLWDEGIWNGDAAWQALLNPLSEKLAASDGFVILSPEWHGQVPAGLKNFFLLWGAGELAHKPALIVSISSSDGGAYPVAELRMSSYKNNRICYLPEHLIIRNVESVLNADASKNNPETDRYFRERIVYAGGILSAYANALKGVRESGITHSDVFRFGM

Secondary structure (DSSP, 8-state):
-EEEEEE---STT-HHHHHHHHHHHHHHHTTS-SEEEEEE-TT--SPPP-GGGTTT-HHHHHHHHHHHHHHHH-SEEEEEEE-BTTB--HHHHHHHHT--TTTSTT-EEEEEEE-SSS--HHHHHHHHHHSSTTT--EEEEEEEEE-SGGGSS-SSGGGS-HHHHHHHHHHHHHHHHHHHHHHHHHHHHHHHTTT--SS--S--/-EEEEEE---STT-HHHHHHHHHHHHHHHTTS-SEEEEEE-TT--SPPP-GGGTTT-HHHHHHHHHHHHHHHH-SEEEEEEE-BTTB--HHHHHHHHT--TTTSTT-EEEEEEE-SSS--HHHHHHHHHHSSTTT--EEEEEEEEE-SGGGSS-SSGGGS-HHHHHHHHHHHHHHHHHHHHHHHHHHHHHHHTTT--SS--S--

pLDDT: mean 96.22, std 3.22, range [81.38, 98.94]

Radius of gyration: 21.54 Å; Cα contacts (8 Å, |Δi|>4): 811; chains: 2; bounding box: 56×56×46 Å

Organism: NCBI:txid111769

InterPro domains:
  IPR005025 NADPH-dependent FMN reductase-like domain [PF03358] (1-146)
  IPR029039 Flavoprotein-like superfamily [G3DSA:3.40.50.360] (1-197)
  IPR029039 Flavoprotein-like superfamily [SSF52218] (1-166)
  IPR050712 NAD(P)H-dependent reductase [PTHR30543] (2-187)